Protein AF-A0A955VPL7-F1 (afdb_monomer)

pLDDT: mean 78.5, std 14.64, range [43.72, 97.62]

Nearest PDB structures (foldseek):
  2xbz-assembly1_A-2  TM=5.817E-01  e=7.272E-03  Pseudomonas aeruginosa
  8w7n-assembly1_A  TM=2.099E-01  e=4.858E-06  Bacillus thuringiensis
  2y8k-assembly1_A  TM=4.775E-01  e=3.619E-02  Acetivibrio thermocellus
  7z4f-assembly1_G  TM=4.128E-01  e=1.120E-01  Escherichia phage vB_EcoP_SU10
  5la2-assembly1_A  TM=3.837E-01  e=9.942E-02  Acetivibrio thermocellus

Secondary structure (DSSP, 8-state):
-TTSGGGTTSHHHHHHHHHTTSSEE--TTEEEEEE--S-----BTTB--SSS--EEEEEEBSS-EEEEEE-TT-SS-EEEEEEES-SS-GGGEEEEESS-SSSSSS--EEEEEEPBT-EEEEEEEE--SS-----EEEEEEEESSTTSPPB-SSGGGSSSEEETTTEEES-SSGGG-SSSEE-TTS-EES-SSGGGSPTT-EEETTEEE----THHHHHHHHHHHHH-TTS-GGGHHHHTTTS--HHHHHHHHH-SSHHHHHHTTS-TTEETTEEPPTT-EEETTTTEEE-TTSPPHHHHHHHHHHTTSS-GGGHHHHHHHHHHH--HHHHHHHHHHTT-HHHHHHTTSPPBTTBPPPTTEEEETTEEEEPBPP--SSSPEEE-SEEEEEE-TT------BTTB-TTS--EEEEEEE-SSEEEEE-TT-SS-EEEEEESSTT-GGGEEEEES--TTTTSSS-EEEEE-SEEEEEEEEESSS--EEEEEEEES----

Solvent-accessible surface area (backbone atoms only — not comparable to full-atom values): 26622 Å² total; per-residue (Å²): 106,70,90,38,75,94,35,68,83,39,72,74,36,55,59,48,38,48,55,55,87,58,27,41,79,56,51,84,70,38,74,47,73,50,68,38,61,62,63,26,86,61,63,47,97,61,42,34,44,58,74,33,26,43,47,45,29,32,34,65,38,94,54,67,40,49,26,14,39,35,24,59,81,29,71,49,43,24,16,35,30,33,19,53,76,36,72,84,45,74,85,30,53,76,49,60,25,36,66,27,97,84,38,69,73,36,10,17,50,48,67,46,79,46,54,47,78,42,45,34,29,37,38,44,27,36,47,85,80,85,75,69,72,70,38,49,40,33,42,36,32,31,64,33,62,65,90,52,45,48,73,28,93,44,38,91,76,32,97,42,32,42,39,98,86,36,23,21,23,46,16,92,40,40,87,59,28,95,59,47,32,40,44,99,76,17,40,60,21,52,15,91,42,40,86,61,35,60,96,57,28,36,45,53,91,32,35,62,40,74,74,67,70,86,50,60,67,55,23,44,49,53,50,29,65,61,77,44,75,82,66,64,77,78,58,49,73,67,55,64,77,75,78,70,57,78,64,41,38,52,42,37,67,66,38,92,42,63,71,49,37,57,54,39,77,44,65,87,56,40,30,92,81,42,72,47,59,93,78,37,42,64,37,90,91,77,51,41,60,39,44,86,83,42,54,48,47,66,55,29,34,48,45,38,28,75,56,63,79,34,56,78,92,44,36,68,59,45,28,56,50,36,74,74,76,59,56,52,68,36,32,40,38,39,52,71,35,58,74,42,66,70,44,42,59,52,34,74,56,79,70,27,69,86,38,74,51,56,86,66,36,43,68,49,92,51,35,66,38,70,40,45,78,65,22,41,82,92,58,46,39,83,43,68,80,45,78,47,43,30,38,15,64,83,34,60,64,83,62,56,47,98,63,39,18,84,85,12,15,34,23,28,28,34,29,77,31,63,76,50,43,30,16,43,32,26,52,78,33,80,33,40,26,19,35,30,34,19,66,39,70,94,37,74,92,37,55,76,46,59,24,28,64,15,85,78,30,72,59,39,10,10,51,49,59,47,77,41,60,48,61,32,28,39,35,48,25,11,62,92,45,46,34,47,38,28,44,36,32,43,82,37,68,67,74,124

Mean predicted aligned error: 21.51 Å

Structure (mmCIF, N/CA/C/O backbone):
data_AF-A0A955VPL7-F1
#
_entry.id   AF-A0A955VPL7-F1
#
loop_
_atom_site.group_PDB
_atom_site.id
_atom_site.type_symbol
_atom_site.label_atom_id
_atom_site.label_alt_id
_atom_site.label_comp_id
_atom_site.label_asym_id
_atom_site.label_entity_id
_atom_site.label_seq_id
_atom_site.pdbx_PDB_ins_code
_atom_site.Cartn_x
_atom_site.Cartn_y
_atom_site.Cartn_z
_atom_site.occupancy
_atom_site.B_iso_or_equiv
_atom_site.auth_seq_id
_atom_site.auth_comp_id
_atom_site.auth_asym_id
_atom_site.auth_atom_id
_atom_site.pdbx_PDB_model_num
ATOM 1 N N . ASP A 1 1 ? -15.273 4.244 -25.622 1.00 57.69 1 ASP A N 1
ATOM 2 C CA . ASP A 1 1 ? -15.599 2.943 -25.024 1.00 57.69 1 ASP A CA 1
ATOM 3 C C . ASP A 1 1 ? -14.450 2.646 -24.077 1.00 57.69 1 ASP A C 1
ATOM 5 O O . ASP A 1 1 ? -13.322 2.907 -24.471 1.00 57.69 1 ASP A O 1
ATOM 9 N N . CYS A 1 2 ? -14.718 2.262 -22.830 1.00 59.75 2 CYS A N 1
ATOM 10 C CA . CYS A 1 2 ? -13.661 2.016 -21.843 1.00 59.75 2 CYS A CA 1
ATOM 11 C C . CYS A 1 2 ? -12.867 0.732 -22.142 1.00 59.75 2 CYS A C 1
ATOM 13 O O . CYS A 1 2 ? -11.774 0.580 -21.607 1.00 59.75 2 CYS A O 1
ATOM 15 N N . ASP A 1 3 ? -13.376 -0.130 -23.032 1.00 56.12 3 ASP A N 1
ATOM 16 C CA . ASP A 1 3 ? -12.675 -1.314 -23.548 1.00 56.12 3 ASP A CA 1
ATOM 17 C C . ASP A 1 3 ? -11.651 -0.970 -24.651 1.00 56.12 3 ASP A C 1
ATOM 19 O O . ASP A 1 3 ? -10.902 -1.832 -25.115 1.00 56.12 3 ASP A O 1
ATOM 23 N N . ASP A 1 4 ? -11.609 0.292 -25.090 1.00 65.50 4 ASP A N 1
ATOM 24 C CA . ASP A 1 4 ? -10.647 0.792 -26.068 1.00 65.50 4 ASP A CA 1
ATOM 25 C C . ASP A 1 4 ? -9.346 1.223 -25.369 1.00 65.50 4 ASP A C 1
ATOM 27 O O . ASP A 1 4 ? -9.351 2.078 -24.479 1.00 65.50 4 ASP A O 1
ATOM 31 N N . ALA A 1 5 ? -8.218 0.650 -25.793 1.00 57.81 5 ALA A N 1
ATOM 32 C CA . ALA A 1 5 ? -6.896 0.925 -25.231 1.00 57.81 5 ALA A CA 1
ATOM 33 C C . ALA A 1 5 ? -6.490 2.405 -25.341 1.00 57.81 5 ALA A C 1
ATOM 35 O O . ALA A 1 5 ? -5.754 2.897 -24.487 1.00 57.81 5 ALA A O 1
ATOM 36 N N . ASP A 1 6 ? -7.016 3.137 -26.327 1.00 69.19 6 ASP A N 1
ATOM 37 C CA . ASP A 1 6 ? -6.760 4.572 -26.492 1.00 69.19 6 ASP A CA 1
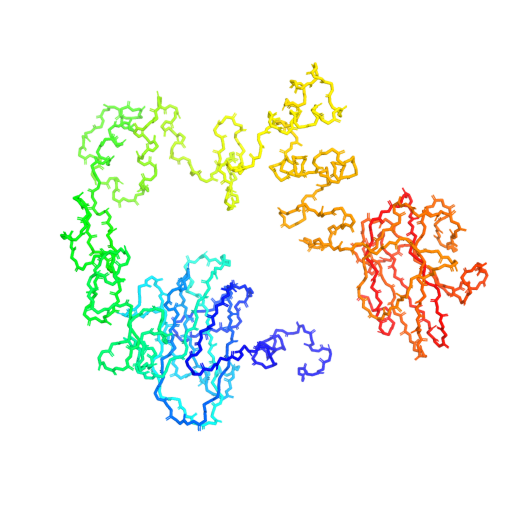ATOM 38 C C . ASP A 1 6 ? -7.467 5.424 -25.417 1.00 69.19 6 ASP A C 1
ATOM 40 O O . ASP A 1 6 ? -7.177 6.613 -25.258 1.00 69.19 6 ASP A O 1
ATOM 44 N N . CYS A 1 7 ? -8.407 4.828 -24.676 1.00 56.22 7 CYS A N 1
ATOM 45 C CA . CYS A 1 7 ? -9.148 5.471 -23.594 1.00 56.22 7 CYS A CA 1
ATOM 46 C C . CYS A 1 7 ? -8.613 5.110 -22.190 1.00 56.22 7 CYS A C 1
ATOM 48 O O . CYS A 1 7 ? -9.008 5.748 -21.208 1.00 56.22 7 CYS A O 1
ATOM 50 N N . ALA A 1 8 ? -7.693 4.141 -22.075 1.00 52.78 8 ALA A N 1
ATOM 51 C CA . ALA A 1 8 ? -7.069 3.743 -20.813 1.00 52.78 8 ALA A CA 1
ATOM 52 C C . ALA A 1 8 ? -6.172 4.879 -20.277 1.00 52.78 8 ALA A C 1
ATOM 54 O O . ALA A 1 8 ? -5.107 5.161 -20.818 1.00 52.78 8 ALA A O 1
ATOM 55 N N . GLY A 1 9 ? -6.638 5.571 -19.234 1.00 55.53 9 GLY A N 1
ATOM 56 C CA . GLY A 1 9 ? -5.978 6.750 -18.648 1.00 55.53 9 GLY A CA 1
ATOM 57 C C . GLY A 1 9 ? -6.786 8.048 -18.751 1.00 55.53 9 GLY A C 1
ATOM 58 O O . GLY A 1 9 ? -6.392 9.074 -18.197 1.00 55.53 9 GLY A O 1
ATOM 59 N N . PHE A 1 10 ? -7.950 8.037 -19.413 1.00 60.19 10 PHE A N 1
ATOM 60 C CA . PHE A 1 10 ? -8.922 9.117 -19.242 1.00 60.19 10 PHE A CA 1
ATOM 61 C C . PHE A 1 10 ? -9.682 8.934 -17.925 1.00 60.19 10 PHE A C 1
ATOM 63 O O . PHE A 1 10 ? -10.156 7.841 -17.619 1.00 60.19 10 PHE A O 1
ATOM 70 N N . ARG A 1 11 ? -9.893 10.037 -17.190 1.00 57.53 11 ARG A N 1
ATOM 71 C CA . ARG A 1 11 ? -10.603 10.059 -15.893 1.00 57.53 11 ARG A CA 1
ATOM 72 C C . ARG A 1 11 ? -11.959 9.335 -15.928 1.00 57.53 11 ARG A C 1
ATOM 74 O O . ARG A 1 11 ? -12.353 8.740 -14.939 1.00 57.53 11 ARG A O 1
ATOM 81 N N . ALA A 1 12 ? -12.654 9.342 -17.067 1.00 58.09 12 ALA A N 1
ATOM 82 C CA . ALA A 1 12 ? -13.927 8.638 -17.246 1.00 58.09 12 ALA A CA 1
ATOM 83 C C . ALA A 1 12 ? -13.798 7.098 -17.277 1.00 58.09 12 ALA A C 1
ATOM 85 O O . ALA A 1 12 ? -14.723 6.405 -16.866 1.00 58.09 12 ALA A O 1
ATOM 86 N N . CYS A 1 13 ? -12.666 6.560 -17.738 1.00 56.25 13 CYS A N 1
ATOM 87 C CA . CYS A 1 13 ? -12.403 5.120 -17.808 1.00 56.25 13 CYS A CA 1
ATOM 88 C C . CYS A 1 13 ? -11.839 4.571 -16.487 1.00 56.25 13 CYS A C 1
ATOM 90 O O . CYS A 1 13 ? -12.161 3.447 -16.117 1.00 56.25 13 CYS A O 1
ATOM 92 N N . GLU A 1 14 ? -11.083 5.380 -15.735 1.00 61.81 14 GLU A N 1
ATOM 93 C CA . GLU A 1 14 ? -10.656 5.050 -14.362 1.00 61.81 14 GLU A CA 1
ATOM 94 C C . GLU A 1 14 ? -11.852 4.948 -13.400 1.00 61.81 14 GLU A C 1
ATOM 96 O O . GLU A 1 14 ? -11.940 4.008 -12.616 1.00 61.81 14 GLU A O 1
ATOM 101 N N . VAL A 1 15 ? -12.807 5.879 -13.507 1.00 62.03 15 VAL A N 1
ATOM 102 C CA . VAL A 1 15 ? -14.056 5.898 -12.722 1.00 62.03 15 VAL A CA 1
ATOM 103 C C . VAL A 1 15 ? -14.913 4.656 -12.998 1.00 62.03 15 VAL A C 1
ATOM 105 O O . VAL A 1 15 ? -15.455 4.066 -12.070 1.00 62.03 15 VAL A O 1
ATOM 108 N N . ALA A 1 16 ? -15.003 4.216 -14.257 1.00 59.31 16 ALA A N 1
ATOM 109 C CA . ALA A 1 16 ? -15.739 3.003 -14.613 1.00 59.31 16 ALA A CA 1
ATOM 110 C C . ALA A 1 16 ? -15.081 1.726 -14.053 1.00 59.31 16 ALA A C 1
ATOM 112 O O . ALA A 1 16 ? -15.788 0.827 -13.602 1.00 59.31 16 ALA A O 1
ATOM 113 N N . ALA A 1 17 ? -13.744 1.668 -14.025 1.00 61.56 17 ALA A N 1
ATOM 114 C CA . ALA A 1 17 ? -13.006 0.498 -13.553 1.00 61.56 17 ALA A CA 1
ATOM 115 C C . ALA A 1 17 ? -13.204 0.225 -12.051 1.00 61.56 17 ALA A C 1
ATOM 117 O O . ALA A 1 17 ? -13.289 -0.937 -11.668 1.00 61.56 17 ALA A O 1
ATOM 118 N N . ILE A 1 18 ? -13.319 1.267 -11.210 1.00 74.25 18 ILE A N 1
ATOM 119 C CA . ILE A 1 18 ? -13.540 1.139 -9.749 1.00 74.25 18 ILE A CA 1
ATOM 120 C C . ILE A 1 18 ? -14.857 0.406 -9.435 1.00 74.25 18 ILE A C 1
ATOM 122 O O . ILE A 1 18 ? -14.954 -0.315 -8.446 1.00 74.25 18 ILE A O 1
ATOM 126 N N . CYS A 1 19 ? -15.858 0.563 -10.297 1.00 76.25 19 CYS A N 1
ATOM 127 C CA . CYS A 1 19 ? -17.192 0.004 -10.126 1.00 76.25 19 CYS A CA 1
ATOM 128 C C . CYS A 1 19 ? -17.308 -1.461 -10.567 1.00 76.25 19 CYS A C 1
ATOM 130 O O . CYS A 1 19 ? -17.870 -2.284 -9.851 1.00 76.25 19 CYS A O 1
ATOM 132 N N . ASP A 1 20 ? -16.795 -1.801 -11.748 1.00 69.81 20 ASP A N 1
ATOM 133 C CA . ASP A 1 20 ? -16.786 -3.167 -12.279 1.00 69.81 20 ASP A CA 1
ATOM 134 C C . ASP A 1 20 ? -15.540 -3.312 -13.170 1.00 69.81 20 ASP A C 1
ATOM 136 O O . ASP A 1 20 ? -15.325 -2.459 -14.037 1.00 69.81 20 ASP A O 1
ATOM 140 N N . PRO A 1 21 ? -14.675 -4.326 -12.976 1.00 62.50 21 PRO A N 1
ATOM 141 C CA . PRO A 1 21 ? -14.754 -5.449 -12.030 1.00 62.50 21 PRO A CA 1
ATOM 142 C C . PRO A 1 21 ? -14.071 -5.214 -10.677 1.00 62.50 21 PRO A C 1
ATOM 144 O O . PRO A 1 21 ? -13.829 -6.178 -9.951 1.00 62.50 21 PRO A O 1
ATOM 147 N N . LEU A 1 22 ? -13.703 -3.975 -10.332 1.00 73.31 22 LEU A N 1
ATOM 148 C CA . LEU A 1 22 ? -12.865 -3.721 -9.151 1.00 73.31 22 LEU A CA 1
ATOM 149 C C . LEU A 1 22 ? -13.640 -3.515 -7.842 1.00 73.31 22 LEU A C 1
ATOM 151 O O . LEU A 1 22 ? -13.007 -3.546 -6.782 1.00 73.31 22 LEU A O 1
ATOM 155 N N . ALA A 1 23 ? -14.970 -3.352 -7.874 1.00 85.44 23 ALA A N 1
ATOM 156 C CA . ALA A 1 23 ? -15.747 -3.251 -6.643 1.00 85.44 23 ALA A CA 1
ATOM 157 C C . ALA A 1 23 ? -15.639 -4.552 -5.838 1.00 85.44 23 ALA A C 1
ATOM 159 O O . ALA A 1 23 ? -15.855 -5.658 -6.344 1.00 85.44 23 ALA A O 1
ATOM 160 N N . ARG A 1 24 ? -15.298 -4.423 -4.556 1.00 91.06 24 ARG A N 1
ATOM 161 C CA . ARG A 1 24 ? -15.056 -5.570 -3.678 1.00 91.06 24 ARG A CA 1
ATOM 162 C C . ARG A 1 24 ? -16.385 -6.242 -3.316 1.00 91.06 24 ARG A C 1
ATOM 164 O O . ARG A 1 24 ? -17.276 -5.562 -2.812 1.00 91.06 24 ARG A O 1
ATOM 171 N N . PRO A 1 25 ? -16.550 -7.559 -3.505 1.00 92.06 25 PRO A N 1
ATOM 172 C CA . PRO A 1 25 ? -17.774 -8.224 -3.080 1.00 92.06 25 PRO A CA 1
ATOM 173 C C . PRO A 1 25 ? -17.919 -8.180 -1.548 1.00 92.06 25 PRO A C 1
ATOM 175 O O . PRO A 1 25 ? -16.927 -8.308 -0.827 1.00 92.06 25 PRO A O 1
ATOM 178 N N . ILE A 1 26 ? -19.149 -8.010 -1.059 1.00 93.56 26 ILE A N 1
ATOM 179 C CA . ILE A 1 26 ? -19.522 -8.188 0.354 1.00 93.56 26 ILE A CA 1
ATOM 180 C C . ILE A 1 26 ? -20.878 -8.900 0.456 1.00 93.56 26 ILE A C 1
ATOM 182 O O . ILE A 1 26 ? -21.799 -8.630 -0.313 1.00 93.56 26 ILE A O 1
ATOM 186 N N . GLY A 1 27 ? -20.997 -9.843 1.384 1.00 88.38 27 GLY A N 1
ATOM 187 C CA . GLY A 1 27 ? -22.203 -10.625 1.643 1.00 88.38 27 GLY A CA 1
ATOM 188 C C . GLY A 1 27 ? -22.929 -10.235 2.931 1.00 88.38 27 GLY A C 1
ATOM 189 O O . GLY A 1 27 ? -22.394 -9.574 3.818 1.00 88.38 27 GLY A O 1
ATOM 190 N N . LEU A 1 28 ? -24.179 -10.682 3.054 1.00 86.56 28 LEU A N 1
ATOM 191 C CA . LEU A 1 28 ? -24.955 -10.516 4.282 1.00 86.56 28 LEU A CA 1
ATOM 192 C C . LEU A 1 28 ? -24.337 -11.344 5.423 1.00 86.56 28 LEU A C 1
ATOM 194 O O . LEU A 1 28 ? -24.147 -12.550 5.285 1.00 86.56 28 LEU A O 1
ATOM 198 N N . GLY A 1 29 ? -24.072 -10.697 6.554 1.00 78.88 29 GLY A N 1
ATOM 199 C CA . GLY A 1 29 ? -23.358 -11.248 7.705 1.00 78.88 29 GLY A CA 1
ATOM 200 C C . GLY A 1 29 ? -21.832 -11.185 7.591 1.00 78.88 29 GLY A C 1
ATOM 201 O O . GLY A 1 29 ? -21.155 -11.691 8.485 1.00 78.88 29 GLY A O 1
ATOM 202 N N . GLU A 1 30 ? -21.288 -10.601 6.521 1.00 82.00 30 GLU A N 1
ATOM 203 C CA . GLU A 1 30 ? -19.845 -10.465 6.334 1.00 82.00 30 GLU A CA 1
ATOM 204 C C . GLU A 1 30 ? -19.305 -9.153 6.902 1.00 82.00 30 GLU A C 1
ATOM 206 O O . GLU A 1 30 ? -20.001 -8.139 7.007 1.00 82.00 30 GLU A O 1
ATOM 211 N N . VAL A 1 31 ? -18.018 -9.210 7.236 1.00 84.06 31 VAL A N 1
ATOM 212 C CA . VAL A 1 31 ? -17.214 -8.098 7.726 1.00 84.06 31 VAL A CA 1
ATOM 213 C C . VAL A 1 31 ? -16.043 -7.927 6.776 1.00 84.06 31 VAL A C 1
ATOM 215 O O . VAL A 1 31 ? -15.296 -8.878 6.549 1.00 84.06 31 VAL A O 1
ATOM 218 N N . GLN A 1 32 ? -15.856 -6.716 6.272 1.00 89.38 32 GLN A N 1
ATOM 219 C CA . GLN A 1 32 ? -14.699 -6.334 5.480 1.00 89.38 32 GLN A CA 1
ATOM 220 C C . GLN A 1 32 ? -13.795 -5.420 6.297 1.00 89.38 32 GLN A C 1
ATOM 222 O O . GLN A 1 32 ? -14.258 -4.495 6.957 1.00 89.38 32 GLN A O 1
ATOM 227 N N . THR A 1 33 ? -12.493 -5.672 6.237 1.00 88.00 33 THR A N 1
ATOM 228 C CA . THR A 1 33 ? -11.467 -4.849 6.884 1.00 88.00 33 THR A CA 1
ATOM 229 C C . THR A 1 33 ? -10.320 -4.591 5.920 1.00 88.00 33 THR A C 1
ATOM 231 O O . THR A 1 33 ? -10.072 -5.391 5.013 1.00 88.00 33 THR A O 1
ATOM 234 N N . GLY A 1 34 ? -9.579 -3.514 6.132 1.00 84.31 34 GLY A N 1
ATOM 235 C CA . GLY A 1 34 ? -8.371 -3.204 5.372 1.00 84.31 34 GLY A CA 1
ATOM 236 C C . GLY A 1 34 ? -7.919 -1.780 5.638 1.00 84.31 34 GLY A C 1
ATOM 237 O O . GLY A 1 34 ? -8.400 -1.162 6.576 1.00 84.31 34 GLY A O 1
ATOM 238 N N . VAL A 1 35 ? -7.043 -1.255 4.788 1.00 81.44 35 VAL A N 1
ATOM 239 C CA . VAL A 1 35 ? -6.563 0.129 4.875 1.00 81.44 35 VAL A CA 1
ATOM 240 C C . VAL A 1 35 ? -7.229 0.966 3.782 1.00 81.44 35 VAL A C 1
ATOM 242 O O . VAL A 1 35 ? -7.375 0.500 2.646 1.00 81.44 35 VAL A O 1
ATOM 245 N N . SER A 1 36 ? -7.668 2.179 4.122 1.00 80.69 36 SER A N 1
ATOM 246 C CA . SER A 1 36 ? -8.170 3.173 3.174 1.00 80.69 36 SER A CA 1
ATOM 247 C C . SER A 1 36 ? -6.999 3.749 2.368 1.00 80.69 36 SER A C 1
ATOM 249 O O . SER A 1 36 ? -6.329 4.677 2.811 1.00 80.69 36 SER A O 1
ATOM 251 N N . GLU A 1 37 ? -6.727 3.197 1.189 1.00 70.06 37 GLU A N 1
ATOM 252 C CA . GLU A 1 37 ? -5.685 3.681 0.273 1.00 70.06 37 GLU A CA 1
ATOM 253 C C . GLU A 1 37 ? -6.281 4.015 -1.100 1.00 70.06 37 GLU A C 1
ATOM 255 O O . GLU A 1 37 ? -7.199 3.339 -1.564 1.00 70.06 37 GLU A O 1
ATOM 260 N N . GLY A 1 38 ? -5.739 5.033 -1.774 1.00 64.12 38 GLY A N 1
ATOM 261 C CA . GLY A 1 38 ? -6.185 5.470 -3.100 1.00 64.12 38 GLY A CA 1
ATOM 262 C C . GLY A 1 38 ? -6.650 6.925 -3.124 1.00 64.12 38 GLY A C 1
ATOM 263 O O . GLY A 1 38 ? -6.527 7.634 -2.135 1.00 64.12 38 GLY A O 1
ATOM 264 N N . ALA A 1 39 ? -7.159 7.370 -4.274 1.00 65.75 39 ALA A N 1
ATOM 265 C CA . ALA A 1 39 ? -7.711 8.713 -4.453 1.00 65.75 39 ALA A CA 1
ATOM 266 C C . ALA A 1 39 ? -9.227 8.640 -4.659 1.00 65.75 39 ALA A C 1
ATOM 268 O O . ALA A 1 39 ? -9.688 7.807 -5.442 1.00 65.75 39 ALA A O 1
ATOM 269 N N . GLY A 1 40 ? -9.961 9.544 -4.018 1.00 72.88 40 GLY A N 1
ATOM 270 C CA . GLY A 1 40 ? -11.417 9.641 -4.052 1.00 72.88 40 GLY A CA 1
ATOM 271 C C . GLY A 1 40 ? -11.897 10.123 -5.406 1.00 72.88 40 GLY A C 1
ATOM 272 O O . GLY A 1 40 ? -11.341 11.058 -5.998 1.00 72.88 40 GLY A O 1
ATOM 273 N N . ARG A 1 41 ? -12.885 9.433 -5.975 1.00 77.00 41 ARG A N 1
ATOM 274 C CA . ARG A 1 41 ? -13.360 9.716 -7.340 1.00 77.00 41 ARG A CA 1
ATOM 275 C C . ARG A 1 41 ? -14.850 9.978 -7.400 1.00 77.00 41 ARG A C 1
ATOM 277 O O . ARG A 1 41 ? -15.293 10.600 -8.372 1.00 77.00 41 ARG A O 1
ATOM 284 N N . PHE A 1 42 ? -15.590 9.539 -6.397 1.00 84.81 42 PHE A N 1
ATOM 285 C CA . PHE A 1 42 ? -17.003 9.800 -6.244 1.00 84.81 42 PHE A CA 1
ATOM 286 C C . PHE A 1 42 ? -17.244 10.672 -5.004 1.00 84.81 42 PHE A C 1
ATOM 288 O O . PHE A 1 42 ? -16.334 10.985 -4.247 1.00 84.81 42 PHE A O 1
ATOM 295 N N . GLU A 1 43 ? -18.464 11.179 -4.891 1.00 87.81 43 GLU A N 1
ATOM 296 C CA . GLU A 1 43 ? -18.901 12.064 -3.816 1.00 87.81 43 GLU A CA 1
ATOM 297 C C . GLU A 1 43 ? -20.349 11.682 -3.501 1.00 87.81 43 GLU A C 1
ATOM 299 O O . GLU A 1 43 ? -21.148 11.440 -4.425 1.00 87.81 43 GLU A O 1
ATOM 304 N N . GLY A 1 44 ? -20.654 11.566 -2.211 1.00 89.00 44 GLY A N 1
ATOM 305 C CA . GLY A 1 44 ? -21.985 11.271 -1.696 1.00 89.00 44 GLY A CA 1
ATOM 306 C C . GLY A 1 44 ? -22.748 12.547 -1.339 1.00 89.00 44 GLY A C 1
ATOM 307 O O . GLY A 1 44 ? -22.178 13.624 -1.166 1.00 89.00 44 GLY A O 1
ATOM 308 N N . SER A 1 45 ? -24.070 12.452 -1.195 1.00 92.06 45 SER A N 1
ATOM 309 C CA . SER A 1 45 ? -24.897 13.628 -0.861 1.00 92.06 45 SER A CA 1
ATOM 310 C C . SER A 1 45 ? -24.681 14.199 0.551 1.00 92.06 45 SER A C 1
ATOM 312 O O . SER A 1 45 ? -25.085 15.334 0.817 1.00 92.06 45 SER A O 1
ATOM 314 N N . CYS A 1 46 ? -24.066 13.426 1.446 1.00 90.00 46 CYS A N 1
ATOM 315 C CA . CYS A 1 46 ? -23.771 13.780 2.835 1.00 90.00 46 CYS A CA 1
ATOM 316 C C . CYS A 1 46 ? -22.279 14.032 3.095 1.00 90.00 46 CYS A C 1
ATOM 318 O O . CYS A 1 46 ? -21.896 14.236 4.239 1.00 90.00 46 CYS A O 1
ATOM 320 N N . GLY A 1 47 ? -21.450 14.052 2.051 1.00 85.94 47 GLY A N 1
ATOM 321 C CA . GLY A 1 47 ? -20.008 14.224 2.162 1.00 85.94 47 GLY A CA 1
ATOM 322 C C . GLY A 1 47 ? -19.255 13.158 1.379 1.00 85.94 47 GLY A C 1
ATOM 323 O O . GLY A 1 47 ? -19.815 12.482 0.510 1.00 85.94 47 GLY A O 1
ATOM 324 N N . GLY A 1 48 ? -17.978 13.005 1.708 1.00 73.06 48 GLY A N 1
ATOM 325 C CA . GLY A 1 48 ? -17.040 12.300 0.846 1.00 73.06 48 GLY A CA 1
ATOM 326 C C . GLY A 1 48 ? -16.643 13.159 -0.356 1.00 73.06 48 GLY A C 1
ATOM 327 O O . GLY A 1 48 ? -17.166 14.257 -0.561 1.00 73.06 48 GLY A O 1
ATOM 328 N N . GLY A 1 49 ? -15.696 12.669 -1.144 1.00 66.81 49 GLY A N 1
ATOM 329 C CA . GLY A 1 49 ? -15.051 13.406 -2.224 1.00 66.81 49 GLY A CA 1
ATOM 330 C C . GLY A 1 49 ? -13.781 14.153 -1.796 1.00 66.81 49 GLY A C 1
ATOM 331 O O . GLY A 1 49 ? -13.537 14.423 -0.627 1.00 66.81 49 GLY A O 1
ATOM 332 N N . GLY A 1 50 ? -12.944 14.491 -2.782 1.00 61.06 50 GLY A N 1
ATOM 333 C CA . GLY A 1 50 ? -11.597 15.036 -2.564 1.00 61.06 50 GLY A CA 1
ATOM 334 C C . GLY A 1 50 ? -10.510 14.089 -3.078 1.00 61.06 50 GLY A C 1
ATOM 335 O O . GLY A 1 50 ? -10.776 13.240 -3.924 1.00 61.06 50 GLY A O 1
ATOM 336 N N . GLU A 1 51 ? -9.269 14.250 -2.612 1.00 59.09 51 GLU A N 1
ATOM 337 C CA . GLU A 1 51 ? -8.185 13.277 -2.860 1.00 59.09 51 GLU A CA 1
ATOM 338 C C . GLU A 1 51 ? -8.148 12.159 -1.791 1.00 59.09 51 GLU A C 1
ATOM 340 O O . GLU A 1 51 ? -7.207 11.370 -1.776 1.00 59.09 51 GLU A O 1
ATOM 345 N N . SER A 1 52 ? -9.161 12.072 -0.919 1.00 64.06 52 SER A N 1
ATOM 346 C CA . SER A 1 52 ? -9.281 11.089 0.169 1.00 64.06 52 SER A CA 1
ATOM 347 C C . SER A 1 52 ? -9.507 9.668 -0.348 1.00 64.06 52 SER A C 1
ATOM 349 O O . SER A 1 52 ? -10.149 9.469 -1.369 1.00 64.06 52 SER A O 1
ATOM 351 N N . ALA A 1 53 ? -8.977 8.652 0.332 1.00 69.56 53 ALA A N 1
ATOM 352 C CA . ALA A 1 53 ? -9.098 7.270 -0.126 1.00 69.56 53 ALA A CA 1
ATOM 353 C C . ALA A 1 53 ? -10.544 6.743 -0.071 1.00 69.56 53 ALA A C 1
ATOM 355 O O . ALA A 1 53 ? -11.160 6.720 0.990 1.00 69.56 53 ALA A O 1
ATOM 356 N N . GLU A 1 54 ? -11.031 6.230 -1.203 1.00 84.31 54 GLU A N 1
ATOM 357 C CA . GLU A 1 54 ? -12.378 5.680 -1.366 1.00 84.31 54 GLU A CA 1
ATOM 358 C C . GLU A 1 54 ? -12.324 4.197 -1.749 1.00 84.31 54 GLU A C 1
ATOM 360 O O . GLU A 1 54 ? -11.547 3.783 -2.616 1.00 84.31 54 GLU A O 1
ATOM 365 N N . ILE A 1 55 ? -13.187 3.388 -1.132 1.00 89.31 55 ILE A N 1
ATOM 366 C CA . ILE A 1 55 ? -13.327 1.964 -1.442 1.00 89.31 55 ILE A CA 1
ATOM 367 C C . ILE A 1 55 ? -14.775 1.667 -1.810 1.00 89.31 55 ILE A C 1
ATOM 369 O O . ILE A 1 55 ? -15.700 1.926 -1.042 1.00 89.31 55 ILE A O 1
ATOM 373 N N . VAL A 1 56 ? -14.957 1.048 -2.976 1.00 92.44 56 VAL A N 1
ATOM 374 C CA . VAL A 1 56 ? -16.271 0.630 -3.463 1.00 92.44 56 VAL A CA 1
ATOM 375 C C . VAL A 1 56 ? -16.458 -0.866 -3.243 1.00 92.44 56 VAL A C 1
ATOM 377 O O . VAL A 1 56 ? -15.648 -1.688 -3.682 1.00 92.44 56 VAL A O 1
ATOM 380 N N . PHE A 1 57 ? -17.549 -1.221 -2.575 1.00 94.94 57 PHE A N 1
ATOM 381 C CA . PHE A 1 57 ? -18.024 -2.587 -2.409 1.00 94.94 57 PHE A CA 1
ATOM 382 C C . PHE A 1 57 ? -19.274 -2.821 -3.247 1.00 94.94 57 PHE A C 1
ATOM 384 O O . PHE A 1 57 ? -20.019 -1.888 -3.539 1.00 94.94 57 PHE A O 1
ATOM 391 N N . ALA A 1 58 ? -19.539 -4.073 -3.604 1.00 95.81 58 ALA A N 1
ATOM 392 C CA . ALA A 1 58 ? -20.748 -4.467 -4.308 1.00 95.81 58 ALA A CA 1
ATOM 393 C C . ALA A 1 58 ? -21.404 -5.678 -3.643 1.00 95.81 58 ALA A C 1
ATOM 395 O O . ALA A 1 58 ? -20.731 -6.634 -3.254 1.00 95.81 58 ALA A O 1
ATOM 396 N N . PHE A 1 59 ? -22.734 -5.663 -3.554 1.00 95.81 59 PHE A N 1
ATOM 397 C CA . PHE A 1 59 ? -23.505 -6.817 -3.101 1.00 95.81 59 PHE A CA 1
ATOM 398 C C . PHE A 1 59 ? -24.802 -6.990 -3.886 1.00 95.81 59 PHE A C 1
ATOM 400 O O . PHE A 1 59 ? -25.359 -6.051 -4.452 1.00 95.81 59 PHE A O 1
ATOM 407 N N . THR A 1 60 ? -25.304 -8.221 -3.921 1.00 95.62 60 THR A N 1
ATOM 408 C CA . THR A 1 60 ? -26.620 -8.571 -4.470 1.00 95.62 60 THR A CA 1
ATOM 409 C C . THR A 1 60 ? -27.263 -9.576 -3.532 1.00 95.62 60 THR A C 1
ATOM 411 O O . THR A 1 60 ? -26.647 -10.584 -3.192 1.00 95.62 60 THR A O 1
ATOM 414 N N . LEU A 1 61 ? -28.490 -9.305 -3.087 1.00 91.69 61 LEU A N 1
ATOM 415 C CA . LEU A 1 61 ? -29.198 -10.199 -2.172 1.00 91.69 61 LEU A CA 1
ATOM 416 C C . LEU A 1 61 ? -30.126 -11.146 -2.935 1.00 91.69 61 LEU A C 1
ATOM 418 O O . LEU A 1 61 ? -30.803 -10.754 -3.883 1.00 91.69 61 LEU A O 1
ATOM 422 N N . GLU A 1 62 ? -30.216 -12.387 -2.465 1.00 91.00 62 GLU A N 1
ATOM 423 C CA . GLU A 1 62 ? -31.127 -13.408 -3.007 1.00 91.00 62 GLU A CA 1
ATOM 424 C C . GLU A 1 62 ? -32.587 -13.202 -2.555 1.00 91.00 62 GLU A C 1
ATOM 426 O O . GLU A 1 62 ? -33.528 -13.720 -3.159 1.00 91.00 62 GLU A O 1
ATOM 431 N N . ALA A 1 63 ? -32.797 -12.431 -1.485 1.00 91.12 63 ALA A N 1
ATOM 432 C CA . ALA A 1 63 ? -34.104 -12.093 -0.936 1.00 91.12 63 ALA A CA 1
ATOM 433 C C . ALA A 1 63 ? -34.140 -10.618 -0.522 1.00 91.12 63 ALA A C 1
ATOM 435 O O . ALA A 1 63 ? -33.123 -10.069 -0.103 1.00 91.12 63 ALA A O 1
ATOM 436 N N . SER A 1 64 ? -35.312 -9.977 -0.630 1.00 93.94 64 SER A N 1
ATOM 437 C CA . SER A 1 64 ? -35.443 -8.588 -0.196 1.00 93.94 64 SER A CA 1
ATOM 438 C C . SER A 1 64 ? -35.389 -8.510 1.328 1.00 93.94 64 SER A C 1
ATOM 440 O O . SER A 1 64 ? -36.303 -8.999 2.006 1.00 93.94 64 SER A O 1
ATOM 442 N N . THR A 1 65 ? -34.380 -7.824 1.849 1.00 90.44 65 THR A N 1
ATOM 443 C CA . THR A 1 65 ? -33.976 -7.889 3.255 1.00 90.44 65 THR A CA 1
ATOM 444 C C . THR A 1 65 ? -33.795 -6.482 3.812 1.00 90.44 65 THR A C 1
ATOM 446 O O . THR A 1 65 ? -33.297 -5.588 3.132 1.00 90.44 65 THR A O 1
ATOM 449 N N . LEU A 1 66 ? -34.245 -6.267 5.050 1.00 91.94 66 LEU A N 1
ATOM 450 C CA . LEU A 1 66 ? -33.818 -5.105 5.830 1.00 91.94 66 LEU A CA 1
ATOM 451 C C . LEU A 1 66 ? -32.391 -5.390 6.292 1.00 91.94 66 LEU A C 1
ATOM 453 O O . LEU A 1 66 ? -32.193 -6.416 6.937 1.00 91.94 66 LEU A O 1
ATOM 457 N N . ALA A 1 67 ? -31.432 -4.538 5.956 1.00 93.12 67 ALA A N 1
ATOM 458 C CA . ALA A 1 67 ? -30.041 -4.704 6.351 1.00 93.12 67 ALA A CA 1
ATOM 459 C C . ALA A 1 67 ? -29.445 -3.387 6.858 1.00 93.12 67 ALA A C 1
ATOM 461 O O . ALA A 1 67 ? -29.940 -2.299 6.547 1.00 93.12 67 ALA A O 1
ATOM 462 N N . CYS A 1 68 ? -28.371 -3.524 7.624 1.00 92.50 68 CYS A N 1
ATOM 463 C CA . CYS A 1 68 ? -27.547 -2.443 8.118 1.00 92.50 68 CYS A CA 1
ATOM 464 C C . CYS A 1 68 ? -26.161 -2.537 7.490 1.00 92.50 68 CYS A C 1
ATOM 466 O O . CYS A 1 68 ? -25.530 -3.590 7.563 1.00 92.50 68 CYS A O 1
ATOM 468 N N . LEU A 1 69 ? -25.684 -1.436 6.927 1.00 95.00 69 LEU A N 1
ATOM 469 C CA . LEU A 1 69 ? -24.265 -1.230 6.683 1.00 95.00 69 LEU A CA 1
ATOM 470 C C . LEU A 1 69 ? -23.703 -0.383 7.824 1.00 95.00 69 LEU A C 1
ATOM 472 O O . LEU A 1 69 ? -24.308 0.636 8.152 1.00 95.00 69 LEU A O 1
ATOM 476 N N . SER A 1 70 ? -22.590 -0.792 8.425 1.00 91.44 70 SER A N 1
ATOM 477 C CA . SER A 1 70 ? -21.967 -0.074 9.545 1.00 91.44 70 SER A CA 1
ATOM 478 C C . SER A 1 70 ? -20.459 -0.033 9.381 1.00 91.44 70 SER A C 1
ATOM 480 O O . SER A 1 70 ? -19.852 -1.045 9.037 1.00 91.44 70 SER A O 1
ATOM 482 N N . THR A 1 71 ? -19.854 1.122 9.641 1.00 92.38 71 THR A N 1
ATOM 483 C CA . THR A 1 71 ? -18.394 1.277 9.680 1.00 92.38 71 THR A CA 1
ATOM 484 C C . THR A 1 71 ? -17.840 1.371 11.100 1.00 92.38 71 THR A C 1
ATOM 486 O O . THR A 1 71 ? -16.667 1.705 11.298 1.00 92.38 71 THR A O 1
ATOM 489 N N . ALA A 1 72 ? -18.668 1.065 12.106 1.00 84.50 72 ALA A N 1
ATOM 490 C CA . ALA A 1 72 ? -18.280 1.091 13.509 1.00 84.50 72 ALA A CA 1
ATOM 491 C C . ALA A 1 72 ? -17.013 0.254 13.749 1.00 84.50 72 ALA A C 1
ATOM 493 O O . ALA A 1 72 ? -16.962 -0.929 13.422 1.00 84.50 72 ALA A O 1
ATOM 494 N N . GLY A 1 73 ? -15.989 0.872 14.343 1.00 79.19 73 GLY A N 1
ATOM 495 C CA . GLY A 1 73 ? -14.669 0.262 14.539 1.00 79.19 73 GLY A CA 1
ATOM 496 C C . GLY A 1 73 ? -13.615 0.659 13.500 1.00 79.19 73 GLY A C 1
ATOM 497 O O . GLY A 1 73 ? -12.463 0.249 13.644 1.00 79.19 73 GLY A O 1
ATOM 498 N N . SER A 1 74 ? -13.969 1.468 12.496 1.00 85.00 74 SER A N 1
ATOM 499 C CA . SER A 1 74 ? -12.992 2.160 11.643 1.00 85.00 74 SER A CA 1
ATOM 500 C C . SER A 1 74 ? -12.164 3.164 12.452 1.00 85.00 74 SER A C 1
ATOM 502 O O . SER A 1 74 ? -12.597 3.660 13.492 1.00 85.00 74 SER A O 1
ATOM 504 N N . ARG A 1 75 ? -10.938 3.438 11.999 1.00 83.00 75 ARG A N 1
ATOM 505 C CA . ARG A 1 75 ? -9.956 4.282 12.706 1.00 83.00 75 ARG A CA 1
ATOM 506 C C . ARG A 1 75 ? -9.934 5.735 12.226 1.00 83.00 75 ARG A C 1
ATOM 508 O O . ARG A 1 75 ? -9.006 6.465 12.560 1.00 83.00 75 ARG A O 1
ATOM 515 N N . PHE A 1 76 ? -10.934 6.132 11.452 1.00 82.31 76 PHE A N 1
ATOM 516 C CA . PHE A 1 76 ? -11.114 7.471 10.908 1.00 82.31 76 PHE A CA 1
ATOM 517 C C . PHE A 1 76 ? -12.605 7.783 10.773 1.00 82.31 76 PHE A C 1
ATOM 519 O O . PHE A 1 76 ? -13.426 6.865 10.809 1.00 82.31 76 PHE A O 1
ATOM 526 N N . ASP A 1 77 ? -12.917 9.066 10.605 1.00 86.50 77 ASP A N 1
ATOM 527 C CA . ASP A 1 77 ? -14.266 9.553 10.336 1.00 86.50 77 ASP A CA 1
ATOM 528 C C . ASP A 1 77 ? -14.699 9.131 8.923 1.00 86.50 77 ASP A C 1
ATOM 530 O O . ASP A 1 77 ? -14.086 9.504 7.915 1.00 86.50 77 ASP A O 1
ATOM 534 N N . THR A 1 78 ? -15.700 8.261 8.858 1.00 91.06 78 THR A N 1
ATOM 535 C CA . THR A 1 78 ? -16.138 7.597 7.630 1.00 91.06 78 THR A CA 1
ATOM 536 C C . THR A 1 78 ? -17.372 8.267 7.064 1.00 91.06 78 THR A C 1
ATOM 538 O O . THR A 1 78 ? -18.316 8.522 7.799 1.00 91.06 78 THR A O 1
ATOM 541 N N . VAL A 1 79 ? -17.440 8.386 5.742 1.00 92.75 79 VAL A N 1
ATOM 542 C CA . VAL A 1 79 ? -18.684 8.664 5.022 1.00 92.75 79 VAL A CA 1
ATOM 543 C C . VAL A 1 79 ? -19.096 7.414 4.262 1.00 92.75 79 VAL A C 1
ATOM 545 O O . VAL A 1 79 ? -18.300 6.810 3.546 1.00 92.75 79 VAL A O 1
ATOM 548 N N . LEU A 1 80 ? -20.352 7.012 4.410 1.00 95.06 80 LEU A N 1
ATOM 549 C CA . LEU A 1 80 ? -20.919 5.851 3.744 1.00 95.06 80 LEU A CA 1
ATOM 550 C C . LEU A 1 80 ? -22.091 6.266 2.861 1.00 95.06 80 LEU A C 1
ATOM 552 O O . LEU A 1 80 ? -23.020 6.928 3.319 1.00 95.06 80 LEU A O 1
ATOM 556 N N . TYR A 1 81 ? -22.115 5.815 1.611 1.00 96.06 81 TYR A N 1
ATOM 557 C CA . TYR A 1 81 ? -23.281 5.996 0.744 1.00 96.06 81 TYR A CA 1
ATOM 558 C C . TYR A 1 81 ? -23.504 4.815 -0.191 1.00 96.06 81 TYR A C 1
ATOM 560 O O . TYR A 1 81 ? -22.598 4.036 -0.480 1.00 96.06 81 TYR A O 1
ATOM 568 N N . VAL A 1 82 ? -24.753 4.633 -0.625 1.00 97.25 82 VAL A N 1
ATOM 569 C CA . VAL A 1 82 ? -25.171 3.466 -1.412 1.00 97.25 82 VAL A CA 1
ATOM 570 C C . VAL A 1 82 ? -25.861 3.894 -2.692 1.00 97.25 82 VAL A C 1
ATOM 572 O O . VAL A 1 82 ? -26.831 4.653 -2.650 1.00 97.25 82 VAL A O 1
ATOM 575 N N . ARG A 1 83 ? -25.426 3.330 -3.822 1.00 96.69 83 ARG A N 1
ATOM 576 C CA . ARG A 1 83 ? -26.078 3.468 -5.130 1.00 96.69 83 ARG A CA 1
ATOM 577 C C . ARG A 1 83 ? -26.704 2.155 -5.582 1.00 96.69 83 ARG A C 1
ATOM 579 O O . ARG A 1 83 ? -26.146 1.081 -5.362 1.00 96.69 83 ARG A O 1
ATOM 586 N N . ALA A 1 84 ? -27.877 2.231 -6.205 1.00 96.62 84 ALA A N 1
ATOM 587 C CA . ALA A 1 84 ? -28.633 1.064 -6.653 1.00 96.62 84 ALA A CA 1
ATOM 588 C C . ALA A 1 84 ? -28.555 0.886 -8.176 1.00 96.62 84 ALA A C 1
ATOM 590 O O . ALA A 1 84 ? -28.994 1.746 -8.936 1.00 96.62 84 ALA A O 1
ATOM 591 N N . GLY A 1 85 ? -28.058 -0.264 -8.629 1.00 93.50 85 GLY A N 1
ATOM 592 C CA . GLY A 1 85 ? -28.048 -0.683 -10.033 1.00 93.50 85 GLY A CA 1
ATOM 593 C C . GLY A 1 85 ? -26.977 -0.030 -10.912 1.00 93.50 85 GLY A C 1
ATOM 594 O O . GLY A 1 85 ? -26.462 -0.703 -11.799 1.00 93.50 85 GLY A O 1
ATOM 595 N N . ASP A 1 86 ? -26.615 1.228 -10.659 1.00 90.81 86 ASP A N 1
ATOM 596 C CA . ASP A 1 86 ? -25.549 1.937 -11.374 1.00 90.81 86 ASP A CA 1
ATOM 597 C C . ASP A 1 86 ? -24.585 2.584 -10.376 1.00 90.81 86 ASP A C 1
ATOM 599 O O . ASP A 1 86 ? -24.960 3.437 -9.575 1.00 90.81 86 ASP A O 1
ATOM 603 N N . CYS A 1 87 ? -23.331 2.148 -10.418 1.00 90.38 87 CYS A N 1
ATOM 604 C CA . CYS A 1 87 ? -22.274 2.661 -9.558 1.00 90.38 87 CYS A CA 1
ATOM 605 C C . CYS A 1 87 ? -21.851 4.088 -9.939 1.00 90.38 87 CYS A C 1
ATOM 607 O O . CYS A 1 87 ? -21.520 4.900 -9.079 1.00 90.38 87 CYS A O 1
ATOM 609 N N . THR A 1 88 ? -21.877 4.428 -11.227 1.00 89.12 88 THR A N 1
ATOM 610 C CA . THR A 1 88 ? -21.344 5.702 -11.731 1.00 89.12 88 THR A CA 1
ATOM 611 C C . THR A 1 88 ? -22.372 6.828 -11.744 1.00 89.12 88 THR A C 1
ATOM 613 O O . THR A 1 88 ? -21.991 8.000 -11.727 1.00 89.12 88 THR A O 1
ATOM 616 N N . ASP A 1 89 ? -23.665 6.499 -11.733 1.00 90.00 89 ASP A N 1
ATOM 617 C CA . ASP A 1 89 ? -24.742 7.485 -11.689 1.00 90.00 89 ASP A CA 1
ATOM 618 C C . ASP A 1 89 ? -24.954 8.025 -10.266 1.00 90.00 89 ASP A C 1
ATOM 620 O O . ASP A 1 89 ? -25.512 7.357 -9.399 1.00 90.00 89 ASP A O 1
ATOM 624 N N . ALA A 1 90 ? -24.568 9.279 -10.029 1.00 89.44 90 ALA A N 1
ATOM 625 C CA . ALA A 1 90 ? -24.826 9.954 -8.757 1.00 89.44 90 ALA A CA 1
ATOM 626 C C . ALA A 1 90 ? -26.328 10.047 -8.416 1.00 89.44 90 ALA A C 1
ATOM 628 O O . ALA A 1 90 ? -26.688 10.091 -7.242 1.00 89.44 90 ALA A O 1
ATOM 629 N N . ALA A 1 91 ? -27.224 10.032 -9.412 1.00 93.12 91 ALA A N 1
ATOM 630 C CA . ALA A 1 91 ? -28.668 10.019 -9.174 1.00 93.12 91 ALA A CA 1
ATOM 631 C C . ALA A 1 91 ? -29.199 8.647 -8.718 1.00 93.12 91 ALA A C 1
ATOM 633 O O . ALA A 1 91 ? -30.351 8.560 -8.290 1.00 93.12 91 ALA A O 1
ATOM 634 N N . ALA A 1 92 ? -28.381 7.592 -8.796 1.00 94.81 92 ALA A N 1
ATOM 635 C CA . ALA A 1 92 ? -28.711 6.262 -8.295 1.00 94.81 92 ALA A CA 1
ATOM 636 C C . ALA A 1 92 ? -28.464 6.111 -6.785 1.00 94.81 92 ALA A C 1
ATOM 638 O O . ALA A 1 92 ? -28.728 5.036 -6.240 1.00 94.81 92 ALA A O 1
ATOM 639 N N . GLU A 1 93 ? -27.969 7.151 -6.103 1.00 96.56 93 GLU A N 1
ATOM 640 C CA . GLU A 1 93 ? -27.815 7.154 -4.650 1.00 96.56 93 GLU A CA 1
ATOM 641 C C . GLU A 1 93 ? -29.175 7.016 -3.952 1.00 96.56 93 GLU A C 1
ATOM 643 O O . GLU A 1 93 ? -30.127 7.748 -4.229 1.00 96.56 93 GLU A O 1
ATOM 648 N N . ILE A 1 94 ? -29.268 6.050 -3.039 1.00 96.88 94 ILE A N 1
ATOM 649 C CA . ILE A 1 94 ? -30.488 5.742 -2.283 1.00 96.88 94 ILE A CA 1
ATOM 650 C C . ILE A 1 94 ? -30.359 6.026 -0.785 1.00 96.88 94 ILE A C 1
ATOM 652 O O . ILE A 1 94 ? -31.379 6.089 -0.097 1.00 96.88 94 ILE A O 1
ATOM 656 N N . ALA A 1 95 ? -29.135 6.171 -0.276 1.00 96.00 95 ALA A N 1
ATOM 657 C CA . ALA A 1 95 ? -28.847 6.474 1.119 1.00 96.00 95 ALA A CA 1
ATOM 658 C C . ALA A 1 95 ? -27.418 7.009 1.273 1.00 96.00 95 ALA A C 1
ATOM 660 O O . ALA A 1 95 ? -26.523 6.587 0.542 1.00 96.00 95 ALA A O 1
ATOM 661 N N . CYS A 1 96 ? -27.222 7.879 2.261 1.00 95.44 96 CYS A N 1
ATOM 662 C CA . CYS A 1 96 ? -25.935 8.441 2.652 1.00 95.44 96 CYS A CA 1
ATOM 663 C C . CYS A 1 96 ? -25.952 8.703 4.161 1.00 95.44 96 CYS A C 1
ATOM 665 O O . CYS A 1 96 ? -26.986 9.117 4.701 1.00 95.44 96 CYS A O 1
ATOM 667 N N . ASN A 1 97 ? -24.836 8.451 4.832 1.00 94.06 97 ASN A N 1
ATOM 668 C CA . ASN A 1 97 ? -24.582 8.854 6.205 1.00 94.06 97 ASN A CA 1
ATOM 669 C C . ASN A 1 97 ? -23.092 9.186 6.373 1.00 94.06 97 ASN A C 1
ATOM 671 O O . ASN A 1 97 ? -22.262 8.512 5.780 1.00 94.06 97 ASN A O 1
ATOM 675 N N . ASP A 1 98 ? -22.796 10.235 7.131 1.00 89.88 98 ASP A N 1
ATOM 676 C CA . ASP A 1 98 ? -21.460 10.677 7.548 1.00 89.88 98 ASP A CA 1
ATOM 677 C C . ASP A 1 98 ? -21.258 10.473 9.056 1.00 89.88 98 ASP A C 1
ATOM 679 O O . ASP A 1 98 ? -20.190 10.083 9.495 1.00 89.88 98 ASP A O 1
ATOM 683 N N . GLU A 1 99 ? -22.314 10.639 9.855 1.00 86.00 99 GLU A N 1
ATOM 684 C CA . GLU A 1 99 ? -22.251 10.390 11.294 1.00 86.00 99 GLU A CA 1
ATOM 685 C C . GLU A 1 99 ? -23.429 9.532 11.765 1.00 86.00 99 GLU A C 1
ATOM 687 O O . GLU A 1 99 ? -24.612 9.892 11.633 1.00 86.00 99 GLU A O 1
ATOM 692 N N . SER A 1 100 ? -23.119 8.389 12.370 1.00 80.12 100 SER A N 1
ATOM 693 C CA . SER A 1 100 ? -24.104 7.558 13.040 1.00 80.12 100 SER A CA 1
ATOM 694 C C . SER A 1 100 ? -24.412 8.143 14.409 1.00 80.12 100 SER A C 1
ATOM 696 O O . SER A 1 100 ? -23.576 8.222 15.298 1.00 80.12 100 SER A O 1
ATOM 698 N N . MET A 1 101 ? -25.694 8.391 14.673 1.00 69.69 101 MET A N 1
ATOM 699 C CA . MET A 1 101 ? -26.158 8.710 16.031 1.00 69.69 101 MET A CA 1
ATOM 700 C C . MET A 1 101 ? -25.996 7.544 17.029 1.00 69.69 101 MET A C 1
ATOM 702 O O . MET A 1 101 ? -26.411 7.662 18.185 1.00 69.69 101 MET A O 1
ATOM 706 N N . ARG A 1 102 ? -25.524 6.375 16.580 1.00 64.62 102 ARG A N 1
ATOM 707 C CA . ARG A 1 102 ? -25.464 5.136 17.363 1.00 64.62 102 ARG A CA 1
ATOM 708 C C . ARG A 1 102 ? -24.046 4.597 17.506 1.00 64.62 102 ARG A C 1
ATOM 710 O O . ARG A 1 102 ? -23.839 3.848 18.460 1.00 64.62 102 ARG A O 1
ATOM 717 N N . ALA A 1 103 ? -23.116 4.921 16.613 1.00 60.91 103 ALA A N 1
ATOM 718 C CA . ALA A 1 103 ? -21.742 4.432 16.651 1.00 60.91 103 ALA A CA 1
ATOM 719 C C . ALA A 1 103 ? -20.784 5.584 17.011 1.00 60.91 103 ALA A C 1
ATOM 721 O O . ALA A 1 103 ? -20.951 6.677 16.489 1.00 60.91 103 ALA A O 1
ATOM 722 N N . PRO A 1 104 ? -19.829 5.382 17.936 1.00 58.56 104 PRO A N 1
ATOM 723 C CA . PRO A 1 104 ? -18.914 6.442 18.350 1.00 58.56 104 PRO A CA 1
ATOM 724 C C . PRO A 1 104 ? -17.832 6.704 17.291 1.00 58.56 104 PRO A C 1
ATOM 726 O O . PRO A 1 104 ? -17.464 5.797 16.545 1.00 58.56 104 PRO A O 1
ATOM 729 N N . GLY A 1 105 ? -17.253 7.907 17.319 1.00 66.19 105 GLY A N 1
ATOM 730 C CA . GLY A 1 105 ? -15.987 8.216 16.646 1.00 66.19 105 GLY A CA 1
ATOM 731 C C . GLY A 1 105 ? -16.064 8.498 15.142 1.00 66.19 105 GLY A C 1
ATOM 732 O O . GLY A 1 105 ? -15.116 8.138 14.452 1.00 66.19 105 GLY A O 1
ATOM 733 N N . GLY A 1 106 ? -17.145 9.107 14.635 1.00 80.69 106 GLY A N 1
ATOM 734 C CA . GLY A 1 106 ? -17.275 9.430 13.204 1.00 80.69 106 GLY A CA 1
ATOM 735 C C . GLY A 1 106 ? -17.662 8.224 12.346 1.00 80.69 106 GLY A C 1
ATOM 736 O O . GLY A 1 106 ? -17.331 8.130 11.168 1.00 80.69 106 GLY A O 1
ATOM 737 N N . ALA A 1 107 ? -18.278 7.204 12.945 1.00 87.31 107 ALA A N 1
ATOM 738 C CA . ALA A 1 107 ? -18.671 6.007 12.213 1.00 87.31 107 ALA A CA 1
ATOM 739 C C . ALA A 1 107 ? -20.014 6.228 11.513 1.00 87.31 107 ALA A C 1
ATOM 741 O O . ALA A 1 107 ? -20.955 6.733 12.113 1.00 87.31 107 ALA A O 1
ATOM 742 N N . SER A 1 108 ? -20.142 5.744 10.285 1.00 92.69 108 SER A N 1
ATOM 743 C CA . SER A 1 108 ? -21.345 5.829 9.466 1.00 92.69 108 SER A CA 1
ATOM 744 C C . SER A 1 108 ? -22.189 4.553 9.508 1.00 92.69 108 SER A C 1
ATOM 746 O O . SER A 1 108 ? -21.678 3.430 9.504 1.00 92.69 108 SER A O 1
ATOM 748 N N . GLU A 1 109 ? -23.515 4.711 9.502 1.00 92.69 109 GLU A N 1
ATOM 749 C CA . GLU A 1 109 ? -24.486 3.617 9.436 1.00 92.69 109 GLU A CA 1
ATOM 750 C C . GLU A 1 109 ? -25.637 3.897 8.458 1.00 92.69 109 GLU A C 1
ATOM 752 O O . GLU A 1 109 ? -26.319 4.920 8.531 1.00 92.69 109 GLU A O 1
ATOM 757 N N . ILE A 1 110 ? -25.930 2.928 7.585 1.00 95.12 110 ILE A N 1
ATOM 758 C CA . ILE A 1 110 ? -27.083 2.954 6.676 1.00 95.12 110 ILE A CA 1
ATOM 759 C C . ILE A 1 110 ? -27.994 1.767 6.963 1.00 95.12 110 ILE A C 1
ATOM 761 O O . ILE A 1 110 ? -27.656 0.614 6.703 1.00 95.12 110 ILE A O 1
ATOM 765 N N . GLU A 1 111 ? -29.202 2.066 7.436 1.00 93.31 111 GLU A N 1
ATOM 766 C CA . GLU A 1 111 ? -30.292 1.103 7.570 1.00 93.31 111 GLU A CA 1
ATOM 767 C C . GLU A 1 111 ? -31.219 1.209 6.355 1.00 93.31 111 GLU A C 1
ATOM 769 O O . GLU A 1 111 ? -31.821 2.256 6.105 1.00 93.31 111 GLU A O 1
ATOM 774 N N . GLY A 1 112 ? -31.360 0.123 5.596 1.00 91.88 112 GLY A N 1
ATOM 775 C CA . GLY A 1 112 ? -32.113 0.135 4.347 1.00 91.88 112 GLY A CA 1
ATOM 776 C C . GLY A 1 112 ? -32.788 -1.192 4.041 1.00 91.88 112 GLY A C 1
ATOM 777 O O . GLY A 1 112 ? -32.342 -2.262 4.452 1.00 91.88 112 GLY A O 1
ATOM 778 N N . ARG A 1 113 ? -33.896 -1.133 3.296 1.00 95.31 113 ARG A N 1
ATOM 779 C CA . ARG A 1 113 ? -34.489 -2.329 2.692 1.00 95.31 113 ARG A CA 1
ATOM 780 C C . ARG A 1 113 ? -33.928 -2.496 1.286 1.00 95.31 113 ARG A C 1
ATOM 782 O O . ARG A 1 113 ? -34.255 -1.703 0.409 1.00 95.31 113 ARG A O 1
ATOM 789 N N . PHE A 1 114 ? -33.135 -3.539 1.087 1.00 96.25 114 PHE A N 1
ATOM 790 C CA . PHE A 1 114 ? -32.505 -3.865 -0.189 1.00 96.25 114 PHE A CA 1
ATOM 791 C C . PHE A 1 114 ? -33.315 -4.948 -0.901 1.00 96.25 114 PHE A C 1
ATOM 793 O O . PHE A 1 114 ? -33.761 -5.911 -0.274 1.00 96.25 114 PHE A O 1
ATOM 800 N N . ASP A 1 115 ? -33.558 -4.772 -2.196 1.00 97.19 115 ASP A N 1
ATOM 801 C CA . ASP A 1 115 ? -34.395 -5.662 -2.993 1.00 97.19 115 ASP A CA 1
ATOM 802 C C . ASP A 1 115 ? -33.604 -6.826 -3.599 1.00 97.19 115 ASP A C 1
ATOM 804 O O . ASP A 1 115 ? -32.431 -6.701 -3.947 1.00 97.19 115 ASP A O 1
ATOM 808 N N . ALA A 1 116 ? -34.268 -7.979 -3.732 1.00 95.62 116 ALA A N 1
ATOM 809 C CA . ALA A 1 116 ? -33.657 -9.180 -4.289 1.00 95.62 116 ALA A CA 1
ATOM 810 C C . ALA A 1 116 ? -33.238 -8.979 -5.754 1.00 95.62 116 ALA A C 1
ATOM 812 O O . ALA A 1 116 ? -34.023 -8.475 -6.561 1.00 95.62 116 ALA A O 1
ATOM 813 N N . GLY A 1 117 ? -32.038 -9.438 -6.111 1.00 93.94 117 GLY A N 1
ATOM 814 C CA . GLY A 1 117 ? -31.518 -9.402 -7.481 1.00 93.94 117 GLY A CA 1
ATOM 815 C C . GLY A 1 117 ? -31.102 -8.018 -7.989 1.00 93.94 117 GLY A C 1
ATOM 816 O O . GLY A 1 117 ? -30.780 -7.893 -9.168 1.00 93.94 117 GLY A O 1
ATOM 817 N N . VAL A 1 118 ? -31.108 -6.990 -7.134 1.00 96.94 118 VAL A N 1
ATOM 818 C CA . VAL A 1 118 ? -30.526 -5.675 -7.435 1.00 96.94 118 VAL A CA 1
ATOM 819 C C . VAL A 1 118 ? -29.092 -5.643 -6.914 1.00 96.94 118 VAL A C 1
ATOM 821 O O . VAL A 1 118 ? -28.847 -5.987 -5.757 1.00 96.94 118 VAL A O 1
ATOM 824 N N . THR A 1 119 ? -28.154 -5.217 -7.760 1.00 95.44 119 THR A N 1
ATOM 825 C CA . THR A 1 119 ? -26.781 -4.929 -7.339 1.00 95.44 119 THR A CA 1
ATOM 826 C C . THR A 1 119 ? -26.728 -3.557 -6.685 1.00 95.44 119 THR A C 1
ATOM 828 O O . THR A 1 119 ? -27.167 -2.568 -7.274 1.00 95.44 119 THR A O 1
ATOM 831 N N . TYR A 1 120 ? -26.183 -3.497 -5.479 1.00 96.94 120 TYR A N 1
ATOM 832 C CA . TYR A 1 120 ? -25.936 -2.263 -4.747 1.00 96.94 120 TYR A CA 1
ATOM 833 C C . TYR A 1 120 ? -24.437 -2.024 -4.643 1.00 96.94 120 TYR A C 1
ATOM 835 O O . TYR A 1 120 ? -23.682 -2.965 -4.396 1.00 96.94 120 TYR A O 1
ATOM 843 N N . TYR A 1 121 ? -24.036 -0.768 -4.809 1.00 96.44 121 TYR A N 1
ATOM 844 C CA . TYR A 1 121 ? -22.662 -0.307 -4.667 1.00 96.44 121 TYR A CA 1
ATOM 845 C C . TYR A 1 121 ? -22.557 0.536 -3.407 1.00 96.44 121 TYR A C 1
ATOM 847 O O . TYR A 1 121 ? -23.305 1.501 -3.256 1.00 96.44 121 TYR A O 1
ATOM 855 N N . VAL A 1 122 ? -21.667 0.147 -2.502 1.00 96.31 122 VAL A N 1
ATOM 856 C CA . VAL A 1 122 ? -21.429 0.815 -1.223 1.00 96.31 122 VAL A CA 1
ATOM 857 C C . VAL A 1 122 ? -20.094 1.524 -1.309 1.00 96.31 122 VAL A C 1
ATOM 859 O O . VAL A 1 122 ? -19.070 0.887 -1.542 1.00 96.31 122 VAL A O 1
ATOM 862 N N . PHE A 1 123 ? -20.114 2.828 -1.113 1.00 94.19 123 PHE A N 1
ATOM 863 C CA . PHE A 1 123 ? -18.938 3.673 -1.125 1.00 94.19 123 PHE A CA 1
ATOM 864 C C . PHE A 1 123 ? -18.581 3.974 0.317 1.00 94.19 123 PHE A C 1
ATOM 866 O O . PHE A 1 123 ? -19.386 4.564 1.038 1.00 94.19 123 PHE A O 1
ATOM 873 N N . LEU A 1 124 ? -17.410 3.499 0.730 1.00 93.44 124 LEU A N 1
ATOM 874 C CA . LEU A 1 124 ? -16.783 3.859 1.989 1.00 93.44 124 LEU A CA 1
ATOM 875 C C . LEU A 1 124 ? -15.712 4.895 1.666 1.00 93.44 124 LEU A C 1
ATOM 877 O O . LEU A 1 124 ? -14.702 4.577 1.036 1.00 93.44 124 LEU A O 1
ATOM 881 N N . ASP A 1 125 ? -15.970 6.118 2.090 1.00 90.31 125 ASP A N 1
ATOM 882 C CA . ASP A 1 125 ? -15.093 7.269 1.946 1.00 90.31 125 ASP A CA 1
ATOM 883 C C . ASP A 1 125 ? -14.775 7.830 3.339 1.00 90.31 125 ASP A C 1
ATOM 885 O O . ASP A 1 125 ? -15.189 7.296 4.375 1.00 90.31 125 ASP A O 1
ATOM 889 N N . ARG A 1 126 ? -14.018 8.913 3.361 1.00 87.38 126 ARG A N 1
ATOM 890 C CA . ARG A 1 126 ? -1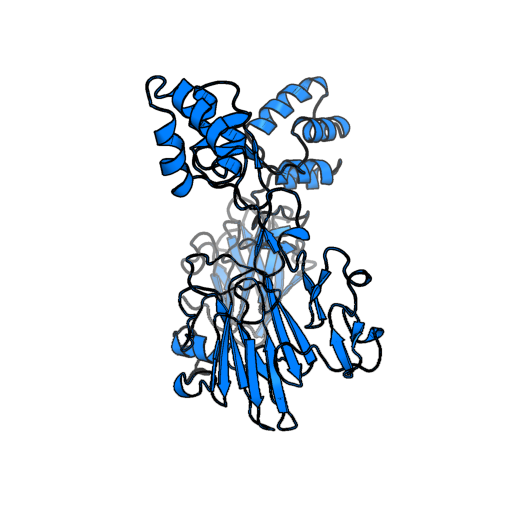3.631 9.658 4.546 1.00 87.38 126 ARG A CA 1
ATOM 891 C C . ARG A 1 126 ? -14.351 11.008 4.582 1.00 87.38 126 ARG A C 1
ATOM 893 O O . ARG A 1 126 ? -14.615 11.615 3.546 1.00 87.38 126 ARG A O 1
ATOM 900 N N . PHE A 1 127 ? -14.634 11.492 5.785 1.00 85.56 127 PHE A N 1
ATOM 901 C CA . PHE A 1 127 ? -15.073 12.867 5.993 1.00 85.56 127 PHE A CA 1
ATOM 902 C C . PHE A 1 127 ? -13.895 13.841 5.826 1.00 85.56 127 PHE A C 1
ATOM 904 O O . PHE A 1 127 ? -12.832 13.631 6.406 1.00 85.56 127 PHE A O 1
ATOM 911 N N . ASP A 1 128 ? -14.058 14.903 5.031 1.00 71.88 128 ASP A N 1
ATOM 912 C CA . ASP A 1 128 ? -12.987 15.879 4.777 1.00 71.88 128 ASP A CA 1
ATOM 913 C C . ASP A 1 128 ? -12.735 16.770 6.009 1.00 71.88 128 ASP A C 1
ATOM 915 O O . ASP A 1 128 ? -13.270 17.873 6.148 1.00 71.88 128 ASP A O 1
ATOM 919 N N . ASP A 1 129 ? -11.907 16.264 6.923 1.00 68.81 129 ASP A N 1
ATOM 920 C CA . ASP A 1 129 ? -11.364 16.962 8.091 1.00 68.81 129 ASP A CA 1
ATOM 921 C C . ASP A 1 129 ? -9.929 17.484 7.856 1.00 68.81 129 ASP A C 1
ATOM 923 O O . ASP A 1 129 ? -9.291 18.023 8.765 1.00 68.81 129 ASP A O 1
ATOM 927 N N . GLY A 1 130 ? -9.417 17.349 6.626 1.00 63.12 130 GLY A N 1
ATOM 928 C CA . GLY A 1 130 ? -8.044 17.677 6.249 1.00 63.12 130 GLY A CA 1
ATOM 929 C C . GLY A 1 130 ? -7.013 16.569 6.507 1.00 63.12 130 GLY A C 1
ATOM 930 O O . GLY A 1 130 ? -5.833 16.780 6.212 1.00 63.12 130 GLY A O 1
ATOM 931 N N . GLN A 1 131 ? -7.410 15.395 7.012 1.00 64.06 131 GLN A N 1
ATOM 932 C CA . GLN A 1 131 ? -6.534 14.230 7.145 1.00 64.06 131 GLN A CA 1
ATOM 933 C C . GLN A 1 131 ? -6.738 13.241 5.994 1.00 64.06 131 GLN A C 1
ATOM 935 O O . GLN A 1 131 ? -7.806 12.670 5.845 1.00 64.06 131 GLN A O 1
ATOM 940 N N . ASN A 1 132 ? -5.689 12.960 5.215 1.00 67.19 132 ASN A N 1
ATOM 941 C CA . ASN A 1 132 ? -5.744 12.011 4.087 1.00 67.19 132 ASN A CA 1
ATOM 942 C C . ASN A 1 132 ? -4.835 10.785 4.277 1.00 67.19 132 ASN A C 1
ATOM 944 O O . ASN A 1 132 ? -4.520 10.084 3.316 1.00 67.19 132 ASN A O 1
ATOM 948 N N . ALA A 1 133 ? -4.377 10.538 5.507 1.00 69.50 133 ALA A N 1
ATOM 949 C CA . ALA A 1 133 ? -3.516 9.401 5.800 1.00 69.50 133 ALA A CA 1
ATOM 950 C C . ALA A 1 133 ? -4.284 8.072 5.644 1.00 69.50 133 ALA A C 1
ATOM 952 O O . ALA A 1 133 ? -5.458 7.996 6.034 1.00 69.50 133 ALA A O 1
ATOM 953 N N . PRO A 1 134 ? -3.637 7.015 5.120 1.00 76.75 134 PRO A N 1
ATOM 954 C CA . PRO A 1 134 ? -4.206 5.678 5.138 1.00 76.75 134 PRO A CA 1
ATOM 955 C C . PRO A 1 134 ? -4.575 5.255 6.560 1.00 76.75 134 PRO A C 1
ATOM 957 O O . PRO A 1 134 ? -3.799 5.452 7.492 1.00 76.75 134 PRO A O 1
ATOM 960 N N . ALA A 1 135 ? -5.765 4.687 6.740 1.00 78.00 135 ALA A N 1
ATOM 961 C CA . ALA A 1 135 ? -6.243 4.249 8.044 1.00 78.00 135 ALA A CA 1
ATOM 962 C C . ALA A 1 135 ? -7.061 2.963 7.928 1.00 78.00 135 ALA A C 1
ATOM 964 O O . ALA A 1 135 ? -7.678 2.689 6.897 1.00 78.00 135 ALA A O 1
ATOM 965 N N . ASP A 1 136 ? -7.072 2.170 8.998 1.00 84.31 136 ASP A N 1
ATOM 966 C CA . ASP A 1 136 ? -7.831 0.925 9.018 1.00 84.31 136 ASP A CA 1
ATOM 967 C C . ASP A 1 136 ? -9.338 1.211 8.958 1.00 84.31 136 ASP A C 1
ATOM 969 O O . ASP A 1 136 ? -9.883 1.941 9.792 1.00 84.31 136 ASP A O 1
ATOM 973 N N . PHE A 1 137 ? -10.022 0.599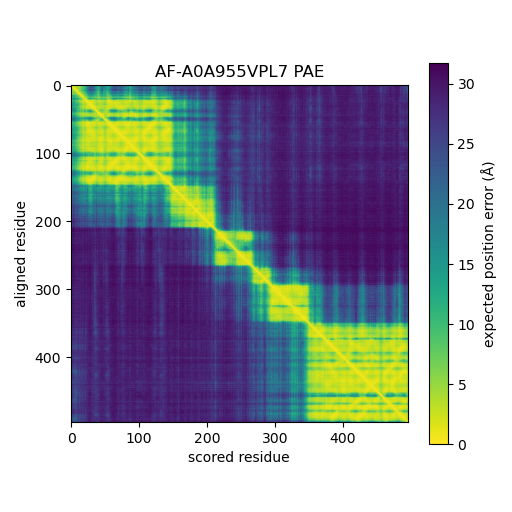 7.995 1.00 88.31 137 PHE A N 1
ATOM 974 C CA . PHE A 1 137 ? -11.474 0.591 7.905 1.00 88.31 137 PHE A CA 1
ATOM 975 C C . PHE A 1 137 ? -12.038 -0.761 8.340 1.00 88.31 137 PHE A C 1
ATOM 977 O O . PHE A 1 137 ? -11.422 -1.823 8.176 1.00 88.31 137 PHE A O 1
ATOM 984 N N . ARG A 1 138 ? -13.276 -0.707 8.820 1.00 90.25 138 ARG A N 1
ATOM 985 C CA . ARG A 1 138 ? -14.170 -1.845 8.989 1.00 90.25 138 ARG A CA 1
ATOM 986 C C . ARG A 1 138 ? -15.499 -1.518 8.313 1.00 90.25 138 ARG A C 1
ATOM 988 O O . ARG A 1 138 ? -15.987 -0.405 8.448 1.00 90.25 138 ARG A O 1
ATOM 995 N N . LEU A 1 139 ? -16.078 -2.479 7.602 1.00 93.81 139 LEU A N 1
ATOM 996 C CA . LEU A 1 139 ? -17.419 -2.399 7.030 1.00 93.81 139 LEU A CA 1
ATOM 997 C C . LEU A 1 139 ? -18.170 -3.702 7.298 1.00 93.81 139 LEU A C 1
ATOM 999 O O . LEU A 1 139 ? -17.763 -4.767 6.841 1.00 93.81 139 LEU A O 1
ATOM 1003 N N . ASP A 1 140 ? -19.288 -3.606 7.997 1.00 89.69 140 ASP A N 1
ATOM 1004 C CA . ASP A 1 140 ? -20.208 -4.703 8.266 1.00 89.69 140 ASP A CA 1
ATOM 1005 C C . ASP A 1 140 ? -21.448 -4.584 7.375 1.00 89.69 140 ASP A C 1
ATOM 1007 O O . ASP A 1 140 ? -22.023 -3.501 7.274 1.00 89.69 140 ASP A O 1
ATOM 1011 N N . LEU A 1 141 ? -21.912 -5.691 6.784 1.00 93.25 141 LEU A N 1
ATOM 1012 C CA . LEU A 1 141 ? -23.240 -5.788 6.163 1.00 93.25 141 LEU A CA 1
ATOM 1013 C C . LEU A 1 141 ? -24.085 -6.794 6.948 1.00 93.25 141 LEU A C 1
ATOM 1015 O O . LEU A 1 141 ? -23.929 -8.000 6.800 1.00 93.25 141 LEU A O 1
ATOM 1019 N N . LEU A 1 142 ? -25.003 -6.319 7.786 1.00 88.81 142 LEU A N 1
ATOM 1020 C CA . LEU A 1 142 ? -25.756 -7.140 8.737 1.00 88.81 142 LEU A CA 1
ATOM 1021 C C . LEU A 1 142 ? -27.236 -7.233 8.373 1.00 88.81 142 LEU A C 1
ATOM 1023 O O . LEU A 1 142 ? -27.851 -6.258 7.958 1.00 88.81 142 LEU A O 1
ATOM 1027 N N . GLU A 1 143 ? -27.853 -8.394 8.592 1.00 86.44 143 GLU A N 1
ATOM 1028 C CA . GLU A 1 143 ? -29.306 -8.535 8.466 1.00 86.44 143 GLU A CA 1
ATOM 1029 C C . GLU A 1 143 ? -30.036 -7.851 9.630 1.00 86.44 143 GLU A C 1
ATOM 1031 O O . GLU A 1 143 ? -29.834 -8.206 10.791 1.00 86.44 143 GLU A O 1
ATOM 1036 N N . GLY A 1 144 ? -30.986 -6.970 9.326 1.00 84.88 144 GLY A N 1
ATOM 1037 C CA . GLY A 1 144 ? -31.845 -6.282 10.288 1.00 84.88 144 GLY A CA 1
ATOM 1038 C C . GLY A 1 144 ? -31.568 -4.778 10.403 1.00 84.88 144 GLY A C 1
ATOM 1039 O O . GLY A 1 144 ? -30.851 -4.215 9.579 1.00 84.88 144 GLY A O 1
ATOM 1040 N N . PRO A 1 145 ? -32.191 -4.108 11.390 1.00 84.38 145 PRO A N 1
ATOM 1041 C CA . PRO A 1 145 ? -31.945 -2.696 11.666 1.00 84.38 145 PRO A CA 1
ATOM 1042 C C . PRO A 1 145 ? -30.540 -2.460 12.241 1.00 84.38 145 PRO A C 1
ATOM 1044 O O . PRO A 1 145 ? -29.986 -3.337 12.909 1.00 84.38 145 PRO A O 1
ATOM 1047 N N . CYS A 1 146 ? -29.992 -1.260 12.042 1.00 82.50 146 CYS A N 1
ATOM 1048 C CA . CYS A 1 146 ? -28.694 -0.876 12.600 1.00 82.50 146 CYS A CA 1
ATOM 1049 C C . CYS A 1 146 ? -28.720 -0.814 14.129 1.00 82.50 146 CYS A C 1
ATOM 1051 O O . CYS A 1 146 ? -29.748 -0.511 14.744 1.00 82.50 146 CYS A O 1
ATOM 1053 N N . GLY A 1 147 ? -27.577 -1.087 14.759 1.00 71.56 147 GLY A N 1
ATOM 1054 C CA . GLY A 1 147 ? -27.472 -1.206 16.216 1.00 71.56 147 GLY A CA 1
ATOM 1055 C C . GLY A 1 147 ? -28.031 -2.516 16.787 1.00 71.56 147 GLY A C 1
ATOM 1056 O O . GLY A 1 147 ? -28.114 -2.662 18.004 1.00 71.56 147 GLY A O 1
ATOM 1057 N N . GLN A 1 148 ? -28.407 -3.478 15.938 1.00 69.56 148 GLN A N 1
ATOM 1058 C CA . GLN A 1 148 ? -28.605 -4.869 16.340 1.00 69.56 148 GLN A CA 1
ATOM 1059 C C . GLN A 1 148 ? -27.496 -5.705 15.706 1.00 69.56 148 GLN A C 1
ATOM 1061 O O . GLN A 1 148 ? -27.363 -5.715 14.486 1.00 69.56 148 GLN A O 1
ATOM 1066 N N . GLY A 1 149 ? -26.680 -6.385 16.515 1.00 66.00 149 GLY A N 1
ATOM 1067 C CA . GLY A 1 149 ? -25.627 -7.240 15.970 1.00 66.00 149 GLY A CA 1
ATOM 1068 C C . GLY A 1 149 ? -26.185 -8.443 15.191 1.00 66.00 149 GLY A C 1
ATOM 1069 O O . GLY A 1 149 ? -27.404 -8.669 15.155 1.00 66.00 149 GLY A O 1
ATOM 1070 N N . PRO A 1 150 ? -25.312 -9.228 14.536 1.00 68.19 150 PRO A N 1
ATOM 1071 C CA . PRO A 1 150 ? -25.725 -10.330 13.667 1.00 68.19 150 PRO A CA 1
ATOM 1072 C C . PRO A 1 150 ? -26.629 -11.339 14.388 1.00 68.19 150 PRO A C 1
ATOM 1074 O O . PRO A 1 150 ? -26.541 -11.484 15.605 1.00 68.19 150 PRO A O 1
ATOM 1077 N N . PRO A 1 151 ? -27.531 -12.042 13.687 1.00 73.31 151 PRO A N 1
ATOM 1078 C CA . PRO A 1 151 ? -28.341 -13.075 14.317 1.00 73.31 151 PRO A CA 1
ATOM 1079 C C . PRO A 1 151 ? -27.464 -14.208 14.865 1.00 73.31 151 PRO A C 1
ATOM 1081 O O . PRO A 1 151 ? -26.450 -14.569 14.273 1.00 73.31 151 PRO A O 1
ATOM 1084 N N . CYS A 1 152 ? -27.875 -14.790 15.987 1.00 79.06 152 CYS A N 1
ATOM 1085 C CA . CYS A 1 152 ? -27.173 -15.896 16.627 1.00 79.06 152 CYS A CA 1
ATOM 1086 C C . CYS A 1 152 ? -28.140 -16.822 17.367 1.00 79.06 152 CYS A C 1
ATOM 1088 O O . CYS A 1 152 ? -29.220 -16.427 17.808 1.00 79.06 152 CYS A O 1
ATOM 1090 N N . GLU A 1 153 ? -27.708 -18.063 17.544 1.00 83.94 153 GLU A N 1
ATOM 1091 C CA . GLU A 1 153 ? -28.342 -19.076 18.385 1.00 83.94 153 GLU A CA 1
ATOM 1092 C C . GLU A 1 153 ? -27.475 -19.433 19.602 1.00 83.94 153 GLU A C 1
ATOM 1094 O O . GLU A 1 153 ? -27.998 -19.878 20.625 1.00 83.94 153 GLU A O 1
ATOM 1099 N N . VAL A 1 154 ? -26.152 -19.253 19.500 1.00 82.12 154 VAL A N 1
ATOM 1100 C CA . VAL A 1 154 ? -25.176 -19.555 20.557 1.00 82.12 154 VAL A CA 1
ATOM 1101 C C . VAL A 1 154 ? -24.060 -18.513 20.592 1.00 82.12 154 VAL A C 1
ATOM 1103 O O . VAL A 1 154 ? -23.702 -17.955 19.559 1.00 82.12 154 VAL A O 1
ATOM 1106 N N . ASP A 1 155 ? -23.454 -18.308 21.764 1.00 81.94 155 ASP A N 1
ATOM 1107 C CA . ASP A 1 155 ? -22.369 -17.330 21.969 1.00 81.94 155 ASP A CA 1
ATOM 1108 C C . ASP A 1 155 ? -21.183 -17.522 21.014 1.00 81.94 155 ASP A C 1
ATOM 1110 O O . ASP A 1 155 ? -20.568 -16.554 20.593 1.00 81.94 155 ASP A O 1
ATOM 1114 N N . ALA A 1 156 ? -20.887 -18.764 20.615 1.00 81.75 156 ALA A N 1
ATOM 1115 C CA . ALA A 1 156 ? -19.772 -19.079 19.716 1.00 81.75 156 ALA A CA 1
ATOM 1116 C C . ALA A 1 156 ? -19.908 -18.486 18.298 1.00 81.75 156 ALA A C 1
ATOM 1118 O O . ALA A 1 156 ? -18.965 -18.569 17.516 1.00 81.75 156 ALA A O 1
ATOM 1119 N N . GLN A 1 157 ? -21.078 -17.945 17.950 1.00 76.69 157 GLN A N 1
ATOM 1120 C CA . GLN A 1 157 ? -21.335 -17.262 16.679 1.00 76.69 157 GLN A CA 1
ATOM 1121 C C . GLN A 1 157 ? -21.069 -15.751 16.758 1.00 76.69 157 GLN A C 1
ATOM 1123 O O . GLN A 1 157 ? -21.252 -15.055 15.765 1.00 76.69 157 GLN A O 1
ATOM 1128 N N . CYS A 1 158 ? -20.656 -15.247 17.923 1.00 73.38 158 CYS A N 1
ATOM 1129 C CA . CYS A 1 158 ? -20.467 -13.831 18.189 1.00 73.38 158 CYS A CA 1
ATOM 1130 C C . CYS A 1 158 ? -19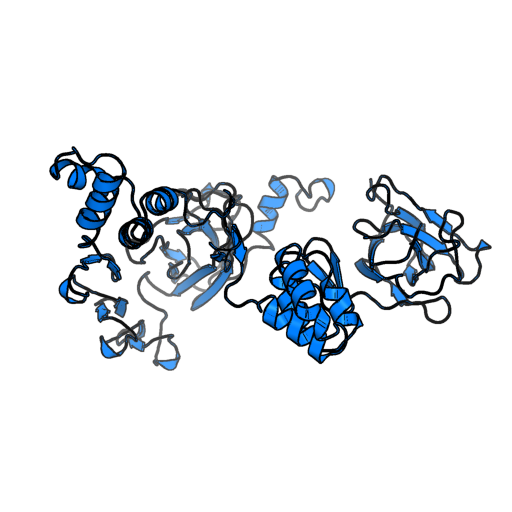.033 -13.549 18.648 1.00 73.38 158 CYS A C 1
ATOM 1132 O O . CYS A 1 158 ? -18.459 -14.321 19.415 1.00 73.38 158 CYS A O 1
ATOM 1134 N N . ASP A 1 159 ? -18.500 -12.387 18.270 1.00 71.94 159 ASP A N 1
ATOM 1135 C CA . ASP A 1 159 ? -17.367 -11.759 18.963 1.00 71.94 159 ASP A CA 1
ATOM 1136 C C . ASP A 1 159 ? -17.890 -11.057 20.235 1.00 71.94 159 ASP A C 1
ATOM 1138 O O . ASP A 1 159 ? -17.932 -9.835 20.347 1.00 71.94 159 ASP A O 1
ATOM 1142 N N . GLY A 1 160 ? -18.491 -11.853 21.128 1.00 76.25 160 GLY A N 1
ATOM 1143 C CA . GLY A 1 160 ? -19.313 -11.383 22.242 1.00 76.25 160 GLY A CA 1
ATOM 1144 C C . GLY A 1 160 ? -20.272 -12.458 22.763 1.00 76.25 160 GLY A C 1
ATOM 1145 O O . GLY A 1 160 ? -19.920 -13.632 22.885 1.00 76.25 160 GLY A O 1
ATOM 1146 N N . ARG A 1 161 ? -21.503 -12.058 23.096 1.00 82.50 161 ARG A N 1
ATOM 1147 C CA . ARG A 1 161 ? -22.565 -12.932 23.625 1.00 82.50 161 ARG A CA 1
ATOM 1148 C C . ARG A 1 161 ? -23.727 -13.012 22.644 1.00 82.50 161 ARG A C 1
ATOM 1150 O O . ARG A 1 161 ? -24.056 -12.031 21.980 1.00 82.50 161 ARG A O 1
ATOM 1157 N N . CYS A 1 162 ? -24.418 -14.146 22.626 1.00 85.44 162 CYS A N 1
ATOM 1158 C CA . CYS A 1 162 ? -25.699 -14.238 21.955 1.00 85.44 162 CYS A CA 1
ATOM 1159 C C . CYS A 1 162 ? -26.813 -13.762 22.887 1.00 85.44 162 CYS A C 1
ATOM 1161 O O . CYS A 1 162 ? -27.149 -14.402 23.886 1.00 85.44 162 CYS A O 1
ATOM 1163 N N . GLY A 1 163 ? -27.383 -12.601 22.578 1.00 79.81 163 GLY A N 1
ATOM 1164 C CA . GLY A 1 163 ? -28.425 -12.001 23.389 1.00 79.81 163 GLY A CA 1
ATOM 1165 C C . GLY A 1 163 ? -29.759 -12.746 23.305 1.00 79.81 163 GLY A C 1
ATOM 1166 O O . GLY A 1 163 ? -30.035 -13.454 22.337 1.00 79.81 163 GLY A O 1
ATOM 1167 N N . PRO A 1 164 ? -30.655 -12.550 24.288 1.00 75.44 164 PRO A N 1
ATOM 1168 C CA . PRO A 1 164 ? -31.940 -13.253 24.367 1.00 75.44 164 PRO A CA 1
ATOM 1169 C C . PRO A 1 164 ? -32.898 -12.953 23.200 1.00 75.44 164 PRO A C 1
ATOM 1171 O O . PRO A 1 164 ? -33.884 -13.663 23.021 1.00 75.44 164 PRO A O 1
ATOM 1174 N N . ALA A 1 165 ? -32.613 -11.920 22.402 1.00 75.62 165 ALA A N 1
ATOM 1175 C CA . ALA A 1 165 ? -33.310 -11.617 21.155 1.00 75.62 165 ALA A CA 1
ATOM 1176 C C . ALA A 1 165 ? -32.784 -12.418 19.940 1.00 75.62 165 ALA A C 1
ATOM 1178 O O . ALA A 1 165 ? -33.253 -12.189 18.828 1.00 75.62 165 ALA A O 1
ATOM 1179 N N . GLY A 1 166 ? -31.822 -13.331 20.137 1.00 80.94 166 GLY A N 1
ATOM 1180 C CA . GLY A 1 166 ? -31.161 -14.080 19.064 1.00 80.94 166 GLY A CA 1
ATOM 1181 C C . GLY A 1 166 ? -30.235 -13.203 18.223 1.00 80.94 166 GLY A C 1
ATOM 1182 O O . GLY A 1 166 ? -30.204 -13.332 17.003 1.00 80.94 166 GLY A O 1
ATOM 1183 N N . ARG A 1 167 ? -29.554 -12.247 18.864 1.00 79.94 167 ARG A N 1
ATOM 1184 C CA . ARG A 1 167 ? -28.686 -11.246 18.230 1.00 79.94 167 ARG A CA 1
ATOM 1185 C C . ARG A 1 167 ? -27.373 -11.153 18.992 1.00 79.94 167 ARG A C 1
ATOM 1187 O O . ARG A 1 167 ? -27.395 -11.108 20.221 1.00 79.94 167 ARG A O 1
ATOM 1194 N N . CYS A 1 168 ? -26.259 -11.127 18.279 1.00 78.44 168 CYS A N 1
ATOM 1195 C CA . CYS A 1 168 ? -24.947 -10.909 18.847 1.00 78.44 168 CYS A CA 1
ATOM 1196 C C . CYS A 1 168 ? -24.898 -9.517 19.461 1.00 78.44 168 CYS A C 1
ATOM 1198 O O . CYS A 1 168 ? -25.298 -8.529 18.849 1.00 78.44 168 CYS A O 1
ATOM 1200 N N . VAL A 1 169 ? -24.421 -9.461 20.691 1.00 79.94 169 VAL A N 1
ATOM 1201 C CA . VAL A 1 169 ? -24.193 -8.238 21.448 1.00 79.94 169 VAL A CA 1
ATOM 1202 C C . VAL A 1 169 ? -22.788 -8.316 22.033 1.00 79.94 169 VAL A C 1
ATOM 1204 O O . VAL A 1 169 ? -22.284 -9.410 22.299 1.00 79.94 169 VAL A O 1
ATOM 1207 N N . GLY A 1 170 ? -22.148 -7.171 22.245 1.00 77.19 170 GLY A N 1
ATOM 1208 C CA . GLY A 1 170 ? -20.849 -7.121 22.916 1.00 77.19 170 GLY A CA 1
ATOM 1209 C C . GLY A 1 170 ? -20.939 -7.598 24.369 1.00 77.19 170 GLY A C 1
ATOM 1210 O O . GLY A 1 170 ? -20.013 -8.226 24.873 1.00 77.19 170 GLY A O 1
ATOM 1211 N N . CYS A 1 171 ? -22.075 -7.365 25.033 1.00 82.81 171 CYS A N 1
ATOM 1212 C CA . CYS A 1 171 ? -22.292 -7.749 26.425 1.00 82.81 171 CYS A CA 1
ATOM 1213 C C . CYS A 1 171 ? -23.777 -7.928 26.775 1.00 82.81 171 CYS A C 1
ATOM 1215 O O . CYS A 1 171 ? -24.670 -7.391 26.120 1.00 82.81 171 CYS A O 1
ATOM 1217 N N . LEU A 1 172 ? -24.040 -8.679 27.847 1.00 84.44 172 LEU A N 1
ATOM 1218 C CA . LEU A 1 172 ? -25.341 -8.784 28.520 1.00 84.44 172 LEU A CA 1
ATOM 1219 C C . LEU A 1 172 ? -25.293 -8.260 29.960 1.00 84.44 172 LEU A C 1
ATOM 1221 O O . LEU A 1 172 ? -26.335 -7.960 30.546 1.00 84.44 172 LEU A O 1
ATOM 1225 N N . ALA A 1 173 ? -24.096 -8.165 30.533 1.00 86.38 173 ALA A N 1
ATOM 1226 C CA . ALA A 1 173 ? -23.817 -7.566 31.827 1.00 86.38 173 ALA A CA 1
ATOM 1227 C C . ALA A 1 173 ? -22.412 -6.950 31.840 1.00 86.38 173 ALA A C 1
ATOM 1229 O O . ALA A 1 173 ? -21.556 -7.326 31.044 1.00 86.38 173 ALA A O 1
ATOM 1230 N N . ASP A 1 174 ? -22.143 -6.065 32.802 1.00 85.50 174 ASP A N 1
ATOM 1231 C CA . ASP A 1 174 ? -20.840 -5.394 32.952 1.00 85.50 174 ASP A CA 1
ATOM 1232 C C . ASP A 1 174 ? -19.656 -6.370 33.033 1.00 85.50 174 ASP A C 1
ATOM 1234 O O . ASP A 1 174 ? -18.570 -6.074 32.555 1.00 85.50 174 ASP A O 1
ATOM 1238 N N . ALA A 1 175 ? -19.867 -7.559 33.607 1.00 85.31 175 ALA A N 1
ATOM 1239 C CA . ALA A 1 175 ? -18.837 -8.591 33.728 1.00 85.31 175 ALA A CA 1
ATOM 1240 C C . ALA A 1 175 ? -18.417 -9.216 32.385 1.00 85.31 175 ALA A C 1
ATOM 1242 O O . ALA A 1 175 ? -17.415 -9.928 32.333 1.00 85.31 175 ALA A O 1
ATOM 1243 N N . ASP A 1 176 ? -19.192 -8.990 31.324 1.00 81.25 176 ASP A N 1
ATOM 1244 C CA . ASP A 1 176 ? -18.854 -9.430 29.972 1.00 81.25 176 ASP A CA 1
ATOM 1245 C C . ASP A 1 176 ? -17.860 -8.470 29.302 1.00 81.25 176 ASP A C 1
ATOM 1247 O O . ASP A 1 176 ? -17.202 -8.848 28.336 1.00 81.25 176 ASP A O 1
ATOM 1251 N N . CYS A 1 177 ? -17.714 -7.253 29.831 1.00 80.38 177 CYS A N 1
ATOM 1252 C CA . CYS A 1 177 ? -16.793 -6.256 29.316 1.00 80.38 177 CYS A CA 1
ATOM 1253 C C . CYS A 1 177 ? -15.409 -6.422 29.946 1.00 80.38 177 CYS A C 1
ATOM 1255 O O . CYS A 1 177 ? -15.257 -6.405 31.168 1.00 80.38 177 CYS A O 1
ATOM 1257 N N . ALA A 1 178 ? -14.378 -6.552 29.105 1.00 77.94 178 ALA A N 1
ATOM 1258 C CA . ALA A 1 178 ? -12.987 -6.611 29.561 1.00 77.94 178 ALA A CA 1
ATOM 1259 C C . ALA A 1 178 ? -12.579 -5.330 30.315 1.00 77.94 178 ALA A C 1
ATOM 1261 O O . ALA A 1 178 ? -11.795 -5.385 31.263 1.00 77.94 178 ALA A O 1
ATOM 1262 N N . VAL A 1 179 ? -13.150 -4.193 29.906 1.00 70.94 179 VAL A N 1
ATOM 1263 C CA . VAL A 1 179 ? -13.055 -2.886 30.560 1.00 70.94 179 VAL A CA 1
ATOM 1264 C C . VAL A 1 179 ? -14.425 -2.204 30.455 1.00 70.94 179 VAL A C 1
ATOM 1266 O O . VAL A 1 179 ? -15.054 -2.266 29.401 1.00 70.94 179 VAL A O 1
ATOM 1269 N N . GLY A 1 180 ? -14.878 -1.550 31.530 1.00 80.88 180 GLY A N 1
ATOM 1270 C CA . GLY A 1 180 ? -16.067 -0.691 31.508 1.00 80.88 180 GLY A CA 1
ATOM 1271 C C . GLY A 1 180 ? -17.387 -1.344 31.943 1.00 80.88 180 GLY A C 1
ATOM 1272 O O . GLY A 1 180 ? -17.422 -2.158 32.869 1.00 80.88 180 GLY A O 1
ATOM 1273 N N . ARG A 1 181 ? -18.490 -0.905 31.331 1.00 83.50 181 ARG A N 1
ATOM 1274 C CA . ARG A 1 181 ? -19.889 -1.235 31.634 1.00 83.50 181 ARG A CA 1
ATOM 1275 C C . ARG A 1 181 ? -20.629 -1.648 30.368 1.00 83.50 181 ARG A C 1
ATOM 1277 O O . ARG A 1 181 ? -20.297 -1.205 29.271 1.00 83.50 181 ARG A O 1
ATOM 1284 N N . CYS A 1 182 ? -21.662 -2.459 30.544 1.00 82.19 182 CYS A N 1
ATOM 1285 C CA . CYS A 1 182 ? -22.543 -2.856 29.464 1.00 82.19 182 CYS A CA 1
ATOM 1286 C C . CYS A 1 182 ? -23.707 -1.873 29.327 1.00 82.19 182 CYS A C 1
ATOM 1288 O O . CYS A 1 182 ? -24.508 -1.718 30.253 1.00 82.19 182 CYS A O 1
ATOM 1290 N N . ASP A 1 183 ? -23.819 -1.216 28.175 1.00 80.00 183 ASP A N 1
ATOM 1291 C CA . ASP A 1 183 ? -24.937 -0.324 27.891 1.00 80.00 183 ASP A CA 1
ATOM 1292 C C . ASP A 1 183 ? -26.255 -1.112 27.674 1.00 80.00 183 ASP A C 1
ATOM 1294 O O . ASP A 1 183 ? -26.249 -2.319 27.402 1.00 80.00 183 ASP A O 1
ATOM 1298 N N . PRO A 1 184 ? -27.429 -0.459 27.768 1.00 74.12 184 PRO A N 1
ATOM 1299 C CA . PRO A 1 184 ? -28.714 -1.109 27.491 1.00 74.12 184 PRO A CA 1
ATOM 1300 C C . PRO A 1 184 ? -28.889 -1.621 26.048 1.00 74.12 184 PRO A C 1
ATOM 1302 O O . PRO A 1 184 ? -29.830 -2.371 25.786 1.00 74.12 184 PRO A O 1
ATOM 1305 N N . GLY A 1 185 ? -28.029 -1.197 25.118 1.00 68.56 185 GLY A N 1
ATOM 1306 C CA . GLY A 1 185 ? -27.950 -1.682 23.739 1.00 68.56 185 GLY A CA 1
ATOM 1307 C C . GLY A 1 185 ? -27.065 -2.925 23.576 1.00 68.56 185 GLY A C 1
ATOM 1308 O O . GLY A 1 185 ? -26.987 -3.464 22.475 1.00 68.56 185 GLY A O 1
ATOM 1309 N N . GLY A 1 186 ? -26.440 -3.412 24.654 1.00 75.12 186 GLY A N 1
ATOM 1310 C CA . GLY A 1 186 ? -25.570 -4.582 24.644 1.00 75.12 186 GLY A CA 1
ATOM 1311 C C . GLY A 1 186 ? -24.151 -4.293 24.154 1.00 75.12 186 GLY A C 1
ATOM 1312 O O . GLY A 1 186 ? -23.519 -5.182 23.584 1.00 75.12 186 GLY A O 1
ATOM 1313 N N . ARG A 1 187 ? -23.637 -3.072 24.338 1.00 79.06 187 ARG A N 1
ATOM 1314 C CA . ARG A 1 187 ? -22.265 -2.684 23.962 1.00 79.06 187 ARG A CA 1
ATOM 1315 C C . ARG A 1 187 ? -21.423 -2.354 25.185 1.00 79.06 187 ARG A C 1
ATOM 1317 O O . ARG A 1 187 ? -21.913 -1.760 26.142 1.00 79.06 187 ARG A O 1
ATOM 1324 N N . CYS A 1 188 ? -20.148 -2.722 25.133 1.00 78.06 188 CYS A N 1
ATOM 1325 C CA . CYS A 1 188 ? -19.192 -2.353 26.167 1.00 78.06 188 CYS A CA 1
ATOM 1326 C C . CYS A 1 188 ? -18.706 -0.923 25.951 1.00 78.06 188 CYS A C 1
ATOM 1328 O O . CYS A 1 188 ? -18.163 -0.606 24.897 1.00 78.06 188 CYS A O 1
ATOM 1330 N N . ALA A 1 189 ? -18.881 -0.091 26.968 1.00 77.81 189 ALA A N 1
ATOM 1331 C CA . ALA A 1 189 ? -18.408 1.284 27.027 1.00 77.81 189 ALA A CA 1
ATOM 1332 C C . ALA A 1 189 ? -17.539 1.449 28.276 1.00 77.81 189 ALA A C 1
ATOM 1334 O O . ALA A 1 189 ? -17.822 0.835 29.302 1.00 77.81 189 ALA A O 1
ATOM 1335 N N . ALA A 1 190 ? -16.498 2.278 28.235 1.00 78.81 190 ALA A N 1
ATOM 1336 C CA . ALA A 1 190 ? -15.673 2.551 29.411 1.00 78.81 190 ALA A CA 1
ATOM 1337 C C . ALA A 1 190 ? -16.495 3.162 30.565 1.00 78.81 190 ALA A C 1
ATOM 1339 O O . ALA A 1 190 ? -16.218 2.870 31.729 1.00 78.81 190 ALA A O 1
ATOM 1340 N N . CYS A 1 191 ? -17.536 3.938 30.247 1.00 81.25 191 CYS A N 1
ATOM 1341 C CA . CYS A 1 191 ? -18.454 4.544 31.210 1.00 81.25 191 CYS A CA 1
ATOM 1342 C C . CYS A 1 191 ? -19.883 4.655 30.666 1.00 81.25 191 CYS A C 1
ATOM 1344 O O . CYS A 1 191 ? -20.097 4.653 29.457 1.00 81.25 191 CYS A O 1
ATOM 1346 N N . LEU A 1 192 ? -20.867 4.790 31.561 1.00 80.88 192 LEU A N 1
ATOM 1347 C CA . LEU A 1 192 ? -22.241 5.191 31.216 1.00 80.88 192 LEU A CA 1
ATOM 1348 C C . LEU A 1 192 ? -22.653 6.496 31.913 1.00 80.88 192 LEU A C 1
ATOM 1350 O O . LEU A 1 192 ? -23.646 7.118 31.538 1.00 80.88 192 LEU A O 1
ATOM 1354 N N . ALA A 1 193 ? -21.904 6.897 32.939 1.00 81.25 193 ALA A N 1
ATOM 1355 C CA . ALA A 1 193 ? -22.016 8.173 33.628 1.00 81.25 193 ALA A CA 1
ATOM 1356 C C . ALA A 1 193 ? -20.647 8.601 34.177 1.00 81.25 193 ALA A C 1
ATOM 1358 O O . ALA A 1 193 ? -19.773 7.763 34.383 1.00 81.25 193 ALA A O 1
ATOM 1359 N N . ASP A 1 194 ? -20.486 9.886 34.502 1.00 75.06 194 ASP A N 1
ATOM 1360 C CA . ASP A 1 194 ? -19.240 10.448 35.060 1.00 75.06 194 ASP A CA 1
ATOM 1361 C C . ASP A 1 194 ? -18.738 9.687 36.298 1.00 75.06 194 ASP A C 1
ATOM 1363 O O . ASP A 1 194 ? -17.544 9.554 36.530 1.00 75.06 194 ASP A O 1
ATOM 1367 N N . ALA A 1 195 ? -19.660 9.132 37.089 1.00 79.56 195 ALA A N 1
ATOM 1368 C CA . ALA A 1 195 ? -19.334 8.351 38.281 1.00 79.56 195 ALA A CA 1
ATOM 1369 C C . ALA A 1 195 ? -18.642 7.006 37.983 1.00 79.56 195 ALA A C 1
ATOM 1371 O O . ALA A 1 195 ? -18.106 6.388 38.904 1.00 79.56 195 ALA A O 1
ATOM 1372 N N . ASP A 1 196 ? -18.687 6.532 36.735 1.00 76.50 196 ASP A N 1
ATOM 1373 C CA . ASP A 1 196 ? -17.950 5.346 36.294 1.00 76.50 196 ASP A CA 1
ATOM 1374 C C . ASP A 1 196 ? -16.479 5.663 35.973 1.00 76.50 196 ASP A C 1
ATOM 1376 O O . ASP A 1 196 ? -15.681 4.735 35.830 1.00 76.50 196 ASP A O 1
ATOM 1380 N N . CYS A 1 197 ? -16.117 6.946 35.896 1.00 74.62 197 CYS A N 1
ATOM 1381 C CA . CYS A 1 197 ? -14.781 7.413 35.556 1.00 74.62 197 CYS A CA 1
ATOM 1382 C C . CYS A 1 197 ? -13.932 7.746 36.790 1.00 74.62 197 CYS A C 1
ATOM 1384 O O . CYS A 1 197 ? -14.421 7.810 37.923 1.00 74.62 197 CYS A O 1
ATOM 1386 N N . ALA A 1 198 ? -12.623 7.917 36.583 1.00 77.31 198 ALA A N 1
ATOM 1387 C CA . ALA A 1 198 ? -11.730 8.332 37.655 1.00 77.31 198 ALA A CA 1
ATOM 1388 C C . ALA A 1 198 ? -12.061 9.762 38.114 1.00 77.31 198 ALA A C 1
ATOM 1390 O O . ALA A 1 198 ? -12.655 10.556 37.388 1.00 77.31 198 ALA A O 1
ATOM 1391 N N . GLU A 1 199 ? -11.675 10.107 39.344 1.00 65.56 199 GLU A N 1
ATOM 1392 C CA . GLU A 1 199 ? -11.922 11.444 39.884 1.00 65.56 199 GLU A CA 1
ATOM 1393 C C . GLU A 1 199 ? -11.297 12.525 38.973 1.00 65.56 199 GLU A C 1
ATOM 1395 O O . GLU A 1 199 ? -10.083 12.535 38.723 1.00 65.56 199 GLU A O 1
ATOM 1400 N N . GLY A 1 200 ? -12.150 13.422 38.465 1.00 56.22 200 GLY A N 1
ATOM 1401 C CA . GLY A 1 200 ? -11.782 14.477 37.513 1.00 56.22 200 GLY A CA 1
ATOM 1402 C C . GLY A 1 200 ? -12.085 14.174 36.040 1.00 56.22 200 GLY A C 1
ATOM 1403 O O . GLY A 1 200 ? -11.833 15.040 35.209 1.00 56.22 200 GLY A O 1
ATOM 1404 N N . ASP A 1 201 ? -12.635 13.002 35.721 1.00 69.19 201 ASP A N 1
ATOM 1405 C CA . ASP A 1 201 ? -13.073 12.640 34.372 1.00 69.19 201 ASP A CA 1
ATOM 1406 C C . ASP A 1 201 ? -14.610 12.722 34.242 1.00 69.19 201 ASP A C 1
ATOM 1408 O O . ASP A 1 201 ? -15.349 12.477 35.198 1.00 69.19 201 ASP A O 1
ATOM 1412 N N . THR A 1 202 ? -15.089 13.061 33.048 1.00 71.56 202 THR A N 1
ATOM 1413 C CA . THR A 1 202 ? -16.492 13.058 32.614 1.00 71.56 202 THR A CA 1
ATOM 1414 C C . THR A 1 202 ? -16.720 11.913 31.633 1.00 71.56 202 THR A C 1
ATOM 1416 O O . THR A 1 202 ? -15.810 11.481 30.930 1.00 71.56 202 THR A O 1
ATOM 1419 N N . CYS A 1 203 ? -17.932 11.374 31.598 1.00 68.94 203 CYS A N 1
ATOM 1420 C CA . CYS A 1 203 ? -18.301 10.351 30.636 1.00 68.94 203 CYS A CA 1
ATOM 1421 C C . CYS A 1 203 ? -18.898 11.005 29.389 1.00 68.94 203 CYS A C 1
ATOM 1423 O O . CYS A 1 203 ? -20.015 11.526 29.435 1.00 68.94 203 CYS A O 1
ATOM 1425 N N . ALA A 1 204 ? -18.172 10.942 28.276 1.00 70.25 204 ALA A N 1
ATOM 1426 C CA . ALA A 1 204 ? -18.614 11.424 26.974 1.00 70.25 204 ALA A CA 1
ATOM 1427 C C . ALA A 1 204 ? -18.638 10.256 25.981 1.00 70.25 204 ALA A C 1
ATOM 1429 O O . ALA A 1 204 ? -17.636 9.570 25.789 1.00 70.25 204 ALA A O 1
ATOM 1430 N N . ASP A 1 205 ? -19.811 9.994 25.399 1.00 66.19 205 ASP A N 1
ATOM 1431 C CA . ASP A 1 205 ? -20.032 8.973 24.363 1.00 66.19 205 ASP A CA 1
ATOM 1432 C C . ASP A 1 205 ? -19.461 7.581 24.691 1.00 66.19 205 ASP A C 1
ATOM 1434 O O . ASP A 1 205 ? -18.940 6.862 23.841 1.00 66.19 205 ASP A O 1
ATOM 1438 N N . GLY A 1 206 ? -19.585 7.180 25.960 1.00 63.22 206 GLY A N 1
ATOM 1439 C CA . GLY A 1 206 ? -19.143 5.872 26.439 1.00 63.22 206 GLY A CA 1
ATOM 1440 C C . GLY A 1 206 ? -17.657 5.793 26.799 1.00 63.22 206 GLY A C 1
ATOM 1441 O O . GLY A 1 206 ? -17.189 4.726 27.197 1.00 63.22 206 GLY A O 1
ATOM 1442 N N . SER A 1 207 ? -16.931 6.907 26.716 1.00 68.19 207 SER A N 1
ATOM 1443 C CA . SER A 1 207 ? -15.514 7.036 27.055 1.00 68.19 207 SER A CA 1
ATOM 1444 C C . SER A 1 207 ? -15.316 8.000 28.225 1.00 68.19 207 SER A C 1
ATOM 1446 O O . SER A 1 207 ? -15.955 9.047 28.301 1.00 68.19 207 SER A O 1
ATOM 1448 N N . CYS A 1 208 ? -14.415 7.659 29.148 1.00 69.00 208 CYS A N 1
ATOM 1449 C CA . CYS A 1 208 ? -14.005 8.588 30.197 1.00 69.00 208 CYS A CA 1
ATOM 1450 C C . CYS A 1 208 ? -13.035 9.612 29.615 1.00 69.00 208 CYS A C 1
ATOM 1452 O O . CYS A 1 208 ? -11.916 9.267 29.238 1.00 69.00 208 CYS A O 1
ATOM 1454 N N . THR A 1 209 ? -13.469 10.862 29.548 1.00 59.34 209 THR A N 1
ATOM 1455 C CA . THR A 1 209 ? -12.706 12.000 29.044 1.00 59.34 209 THR A CA 1
ATOM 1456 C C . THR A 1 209 ? -12.400 12.948 30.193 1.00 59.34 209 THR A C 1
ATOM 1458 O O . THR A 1 209 ? -13.270 13.266 30.993 1.00 59.34 209 THR A O 1
ATOM 1461 N N . ARG A 1 210 ? -11.164 13.427 30.318 1.00 60.03 210 ARG A N 1
ATOM 1462 C CA . ARG A 1 210 ? -10.786 14.318 31.422 1.00 60.03 210 ARG A CA 1
ATOM 1463 C C . ARG A 1 210 ? -11.155 15.774 31.135 1.00 60.03 210 ARG A C 1
ATOM 1465 O O . ARG A 1 210 ? -10.315 16.535 30.657 1.00 60.03 210 ARG A O 1
ATOM 1472 N N . ASP A 1 211 ? -12.373 16.191 31.480 1.00 48.78 211 ASP A N 1
ATOM 1473 C CA . ASP A 1 211 ? -12.761 17.609 31.472 1.00 48.78 211 ASP A CA 1
ATOM 1474 C C . ASP A 1 211 ? -12.368 18.313 32.783 1.00 48.78 211 ASP A C 1
ATOM 1476 O O . ASP A 1 211 ? -13.163 18.457 33.712 1.00 48.78 211 ASP A O 1
ATOM 1480 N N . GLY A 1 212 ? -11.132 18.820 32.842 1.00 45.19 212 GLY A N 1
ATOM 1481 C CA . GLY A 1 212 ? -10.704 19.788 33.866 1.00 45.19 212 GLY A CA 1
ATOM 1482 C C . GLY A 1 212 ? -9.550 19.310 34.746 1.00 45.19 212 GLY A C 1
ATOM 1483 O O . GLY A 1 212 ? -9.731 18.901 35.889 1.00 45.19 212 GLY A O 1
ATOM 1484 N N . VAL A 1 213 ? -8.334 19.406 34.210 1.00 44.81 213 VAL A N 1
ATOM 1485 C CA . VAL A 1 213 ? -7.084 18.984 34.861 1.00 44.81 213 VAL A CA 1
ATOM 1486 C C . VAL A 1 213 ? -6.603 20.022 35.898 1.00 44.81 213 VAL A C 1
ATOM 1488 O O . VAL A 1 213 ? -6.644 21.221 35.608 1.00 44.81 213 VAL A O 1
ATOM 1491 N N . PRO A 1 214 ? -6.049 19.601 37.054 1.00 44.75 214 PRO A N 1
ATOM 1492 C CA . PRO A 1 214 ? -5.296 20.462 37.978 1.00 44.75 214 PRO A CA 1
ATOM 1493 C C . PRO A 1 214 ? -4.050 21.168 37.391 1.00 44.75 214 PRO A C 1
ATOM 1495 O O .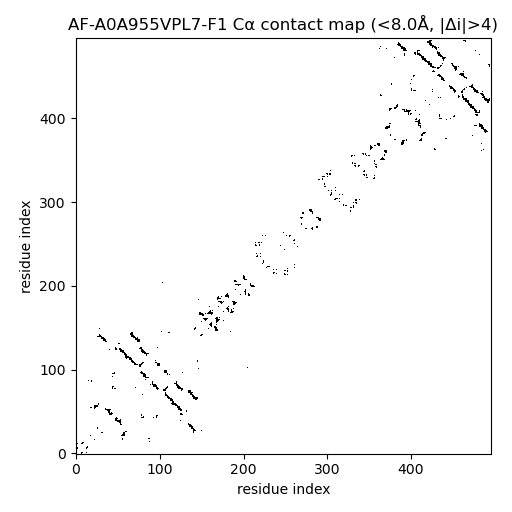 PRO A 1 214 ? -3.503 22.047 38.047 1.00 44.75 214 PRO A O 1
ATOM 1498 N N . ASP A 1 215 ? -3.631 20.867 36.158 1.00 51.00 215 ASP A N 1
ATOM 1499 C CA . ASP A 1 215 ? -2.301 21.234 35.636 1.00 51.00 215 ASP A CA 1
ATOM 1500 C C . ASP A 1 215 ? -2.271 22.535 34.812 1.00 51.00 215 ASP A C 1
ATOM 1502 O O . ASP A 1 215 ? -1.205 23.020 34.442 1.00 51.00 215 ASP A O 1
ATOM 1506 N N . CYS A 1 216 ? -3.423 23.146 34.514 1.00 52.44 216 CYS A N 1
ATOM 1507 C CA . CYS A 1 216 ? -3.457 24.388 33.726 1.00 52.44 216 CYS A CA 1
ATOM 1508 C C . CYS A 1 216 ? -2.957 25.606 34.528 1.00 52.44 216 CYS A C 1
ATOM 1510 O O . CYS A 1 216 ? -2.223 26.440 34.000 1.00 52.44 216 CYS A O 1
ATOM 1512 N N . VAL A 1 217 ? -3.327 25.713 35.811 1.00 55.78 217 VAL A N 1
ATOM 1513 C CA . VAL A 1 217 ? -2.911 26.846 36.659 1.00 55.78 217 VAL A CA 1
ATOM 1514 C C . VAL A 1 217 ? -1.421 26.752 36.987 1.00 55.78 217 VAL A C 1
ATOM 1516 O O . VAL A 1 217 ? -0.730 27.767 36.988 1.00 55.78 217 VAL A O 1
ATOM 1519 N N . GLU A 1 218 ? -0.914 25.537 37.207 1.00 61.66 218 GLU A N 1
ATOM 1520 C CA . GLU A 1 218 ? 0.499 25.296 37.500 1.00 61.66 218 GLU A CA 1
ATOM 1521 C C . GLU A 1 218 ? 1.383 25.523 36.264 1.00 61.66 218 GLU A C 1
ATOM 1523 O O . GLU A 1 218 ? 2.337 26.296 36.343 1.00 61.66 218 GLU A O 1
ATOM 1528 N N . ALA A 1 219 ? 1.019 24.973 35.097 1.00 61.22 219 ALA A N 1
ATOM 1529 C CA . ALA A 1 219 ? 1.738 25.227 33.846 1.00 61.22 219 ALA A CA 1
ATOM 1530 C C . ALA A 1 219 ? 1.724 26.718 33.462 1.00 61.22 219 ALA A C 1
ATOM 1532 O O . ALA A 1 219 ? 2.758 27.278 33.100 1.00 61.22 219 ALA A O 1
ATOM 1533 N N . CYS A 1 220 ? 0.578 27.397 33.597 1.00 67.56 220 CYS A N 1
ATOM 1534 C CA . CYS A 1 220 ? 0.485 28.830 33.313 1.00 67.56 220 CYS A CA 1
ATOM 1535 C C . CYS A 1 220 ? 1.369 29.666 34.249 1.00 67.56 220 CYS A C 1
ATOM 1537 O O . CYS A 1 220 ? 2.037 30.594 33.793 1.00 67.56 220 CYS A O 1
ATOM 1539 N N . GLN A 1 221 ? 1.427 29.325 35.540 1.00 69.62 221 GLN A N 1
ATOM 1540 C CA . GLN A 1 221 ? 2.276 30.039 36.493 1.00 69.62 221 GLN A CA 1
ATOM 1541 C C . GLN A 1 221 ? 3.765 29.889 36.147 1.00 69.62 221 GLN A C 1
ATOM 1543 O O . GLN A 1 221 ? 4.491 30.876 36.211 1.00 69.62 221 GLN A O 1
ATOM 1548 N N . VAL A 1 222 ? 4.207 28.707 35.701 1.00 69.00 222 VAL A N 1
ATOM 1549 C CA . VAL A 1 222 ? 5.593 28.477 35.246 1.00 69.00 222 VAL A CA 1
ATOM 1550 C C . VAL A 1 222 ? 5.936 29.332 34.016 1.00 69.00 222 VAL A C 1
ATOM 1552 O O . VAL A 1 222 ? 7.017 29.919 33.952 1.00 69.00 222 VAL A O 1
ATOM 1555 N N . VAL A 1 223 ? 5.009 29.471 33.063 1.00 67.75 223 VAL A N 1
ATOM 1556 C CA . VAL A 1 223 ? 5.187 30.338 31.881 1.00 67.75 223 VAL A CA 1
ATOM 1557 C C . VAL A 1 223 ? 5.261 31.810 32.281 1.00 67.75 223 VAL A C 1
ATOM 1559 O O . VAL A 1 223 ? 6.155 32.526 31.825 1.00 67.75 223 VAL A O 1
ATOM 1562 N N . LEU A 1 224 ? 4.357 32.270 33.152 1.00 72.50 224 LEU A N 1
ATOM 1563 C CA . LEU A 1 224 ? 4.375 33.645 33.654 1.00 72.50 224 LEU A CA 1
ATOM 1564 C C . LEU A 1 224 ? 5.669 33.937 34.419 1.00 72.50 224 LEU A C 1
ATOM 1566 O O . LEU A 1 224 ? 6.317 34.943 34.149 1.00 72.50 224 LEU A O 1
ATOM 1570 N N . ASP A 1 225 ? 6.110 33.036 35.293 1.00 75.00 225 ASP A N 1
ATOM 1571 C CA . ASP A 1 225 ? 7.352 33.197 36.054 1.00 75.00 225 ASP A CA 1
ATOM 1572 C C . ASP A 1 225 ? 8.592 33.293 35.139 1.00 75.00 225 ASP A C 1
ATOM 1574 O O . ASP A 1 225 ? 9.558 33.985 35.479 1.00 75.00 225 ASP A O 1
ATOM 1578 N N . CYS A 1 226 ? 8.558 32.655 33.963 1.00 69.81 226 CYS A N 1
ATOM 1579 C CA . CYS A 1 226 ? 9.638 32.681 32.977 1.00 69.81 226 CYS A CA 1
ATOM 1580 C C . CYS A 1 226 ? 9.606 33.879 32.012 1.00 69.81 226 CYS A C 1
ATOM 1582 O O . CYS A 1 226 ? 10.673 34.400 31.674 1.00 69.81 226 CYS A O 1
ATOM 1584 N N . PHE A 1 227 ? 8.426 34.328 31.565 1.00 70.94 227 PHE A N 1
ATOM 1585 C CA . PHE A 1 227 ? 8.306 35.309 30.472 1.00 70.94 227 PHE A CA 1
ATOM 1586 C C . PHE A 1 227 ? 7.561 36.602 30.830 1.00 70.94 227 PHE A C 1
ATOM 1588 O O . PHE A 1 227 ? 7.818 37.625 30.193 1.00 70.94 227 PHE A O 1
ATOM 1595 N N . ASP A 1 228 ? 6.688 36.602 31.844 1.00 70.94 228 ASP A N 1
ATOM 1596 C CA . ASP A 1 228 ? 5.981 37.804 32.318 1.00 70.94 228 ASP A CA 1
ATOM 1597 C C . ASP A 1 228 ? 5.614 37.736 33.823 1.00 70.94 228 ASP A C 1
ATOM 1599 O O . ASP A 1 228 ? 4.441 37.610 34.196 1.00 70.94 228 ASP A O 1
ATOM 1603 N N . PRO A 1 229 ? 6.605 37.848 34.730 1.00 70.50 229 PRO A N 1
ATOM 1604 C CA . PRO A 1 229 ? 6.418 37.627 36.170 1.00 70.50 229 PRO A CA 1
ATOM 1605 C C . PRO A 1 229 ? 5.582 38.716 36.874 1.00 70.50 229 PRO A C 1
ATOM 1607 O O . PRO A 1 229 ? 5.426 38.697 38.096 1.00 70.50 229 PRO A O 1
ATOM 1610 N N . GLY A 1 230 ? 5.086 39.714 36.133 1.00 67.12 230 GLY A N 1
ATOM 1611 C CA . GLY A 1 230 ? 4.251 40.802 36.645 1.00 67.12 230 GLY A CA 1
ATOM 1612 C C . GLY A 1 230 ? 2.754 40.647 36.363 1.00 67.12 230 GLY A C 1
ATOM 1613 O O . GLY A 1 230 ? 1.977 41.502 36.802 1.00 67.12 230 GLY A O 1
ATOM 1614 N N . ALA A 1 231 ? 2.341 39.612 35.629 1.00 66.62 231 ALA A N 1
ATOM 1615 C CA . ALA A 1 231 ? 0.957 39.435 35.203 1.00 66.62 231 ALA A CA 1
ATOM 1616 C C . ALA A 1 231 ? 0.027 38.979 36.353 1.00 66.62 231 ALA A C 1
ATOM 1618 O O . ALA A 1 231 ? 0.435 38.209 37.225 1.00 66.62 231 ALA A O 1
ATOM 1619 N N . PRO A 1 232 ? -1.241 39.444 36.387 1.00 59.31 232 PRO A N 1
ATOM 1620 C CA . PRO A 1 232 ? -2.212 38.999 37.381 1.00 59.31 232 PRO A CA 1
ATOM 1621 C C . PRO A 1 232 ? -2.673 37.548 37.113 1.00 59.31 232 PRO A C 1
ATOM 1623 O O . PRO A 1 232 ? -2.930 37.208 35.957 1.00 59.31 232 PRO A O 1
ATOM 1626 N N . PRO A 1 233 ? -2.883 36.716 38.157 1.00 55.03 233 PRO A N 1
ATOM 1627 C CA . PRO A 1 233 ? -3.246 35.294 38.016 1.00 55.03 233 PRO A CA 1
ATOM 1628 C C . PRO A 1 233 ? -4.528 35.028 37.210 1.00 55.03 233 PRO A C 1
ATOM 1630 O O . PRO A 1 233 ? -4.685 33.978 36.599 1.00 55.03 233 PRO A O 1
ATOM 1633 N N . GLU A 1 234 ? -5.443 35.997 37.174 1.00 55.22 234 GLU A N 1
ATOM 1634 C CA . GLU A 1 234 ? -6.724 35.927 36.455 1.00 55.22 234 GLU A CA 1
ATOM 1635 C C . GLU A 1 234 ? -6.552 35.851 34.921 1.00 55.22 234 GLU A C 1
ATOM 1637 O O . GLU A 1 234 ? -7.475 35.449 34.215 1.00 55.22 234 GLU A O 1
ATOM 1642 N N . ALA A 1 235 ? -5.367 36.185 34.388 1.00 56.56 235 ALA A N 1
ATOM 1643 C CA . ALA A 1 235 ? -5.042 36.014 32.970 1.00 56.56 235 ALA A CA 1
ATOM 1644 C C . ALA A 1 235 ? -4.893 34.531 32.558 1.00 56.56 235 ALA A C 1
ATOM 1646 O O . ALA A 1 235 ? -5.102 34.202 31.389 1.00 56.56 235 ALA A O 1
ATOM 1647 N N . CYS A 1 236 ? -4.597 33.632 33.507 1.00 54.81 236 CYS A N 1
ATOM 1648 C CA . CYS A 1 236 ? -4.366 32.210 33.236 1.00 54.81 236 CYS A CA 1
ATOM 1649 C C . CYS A 1 236 ? -5.629 31.442 32.816 1.00 54.81 236 CYS A C 1
ATOM 1651 O O . CYS A 1 236 ? -5.566 30.567 31.953 1.00 54.81 236 CYS A O 1
ATOM 1653 N N . GLU A 1 237 ? -6.798 31.779 33.370 1.00 50.09 237 GLU A N 1
ATOM 1654 C CA . GLU A 1 237 ? -8.043 31.040 33.101 1.00 50.09 237 GLU A CA 1
ATOM 1655 C C . GLU A 1 237 ? -8.607 31.287 31.690 1.00 50.09 237 GLU A C 1
ATOM 1657 O O . GLU A 1 237 ? -9.321 30.440 31.145 1.00 50.09 237 GLU A O 1
ATOM 1662 N N . ALA A 1 238 ? -8.290 32.437 31.086 1.00 44.41 238 ALA A N 1
ATOM 1663 C CA . ALA A 1 238 ? -8.780 32.822 29.764 1.00 44.41 238 ALA A CA 1
ATOM 1664 C C . ALA A 1 238 ? -7.919 32.260 28.617 1.00 44.41 238 ALA A C 1
ATOM 1666 O O . ALA A 1 238 ? -8.471 31.888 27.584 1.00 44.41 238 ALA A O 1
ATOM 1667 N N . GLY A 1 239 ? -6.594 32.159 28.802 1.00 45.06 239 GLY A N 1
ATOM 1668 C CA . GLY A 1 239 ? -5.661 31.637 27.791 1.00 45.06 239 GLY A CA 1
ATOM 1669 C C . GLY A 1 239 ? -5.702 30.111 27.629 1.00 45.06 239 GLY A C 1
ATOM 1670 O O . GLY A 1 239 ? -5.659 29.608 26.510 1.00 45.06 239 GLY A O 1
ATOM 1671 N N . CYS A 1 240 ? -5.890 29.361 28.723 1.00 49.97 240 CYS A N 1
ATOM 1672 C CA . CYS A 1 240 ? -5.934 27.888 28.693 1.00 49.97 240 CYS A CA 1
ATOM 1673 C C . CYS A 1 240 ? -7.091 27.297 27.870 1.00 49.97 240 CYS A C 1
ATOM 1675 O O . CYS A 1 240 ? -7.009 26.146 27.449 1.00 49.97 240 CYS A O 1
ATOM 1677 N N . ARG A 1 241 ? -8.179 28.048 27.656 1.00 46.72 241 ARG A N 1
ATOM 1678 C CA . ARG A 1 241 ? -9.353 27.572 26.903 1.00 46.72 241 ARG A CA 1
ATOM 1679 C C . ARG A 1 241 ? -9.159 27.599 25.387 1.00 46.72 241 ARG A C 1
ATOM 1681 O O . ARG A 1 241 ? -10.033 27.101 24.687 1.00 46.72 241 ARG A O 1
ATOM 1688 N N . ALA A 1 242 ? -8.081 28.212 24.897 1.00 43.72 242 ALA A N 1
ATOM 1689 C CA . ALA A 1 242 ? -7.923 28.485 23.477 1.00 43.72 242 ALA A CA 1
ATOM 1690 C C . ALA A 1 242 ? -6.930 27.542 22.775 1.00 43.72 242 ALA A C 1
ATOM 1692 O O . ALA A 1 242 ? -7.255 27.091 21.685 1.00 43.72 242 ALA A O 1
ATOM 1693 N N . GLU A 1 243 ? -5.747 27.246 23.338 1.00 47.84 243 GLU A N 1
ATOM 1694 C CA . GLU A 1 243 ? -4.630 26.744 22.500 1.00 47.84 243 GLU A CA 1
ATOM 1695 C C . GLU A 1 243 ? -3.550 25.911 23.249 1.00 47.84 243 GLU A C 1
ATOM 1697 O O . GLU A 1 243 ? -2.365 26.136 23.045 1.00 47.84 243 GLU A O 1
ATOM 1702 N N . SER A 1 244 ? -3.883 24.963 24.143 1.00 52.09 244 SER A N 1
ATOM 1703 C CA . SER A 1 244 ? -2.847 24.046 24.697 1.00 52.09 244 SER A CA 1
ATOM 1704 C C . SER A 1 244 ? -3.324 22.606 24.853 1.00 52.09 244 SER A C 1
ATOM 1706 O O . SER A 1 244 ? -4.386 22.370 25.443 1.00 52.09 244 SER A O 1
ATOM 1708 N N . THR A 1 245 ? -2.525 21.652 24.368 1.00 55.84 245 THR A N 1
ATOM 1709 C CA . THR A 1 245 ? -2.770 20.212 24.532 1.00 55.84 245 THR A CA 1
ATOM 1710 C C . THR A 1 245 ? -2.354 19.742 25.941 1.00 55.84 245 THR A C 1
ATOM 1712 O O . THR A 1 245 ? -1.637 20.453 26.653 1.00 55.84 245 THR A O 1
ATOM 1715 N N . PRO A 1 246 ? -2.809 18.565 26.413 1.00 54.00 246 PRO A N 1
ATOM 1716 C CA . PRO A 1 246 ? -2.347 17.986 27.680 1.00 54.00 246 PRO A CA 1
ATOM 1717 C C . PRO A 1 246 ? -0.828 17.740 27.738 1.00 54.00 246 PRO A C 1
ATOM 1719 O O . PRO A 1 246 ? -0.237 17.829 28.814 1.00 54.00 246 PRO A O 1
ATOM 1722 N N . GLU A 1 247 ? -0.201 17.469 26.594 1.00 54.97 247 GLU A N 1
ATOM 1723 C CA . GLU A 1 247 ? 1.227 17.152 26.466 1.00 54.97 247 GLU A CA 1
ATOM 1724 C C . GLU A 1 247 ? 2.100 18.400 26.648 1.00 54.97 247 GLU A C 1
ATOM 1726 O O . GLU A 1 247 ? 3.064 18.370 27.420 1.00 54.97 247 GLU A O 1
ATOM 1731 N N . ASP A 1 248 ? 1.681 19.535 26.080 1.00 55.91 248 ASP A N 1
ATOM 1732 C CA . ASP A 1 248 ? 2.347 20.833 26.270 1.00 55.91 248 ASP A CA 1
ATOM 1733 C C . ASP A 1 248 ? 2.393 21.223 27.759 1.00 55.91 248 ASP A C 1
ATOM 1735 O O . ASP A 1 248 ? 3.397 21.723 28.272 1.00 55.91 248 ASP A O 1
ATOM 1739 N N . ARG A 1 249 ? 1.309 20.948 28.500 1.00 62.53 249 ARG A N 1
ATOM 1740 C CA . ARG A 1 249 ? 1.192 21.278 29.935 1.00 62.53 249 ARG A CA 1
ATOM 1741 C C . ARG A 1 249 ? 2.122 20.427 30.801 1.00 62.53 249 ARG A C 1
ATOM 1743 O O . ARG A 1 249 ? 2.704 20.937 31.764 1.00 62.53 249 ARG A O 1
ATOM 1750 N N . LEU A 1 250 ? 2.291 19.151 30.453 1.00 60.53 250 LEU A N 1
ATOM 1751 C CA . LEU A 1 250 ? 3.221 18.256 31.141 1.00 60.53 250 LEU A CA 1
ATOM 1752 C C . LEU A 1 250 ? 4.682 18.631 30.842 1.00 60.53 250 LEU A C 1
ATOM 1754 O O . LEU A 1 250 ? 5.518 18.615 31.748 1.00 60.53 250 LEU A O 1
ATOM 1758 N N . CYS A 1 251 ? 4.990 19.033 29.606 1.00 56.69 251 CYS A N 1
ATOM 1759 C CA . CYS A 1 251 ? 6.315 19.535 29.237 1.00 56.69 251 CYS A CA 1
ATOM 1760 C C . CYS A 1 251 ? 6.682 20.787 30.048 1.00 56.69 251 CYS A C 1
ATOM 1762 O O . CYS A 1 251 ? 7.731 20.833 30.690 1.00 56.69 251 CYS A O 1
ATOM 1764 N N . VAL A 1 252 ? 5.782 21.773 30.111 1.00 61.97 252 VAL A N 1
ATOM 1765 C CA . VAL A 1 252 ? 6.014 23.040 30.824 1.00 61.97 252 VAL A CA 1
ATOM 1766 C C . VAL A 1 252 ? 6.252 22.828 32.323 1.00 61.97 252 VAL A C 1
ATOM 1768 O O . VAL A 1 252 ? 7.166 23.424 32.888 1.00 61.97 252 VAL A O 1
ATOM 1771 N N . THR A 1 253 ? 5.467 21.969 32.978 1.00 62.81 253 THR A N 1
ATOM 1772 C CA . THR A 1 253 ? 5.593 21.707 34.428 1.00 62.81 253 THR A CA 1
ATOM 1773 C C . THR A 1 253 ? 6.805 20.845 34.793 1.00 62.81 253 THR A C 1
ATOM 1775 O O . THR A 1 253 ? 7.276 20.897 35.930 1.00 62.81 253 THR A O 1
ATOM 1778 N N . SER A 1 254 ? 7.347 20.083 33.839 1.00 58.88 254 SER A N 1
ATOM 1779 C CA . SER A 1 254 ? 8.545 19.252 34.024 1.00 58.88 254 SER A CA 1
ATOM 1780 C C . SER A 1 254 ? 9.843 19.901 33.520 1.00 58.88 254 SER A C 1
ATOM 1782 O O . SER A 1 254 ? 10.931 19.368 33.761 1.00 58.88 254 SER A O 1
ATOM 1784 N N . ALA A 1 255 ? 9.757 21.068 32.873 1.00 60.31 255 ALA A N 1
ATOM 1785 C CA . ALA A 1 255 ? 10.897 21.765 32.295 1.00 60.31 255 ALA A CA 1
ATOM 1786 C C . ALA A 1 255 ? 11.887 22.260 33.375 1.00 60.31 255 ALA A C 1
ATOM 1788 O O . ALA A 1 255 ? 11.512 22.990 34.297 1.00 60.31 255 ALA A O 1
ATOM 1789 N N . PRO A 1 256 ? 13.190 21.934 33.266 1.00 58.81 256 PRO A N 1
ATOM 1790 C CA . PRO A 1 256 ? 14.178 22.284 34.289 1.00 58.81 256 PRO A CA 1
ATOM 1791 C C . PRO A 1 256 ? 14.670 23.742 34.214 1.00 58.81 256 PRO A C 1
ATOM 1793 O O . PRO A 1 256 ? 15.455 24.166 35.065 1.00 58.81 256 PRO A O 1
ATOM 1796 N N . SER A 1 257 ? 14.276 24.506 33.189 1.00 68.44 257 SER A N 1
ATOM 1797 C CA . SER A 1 257 ? 14.691 25.898 32.974 1.00 68.44 257 SER A CA 1
ATOM 1798 C C . SER A 1 257 ? 13.719 26.648 32.056 1.00 68.44 257 SER A C 1
ATOM 1800 O O . SER A 1 257 ? 13.004 26.033 31.273 1.00 68.44 257 SER A O 1
ATOM 1802 N N . CYS A 1 258 ? 13.748 27.985 32.076 1.00 63.72 258 CYS A N 1
ATOM 1803 C CA . CYS A 1 258 ? 12.914 28.799 31.183 1.00 63.72 258 CYS A CA 1
ATOM 1804 C C . CYS A 1 258 ? 13.259 28.650 29.691 1.00 63.72 258 CYS A C 1
ATOM 1806 O O . CYS A 1 258 ? 12.405 28.883 28.845 1.00 63.72 258 CYS A O 1
ATOM 1808 N N . GLU A 1 259 ? 14.485 28.238 29.356 1.00 65.25 259 GLU A N 1
ATOM 1809 C CA . GLU A 1 259 ? 14.864 27.905 27.975 1.00 65.25 259 GLU A CA 1
ATOM 1810 C C . GLU A 1 259 ? 14.195 26.598 27.519 1.00 65.25 259 GLU A C 1
ATOM 1812 O O . GLU A 1 259 ? 13.700 26.523 26.400 1.00 65.25 259 GLU A O 1
ATOM 1817 N N . ALA A 1 260 ? 14.081 25.610 28.416 1.00 54.97 260 ALA A N 1
ATOM 1818 C CA . ALA A 1 260 ? 13.335 24.379 28.162 1.00 54.97 260 ALA A CA 1
ATOM 1819 C C . ALA A 1 260 ? 11.814 24.611 28.107 1.00 54.97 260 ALA A C 1
ATOM 1821 O O . ALA A 1 260 ? 11.133 23.962 27.324 1.00 54.97 260 ALA A O 1
ATOM 1822 N N . VAL A 1 261 ? 11.285 25.578 28.869 1.00 59.22 261 VAL A N 1
ATOM 1823 C CA . VAL A 1 261 ? 9.873 25.988 28.762 1.00 59.22 261 VAL A CA 1
ATOM 1824 C C . VAL A 1 261 ? 9.571 26.564 27.370 1.00 59.22 261 VAL A C 1
ATOM 1826 O O . VAL A 1 261 ? 8.516 26.260 26.827 1.00 59.22 261 VAL A O 1
ATOM 1829 N N . SER A 1 262 ? 10.481 27.335 26.752 1.00 60.62 262 SER A N 1
ATOM 1830 C CA . SER A 1 262 ? 10.306 27.811 25.363 1.00 60.62 262 SER A CA 1
ATOM 1831 C C . SER A 1 262 ? 10.189 26.664 24.357 1.00 60.62 262 SER A C 1
ATOM 1833 O O . SER A 1 262 ? 9.395 26.754 23.426 1.00 60.62 262 SER A O 1
ATOM 1835 N N . ALA A 1 263 ? 10.966 25.594 24.551 1.00 58.94 263 ALA A N 1
ATOM 1836 C CA . ALA A 1 263 ? 10.981 24.430 23.667 1.00 58.94 263 ALA A CA 1
ATOM 1837 C C . ALA A 1 263 ? 9.684 23.604 23.740 1.00 58.94 263 ALA A C 1
ATOM 1839 O O . ALA A 1 263 ? 9.348 22.927 22.780 1.00 58.94 263 ALA A O 1
ATOM 1840 N N . CYS A 1 264 ? 8.927 23.705 24.839 1.00 56.09 264 CYS A N 1
ATOM 1841 C CA . CYS A 1 264 ? 7.626 23.044 24.986 1.00 56.09 264 CYS A CA 1
ATOM 1842 C C . CYS A 1 264 ? 6.515 23.637 24.109 1.00 56.09 264 CYS A C 1
ATOM 1844 O O . CYS A 1 264 ? 5.463 23.027 23.980 1.00 56.09 264 CYS A O 1
ATOM 1846 N N . PHE A 1 265 ? 6.710 24.837 23.557 1.00 57.22 265 PHE A N 1
ATOM 1847 C CA . PHE A 1 265 ? 5.753 25.481 22.649 1.00 57.22 265 PHE A CA 1
ATOM 1848 C C . PHE A 1 265 ? 6.160 25.345 21.181 1.00 57.22 265 PHE A C 1
ATOM 1850 O O . PHE A 1 265 ? 5.481 25.873 20.297 1.00 57.22 265 PHE A O 1
ATOM 1857 N N . GLU A 1 266 ? 7.267 24.652 20.916 1.00 53.91 266 GLU A N 1
ATOM 1858 C CA . GLU A 1 266 ? 7.608 24.198 19.577 1.00 53.91 266 GLU A CA 1
ATOM 1859 C C . GLU A 1 266 ? 7.041 22.779 19.399 1.00 53.91 266 GLU A C 1
ATOM 1861 O O . GLU A 1 266 ? 7.117 21.987 20.337 1.00 53.91 266 GLU A O 1
ATOM 1866 N N . PRO A 1 267 ? 6.402 22.450 18.258 1.00 46.28 267 PRO A N 1
ATOM 1867 C CA . PRO A 1 267 ? 5.593 21.236 18.141 1.00 46.28 267 PRO A CA 1
ATOM 1868 C C . PRO A 1 267 ? 6.386 19.974 18.507 1.00 46.28 267 PRO A C 1
ATOM 1870 O O . PRO A 1 267 ? 7.438 19.733 17.917 1.00 46.28 267 PRO A O 1
ATOM 1873 N N . ALA A 1 268 ? 5.859 19.172 19.440 1.00 48.50 268 ALA A N 1
ATOM 1874 C CA . ALA A 1 268 ? 6.506 17.984 20.011 1.00 48.50 268 ALA A CA 1
ATOM 1875 C C . ALA A 1 268 ? 6.861 16.889 18.988 1.00 48.50 268 ALA A C 1
ATOM 1877 O O . ALA A 1 268 ? 7.741 16.071 19.249 1.00 48.50 268 ALA A O 1
ATOM 1878 N N . ASP A 1 269 ? 6.262 16.919 17.798 1.00 49.94 269 ASP A N 1
ATOM 1879 C CA . ASP A 1 269 ? 6.612 15.995 16.719 1.00 49.94 269 ASP A CA 1
ATOM 1880 C C . ASP A 1 269 ? 7.806 16.467 15.885 1.00 49.94 269 ASP A C 1
ATOM 1882 O O . ASP A 1 269 ? 8.206 15.769 14.958 1.00 49.94 269 ASP A O 1
ATOM 1886 N N . ARG A 1 270 ? 8.375 17.652 16.159 1.00 49.28 270 ARG A N 1
ATOM 1887 C CA . ARG A 1 270 ? 9.408 18.262 15.317 1.00 49.28 270 ARG A CA 1
ATOM 1888 C C . ARG A 1 270 ? 10.808 18.181 15.913 1.00 49.28 270 ARG A C 1
ATOM 1890 O O . ARG A 1 270 ? 11.149 18.908 16.839 1.00 49.28 270 ARG A O 1
ATOM 1897 N N . CYS A 1 271 ? 11.662 17.404 15.262 1.00 56.81 271 CYS A N 1
ATOM 1898 C CA . CYS A 1 271 ? 13.111 17.437 15.445 1.00 56.81 271 CYS A CA 1
ATOM 1899 C C . CYS A 1 271 ? 13.709 18.383 14.381 1.00 56.81 271 CYS A C 1
ATOM 1901 O O . CYS A 1 271 ? 13.525 18.160 13.184 1.00 56.81 271 CYS A O 1
ATOM 1903 N N . ASP A 1 272 ? 14.323 19.501 14.795 1.00 63.44 272 ASP A N 1
ATOM 1904 C CA . ASP A 1 272 ? 14.813 20.574 13.899 1.00 63.44 272 ASP A CA 1
ATOM 1905 C C . ASP A 1 272 ? 13.778 21.048 12.846 1.00 63.44 272 ASP A C 1
ATOM 1907 O O . ASP A 1 272 ? 14.096 21.416 11.713 1.00 63.44 272 ASP A O 1
ATOM 1911 N N . GLY A 1 273 ? 12.495 21.063 13.227 1.00 50.53 273 GLY A N 1
ATOM 1912 C CA . GLY A 1 273 ? 11.400 21.516 12.365 1.00 50.53 273 GLY A CA 1
ATOM 1913 C C . GLY A 1 273 ? 10.796 20.448 11.442 1.00 50.53 273 GLY A C 1
ATOM 1914 O O . GLY A 1 273 ? 9.887 20.783 10.680 1.00 50.53 273 GLY A O 1
ATOM 1915 N N . VAL A 1 274 ? 11.244 19.189 11.524 1.00 45.91 274 VAL A N 1
ATOM 1916 C CA . VAL A 1 274 ? 10.746 18.051 10.729 1.00 45.91 274 VAL A CA 1
ATOM 1917 C C . VAL A 1 274 ? 9.896 17.124 11.593 1.00 45.91 274 VAL A C 1
ATOM 1919 O O . VAL A 1 274 ? 10.359 16.697 12.644 1.00 45.91 274 VAL A O 1
ATOM 1922 N N . VAL A 1 275 ? 8.672 16.823 11.141 1.00 50.75 275 VAL A N 1
ATOM 1923 C CA . VAL A 1 275 ? 7.749 15.886 11.808 1.00 50.75 275 VAL A CA 1
ATOM 1924 C C . VAL A 1 275 ? 8.306 14.461 11.717 1.00 50.75 275 VAL A C 1
ATOM 1926 O O . VAL A 1 275 ? 8.650 14.033 10.617 1.00 50.75 275 VAL A O 1
ATOM 1929 N N . CYS A 1 276 ? 8.422 13.756 12.842 1.00 51.00 276 CYS A N 1
ATOM 1930 C CA . CYS A 1 276 ? 8.905 12.374 12.875 1.00 51.00 276 CYS A CA 1
ATOM 1931 C C . CYS A 1 276 ? 7.885 11.386 12.289 1.00 51.00 276 CYS A C 1
ATOM 1933 O O . CYS A 1 276 ? 6.691 11.510 12.547 1.00 51.00 276 CYS A O 1
ATOM 1935 N N . ASP A 1 277 ? 8.365 10.402 11.523 1.00 53.28 277 ASP A N 1
ATOM 1936 C CA . ASP A 1 277 ? 7.529 9.321 10.985 1.00 53.28 277 ASP A CA 1
ATOM 1937 C C . ASP A 1 277 ? 6.979 8.412 12.106 1.00 53.28 277 ASP A C 1
ATOM 1939 O O . ASP A 1 277 ? 7.576 8.299 13.183 1.00 53.28 277 ASP A O 1
ATOM 1943 N N . ASP A 1 278 ? 5.860 7.727 11.845 1.00 46.62 278 ASP A N 1
ATOM 1944 C CA . ASP A 1 278 ? 5.177 6.860 12.813 1.00 46.62 278 ASP A CA 1
ATOM 1945 C C . ASP A 1 278 ? 6.113 5.813 13.445 1.00 46.62 278 ASP A C 1
ATOM 1947 O O . ASP A 1 278 ? 6.766 5.020 12.763 1.00 46.62 278 ASP A O 1
ATOM 1951 N N . GLY A 1 279 ? 6.145 5.785 14.781 1.00 48.62 279 GLY A N 1
ATOM 1952 C CA . GLY A 1 279 ? 6.995 4.884 15.566 1.00 48.62 279 GLY A CA 1
ATOM 1953 C C . GLY A 1 279 ? 8.392 5.430 15.877 1.00 48.62 279 GLY A C 1
ATOM 1954 O O . GLY A 1 279 ? 9.108 4.814 16.666 1.00 48.62 279 GLY A O 1
ATOM 1955 N N . LEU A 1 280 ? 8.771 6.589 15.332 1.00 55.56 280 LEU A N 1
ATOM 1956 C CA . LEU A 1 280 ? 9.986 7.310 15.706 1.00 55.56 280 LEU A CA 1
ATOM 1957 C C . LEU A 1 280 ? 9.681 8.350 16.790 1.00 55.56 280 LEU A C 1
ATOM 1959 O O . LEU A 1 280 ? 8.630 8.982 16.802 1.00 55.56 280 LEU A O 1
ATOM 1963 N N . VAL A 1 281 ? 10.625 8.553 17.703 1.00 58.25 281 VAL A N 1
ATOM 1964 C CA . VAL A 1 281 ? 10.549 9.540 18.781 1.00 58.25 281 VAL A CA 1
ATOM 1965 C C . VAL A 1 281 ? 11.701 10.527 18.617 1.00 58.25 281 VAL A C 1
ATOM 1967 O O . VAL A 1 281 ? 12.836 10.133 18.354 1.00 58.25 281 VAL A O 1
ATOM 1970 N N . CYS A 1 282 ? 11.425 11.822 18.762 1.00 60.16 282 CYS A N 1
ATOM 1971 C CA . CYS A 1 282 ? 12.459 12.852 18.717 1.00 60.16 282 CYS A CA 1
ATOM 1972 C C . CYS A 1 282 ? 13.377 12.724 19.946 1.00 60.16 282 CYS A C 1
ATOM 1974 O O . CYS A 1 282 ? 12.940 12.920 21.083 1.00 60.16 282 CYS A O 1
ATOM 1976 N N . THR A 1 283 ? 14.652 12.380 19.735 1.00 57.34 283 THR A N 1
ATOM 1977 C CA . THR A 1 283 ? 15.628 12.203 20.820 1.00 57.34 283 THR A CA 1
ATOM 1978 C C . THR A 1 283 ? 16.274 13.550 21.176 1.00 57.34 283 THR A C 1
ATOM 1980 O O . THR A 1 283 ? 17.075 14.068 20.392 1.00 57.34 283 THR A O 1
ATOM 1983 N N . PRO A 1 284 ? 16.054 14.112 22.387 1.00 47.00 284 PRO A N 1
ATOM 1984 C CA . PRO A 1 284 ? 16.545 15.454 22.739 1.00 47.00 284 PRO A CA 1
ATOM 1985 C C . PRO A 1 284 ? 18.075 15.589 22.776 1.00 47.00 284 PRO A C 1
ATOM 1987 O O . PRO A 1 284 ? 18.607 16.696 22.782 1.00 47.00 284 PRO A O 1
ATOM 1990 N N . ALA A 1 285 ? 18.798 14.468 22.845 1.00 48.50 285 ALA A N 1
ATOM 1991 C CA . ALA A 1 285 ? 20.257 14.448 22.866 1.00 48.50 285 ALA A CA 1
ATOM 1992 C C . ALA A 1 285 ? 20.892 14.558 21.468 1.00 48.50 285 ALA A C 1
ATOM 1994 O O . ALA A 1 285 ? 22.018 15.045 21.365 1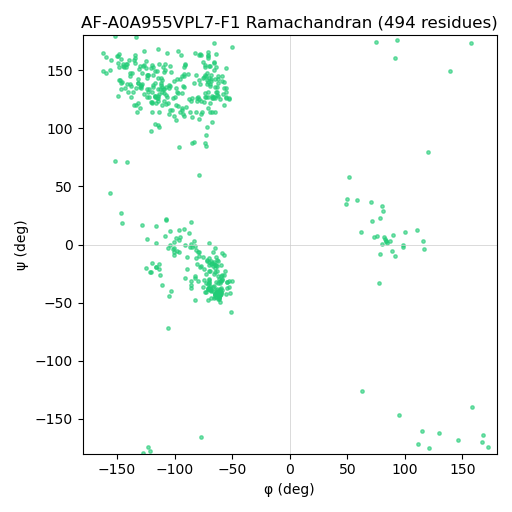.00 48.50 285 ALA A O 1
ATOM 1995 N N . THR A 1 286 ? 20.204 14.088 20.422 1.00 51.84 286 THR A N 1
ATOM 1996 C CA . THR A 1 286 ? 20.713 14.032 19.039 1.00 51.84 286 THR A CA 1
ATOM 1997 C C . THR A 1 286 ? 19.961 14.964 18.092 1.00 51.84 286 THR A C 1
ATOM 1999 O O . THR A 1 286 ? 20.526 15.340 17.070 1.00 51.84 286 THR A O 1
ATOM 2002 N N . GLY A 1 287 ? 18.735 15.380 18.434 1.00 54.50 287 GLY A N 1
ATOM 2003 C CA . GLY A 1 287 ? 17.897 16.223 17.575 1.00 54.50 287 GLY A CA 1
ATOM 2004 C C . GLY A 1 287 ? 17.340 15.484 16.354 1.00 54.50 287 GLY A C 1
ATOM 2005 O O . GLY A 1 287 ? 16.973 16.125 15.374 1.00 54.50 287 GLY A O 1
ATOM 2006 N N . LEU A 1 288 ? 17.290 14.146 16.397 1.00 57.31 288 LEU A N 1
ATOM 2007 C CA . LEU A 1 288 ? 16.826 13.286 15.305 1.00 57.31 288 LEU A CA 1
ATOM 2008 C C . LEU A 1 288 ? 15.605 12.451 15.716 1.00 57.31 288 LEU A C 1
ATOM 2010 O O . LEU A 1 288 ? 15.436 12.109 16.887 1.00 57.31 288 LEU A O 1
ATOM 2014 N N . CYS A 1 289 ? 14.782 12.097 14.729 1.00 56.22 289 CYS A N 1
ATOM 2015 C CA . CYS A 1 289 ? 13.685 11.143 14.873 1.00 56.22 289 CYS A CA 1
ATOM 2016 C C . CYS A 1 289 ? 14.241 9.713 14.906 1.00 56.22 289 CYS A C 1
ATOM 2018 O O . CYS A 1 289 ? 14.800 9.237 13.915 1.00 56.22 289 CYS A O 1
ATOM 2020 N N . GLU A 1 290 ? 14.116 9.026 16.039 1.00 64.25 290 GLU A N 1
ATOM 2021 C CA . GLU A 1 290 ? 14.738 7.723 16.283 1.00 64.25 290 GLU A CA 1
ATOM 2022 C C . GLU A 1 290 ? 13.716 6.702 16.806 1.00 64.25 290 GLU A C 1
ATOM 2024 O O . GLU A 1 290 ? 12.915 7.001 17.684 1.00 64.25 290 GLU A O 1
ATOM 2029 N N . ASP A 1 291 ? 13.747 5.472 16.291 1.00 62.41 291 ASP A N 1
ATOM 2030 C CA . ASP A 1 291 ? 12.900 4.373 16.777 1.00 62.41 291 ASP A CA 1
ATOM 2031 C C . ASP A 1 291 ? 13.354 3.956 18.195 1.00 62.41 291 ASP A C 1
ATOM 2033 O O . ASP A 1 291 ? 14.512 3.549 18.361 1.00 62.41 291 ASP A O 1
ATOM 2037 N N . PRO A 1 292 ? 12.483 4.011 19.222 1.00 57.06 292 PRO A N 1
ATOM 2038 C CA . PRO A 1 292 ? 12.833 3.672 20.600 1.00 57.06 292 PRO A CA 1
ATOM 2039 C C . PRO A 1 292 ? 13.091 2.170 20.824 1.00 57.06 292 PRO A C 1
ATOM 2041 O O . PRO A 1 292 ? 13.588 1.791 21.886 1.00 57.06 292 PRO A O 1
ATOM 2044 N N . LEU A 1 293 ? 12.751 1.311 19.857 1.00 56.00 293 LEU A N 1
ATOM 2045 C CA . LEU A 1 293 ? 13.015 -0.131 19.862 1.00 56.00 293 LEU A CA 1
ATOM 2046 C C . LEU A 1 293 ? 14.232 -0.518 19.007 1.00 56.00 293 LEU A C 1
ATOM 2048 O O . LEU A 1 293 ? 14.635 -1.686 19.022 1.00 56.00 293 LEU A O 1
ATOM 2052 N N . ALA A 1 294 ? 14.830 0.424 18.273 1.00 64.06 294 ALA A N 1
ATOM 2053 C CA . ALA A 1 294 ? 15.997 0.140 17.451 1.00 64.06 294 ALA A CA 1
ATOM 2054 C C . ALA A 1 294 ? 17.271 -0.012 18.300 1.00 64.06 294 ALA A C 1
ATOM 2056 O O . ALA A 1 294 ? 17.473 0.742 19.257 1.00 64.06 294 ALA A O 1
ATOM 2057 N N . PRO A 1 295 ? 18.183 -0.934 17.930 1.00 70.81 295 PRO A N 1
ATOM 2058 C CA . PRO A 1 295 ? 19.438 -1.104 18.646 1.00 70.81 295 PRO A CA 1
ATOM 2059 C C . PRO A 1 295 ? 20.252 0.186 18.689 1.00 70.81 295 PRO A C 1
ATOM 2061 O O . PRO A 1 295 ? 20.355 0.917 17.688 1.00 70.81 295 PRO A O 1
ATOM 2064 N N . THR A 1 296 ? 20.876 0.453 19.836 1.00 82.75 296 THR A N 1
ATOM 2065 C CA . THR A 1 296 ? 21.724 1.642 19.974 1.00 82.75 296 THR A CA 1
ATOM 2066 C C . THR A 1 296 ? 23.017 1.484 19.174 1.00 82.75 296 THR A C 1
ATOM 2068 O O . THR A 1 296 ? 23.438 0.379 18.816 1.00 82.75 296 THR A O 1
ATOM 2071 N N . CYS A 1 297 ? 23.710 2.596 18.916 1.00 80.69 297 CYS A N 1
ATOM 2072 C CA . CYS A 1 297 ? 25.053 2.534 18.339 1.00 80.69 297 CYS A CA 1
ATOM 2073 C C . CYS A 1 297 ? 26.030 1.732 19.212 1.00 80.69 297 CYS A C 1
ATOM 2075 O O . CYS A 1 297 ? 26.935 1.096 18.672 1.00 80.69 297 CYS A O 1
ATOM 2077 N N . GLU A 1 298 ? 25.852 1.721 20.542 1.00 84.81 298 GLU A N 1
ATOM 2078 C CA . GLU A 1 298 ? 26.658 0.861 21.412 1.00 84.81 298 GLU A CA 1
ATOM 2079 C C . GLU A 1 298 ? 26.389 -0.624 21.145 1.00 84.81 298 GLU A C 1
ATOM 2081 O O . GLU A 1 298 ? 27.337 -1.405 21.062 1.00 84.81 298 GLU A O 1
ATOM 2086 N N . GLU A 1 299 ? 25.127 -1.011 20.962 1.00 85.25 299 GLU A N 1
ATOM 2087 C CA . GLU A 1 299 ? 24.733 -2.399 20.699 1.00 85.25 299 GLU A CA 1
ATOM 2088 C C . GLU A 1 299 ? 25.198 -2.880 19.318 1.00 85.25 299 GLU A C 1
ATOM 2090 O O . GLU A 1 299 ? 25.809 -3.947 19.210 1.00 85.25 299 GLU A O 1
ATOM 2095 N N . ALA A 1 300 ? 25.000 -2.074 18.272 1.00 84.62 300 ALA A N 1
ATOM 2096 C CA . ALA A 1 300 ? 25.416 -2.415 16.911 1.00 84.62 300 ALA A CA 1
ATOM 2097 C C . ALA A 1 300 ? 26.949 -2.521 16.775 1.00 84.62 300 ALA A C 1
ATOM 2099 O O . ALA A 1 300 ? 27.467 -3.500 16.233 1.00 84.62 300 ALA A O 1
ATOM 2100 N N . CYS A 1 301 ? 27.704 -1.563 17.325 1.00 89.69 301 CYS A N 1
ATOM 2101 C CA . CYS A 1 301 ? 29.169 -1.603 17.276 1.00 89.69 301 CYS A CA 1
ATOM 2102 C C . CYS A 1 301 ? 29.765 -2.707 18.165 1.00 89.69 301 CYS A C 1
ATOM 2104 O O . CYS A 1 301 ? 30.812 -3.268 17.826 1.00 89.69 301 CYS A O 1
ATOM 2106 N N . ALA A 1 302 ? 29.105 -3.063 19.272 1.00 88.38 302 ALA A N 1
ATOM 2107 C CA . ALA A 1 302 ? 29.488 -4.224 20.070 1.00 88.38 302 ALA A CA 1
ATOM 2108 C C . ALA A 1 302 ? 29.261 -5.540 19.307 1.00 88.38 302 ALA A C 1
ATOM 2110 O O . ALA A 1 302 ? 30.128 -6.415 19.354 1.00 88.38 302 ALA A O 1
ATOM 2111 N N . ALA A 1 303 ? 28.156 -5.668 18.560 1.00 86.31 303 ALA A N 1
ATOM 2112 C CA . ALA A 1 303 ? 27.884 -6.833 17.714 1.00 86.31 303 ALA A CA 1
ATOM 2113 C C . ALA A 1 303 ? 28.947 -7.002 16.612 1.00 86.31 303 ALA A C 1
ATOM 2115 O O . ALA A 1 303 ? 29.538 -8.076 16.478 1.00 86.31 303 ALA A O 1
ATOM 2116 N N . LEU A 1 304 ? 29.290 -5.919 15.904 1.00 87.25 304 LEU A N 1
ATOM 2117 C CA . LEU A 1 304 ? 30.358 -5.925 14.895 1.00 87.25 304 LEU A CA 1
ATOM 2118 C C . LEU A 1 304 ? 31.727 -6.290 15.482 1.00 87.25 304 LEU A C 1
ATOM 2120 O O . LEU A 1 304 ? 32.506 -7.016 14.857 1.00 87.25 304 LEU A O 1
ATOM 2124 N N . SER A 1 305 ? 32.029 -5.808 16.691 1.00 91.38 305 SER A N 1
ATOM 2125 C CA . SER A 1 305 ? 33.272 -6.162 17.376 1.00 91.38 305 SER A CA 1
ATOM 2126 C C . SER A 1 305 ? 33.306 -7.628 17.803 1.00 91.38 305 SER A C 1
ATOM 2128 O O . SER A 1 305 ? 34.328 -8.290 17.614 1.00 91.38 305 SER A O 1
ATOM 2130 N N . ALA A 1 306 ? 32.187 -8.165 18.295 1.00 88.69 306 ALA A N 1
ATOM 2131 C CA . ALA A 1 306 ? 32.060 -9.579 18.638 1.00 88.69 306 ALA A CA 1
ATOM 2132 C C . ALA A 1 306 ? 32.245 -10.496 17.416 1.00 88.69 306 ALA A C 1
ATOM 2134 O O . ALA A 1 306 ? 32.812 -11.582 17.544 1.00 88.69 306 ALA A O 1
ATOM 2135 N N . CYS A 1 307 ? 31.831 -10.035 16.233 1.00 88.38 307 CYS A N 1
ATOM 2136 C CA . CYS A 1 307 ? 32.039 -10.724 14.961 1.00 88.38 307 CYS A CA 1
ATOM 2137 C C . CYS A 1 307 ? 33.434 -10.507 14.342 1.00 88.38 307 CYS A C 1
ATOM 2139 O O . CYS A 1 307 ? 33.763 -11.138 13.341 1.00 88.38 307 CYS A O 1
ATOM 2141 N N . GLY A 1 308 ? 34.281 -9.661 14.939 1.00 89.12 308 GLY A N 1
ATOM 2142 C CA . GLY A 1 308 ? 35.658 -9.427 14.495 1.00 89.12 308 GLY A CA 1
ATOM 2143 C C . GLY A 1 308 ? 35.819 -8.423 13.349 1.00 89.12 308 GLY A C 1
ATOM 2144 O O . GLY A 1 308 ? 36.945 -8.217 12.897 1.00 89.12 308 GLY A O 1
ATOM 2145 N N . PHE A 1 309 ? 34.742 -7.765 12.913 1.00 85.44 309 PHE A N 1
ATOM 2146 C CA . PHE A 1 309 ? 34.791 -6.719 11.883 1.00 85.44 309 PHE A CA 1
ATOM 2147 C C . PHE A 1 309 ? 35.373 -5.406 12.417 1.00 85.44 309 PHE A C 1
ATOM 2149 O O . PHE A 1 309 ? 36.033 -4.667 11.689 1.00 85.44 309 PHE A O 1
ATOM 2156 N N . VAL A 1 310 ? 35.175 -5.133 13.711 1.00 87.88 310 VAL A N 1
ATOM 2157 C CA . VAL A 1 310 ? 35.714 -3.950 14.394 1.00 87.88 310 VAL A CA 1
ATOM 2158 C C . VAL A 1 310 ? 36.636 -4.392 15.536 1.00 87.88 310 VAL A C 1
ATOM 2160 O O . VAL A 1 310 ? 36.200 -5.103 16.445 1.00 87.88 310 VAL A O 1
ATOM 2163 N N . PRO A 1 311 ? 37.914 -3.973 15.554 1.00 90.31 311 PRO A N 1
ATOM 2164 C CA . PRO A 1 311 ? 38.776 -4.209 16.706 1.00 90.31 311 PRO A CA 1
ATOM 2165 C C . PRO A 1 311 ? 38.176 -3.581 17.969 1.00 90.31 311 PRO A C 1
ATOM 2167 O O . PRO A 1 311 ? 37.695 -2.453 17.918 1.00 90.31 311 PRO A O 1
ATOM 2170 N N . GLU A 1 312 ? 38.271 -4.251 19.121 1.00 88.31 312 GLU A N 1
ATOM 2171 C CA . GLU A 1 312 ? 37.702 -3.762 20.394 1.00 88.31 312 GLU A CA 1
ATOM 2172 C C . GLU A 1 312 ? 38.156 -2.324 20.733 1.00 88.31 312 GLU A C 1
ATOM 2174 O O . GLU A 1 312 ? 37.375 -1.491 21.184 1.00 88.31 312 GLU A O 1
ATOM 2179 N N . ALA A 1 313 ? 39.410 -1.985 20.413 1.00 90.19 313 ALA A N 1
ATOM 2180 C CA . ALA A 1 313 ? 39.968 -0.644 20.607 1.00 90.19 313 ALA A CA 1
ATOM 2181 C C . ALA A 1 313 ? 39.331 0.449 19.719 1.00 90.19 313 ALA A C 1
ATOM 2183 O O . ALA A 1 313 ? 39.479 1.636 20.008 1.00 90.19 313 ALA A O 1
ATOM 2184 N N . SER A 1 314 ? 38.649 0.063 18.641 1.00 90.62 314 SER A N 1
ATOM 2185 C CA . SER A 1 314 ? 38.009 0.946 17.661 1.00 90.62 314 SER A CA 1
ATOM 2186 C C . SER A 1 314 ? 36.499 1.086 17.874 1.00 90.62 314 SER A C 1
ATOM 2188 O O . SER A 1 314 ? 35.875 1.889 17.185 1.00 90.62 314 SER A O 1
ATOM 2190 N N . VAL A 1 315 ? 35.912 0.373 18.842 1.00 88.88 315 VAL A N 1
ATOM 2191 C CA . VAL A 1 315 ? 34.478 0.459 19.170 1.00 88.88 315 VAL A CA 1
ATOM 2192 C C . VAL A 1 315 ? 34.022 1.893 19.482 1.00 88.88 315 VAL A C 1
ATOM 2194 O O . VAL A 1 315 ? 32.997 2.293 18.937 1.00 88.88 315 VAL A O 1
ATOM 2197 N N . PRO A 1 316 ? 34.765 2.725 20.244 1.00 85.31 316 PRO A N 1
ATOM 2198 C CA . PRO A 1 316 ? 34.362 4.117 20.464 1.00 85.31 316 PRO A CA 1
ATOM 2199 C C . PRO A 1 316 ? 34.256 4.929 19.166 1.00 85.31 316 PRO A C 1
ATOM 2201 O O . PRO A 1 316 ? 33.294 5.661 18.975 1.00 85.31 316 PRO A O 1
ATOM 2204 N N . ALA A 1 317 ? 35.199 4.739 18.237 1.00 83.12 317 ALA A N 1
ATOM 2205 C CA . ALA A 1 317 ? 35.173 5.416 16.942 1.00 83.12 317 ALA A CA 1
ATOM 2206 C C . ALA A 1 317 ? 34.039 4.900 16.037 1.00 83.12 317 ALA A C 1
ATOM 2208 O O . ALA A 1 317 ? 33.465 5.676 15.280 1.00 83.12 317 ALA A O 1
ATOM 2209 N N . CYS A 1 318 ? 33.695 3.609 16.135 1.00 84.56 318 CYS A N 1
ATOM 2210 C CA . CYS A 1 318 ? 32.511 3.046 15.485 1.00 84.56 318 CYS A CA 1
ATOM 2211 C C . CYS A 1 318 ? 31.230 3.709 16.004 1.00 84.56 318 CYS A C 1
ATOM 2213 O O . CYS A 1 318 ? 30.399 4.118 15.202 1.00 84.56 318 CYS A O 1
ATOM 2215 N N . ILE A 1 319 ? 31.092 3.863 17.327 1.00 83.50 319 ILE A N 1
ATOM 2216 C CA . ILE A 1 319 ? 29.919 4.499 17.945 1.00 83.50 319 ILE A CA 1
ATOM 2217 C C . ILE A 1 319 ? 29.797 5.953 17.483 1.00 83.50 319 ILE A C 1
ATOM 2219 O O . ILE A 1 319 ? 28.712 6.375 17.091 1.00 83.50 319 ILE A O 1
ATOM 2223 N N . ASP A 1 320 ? 30.903 6.700 17.479 1.00 73.81 320 ASP A N 1
ATOM 2224 C CA . ASP A 1 320 ? 30.916 8.088 17.009 1.00 73.81 320 ASP A CA 1
ATOM 2225 C C . ASP A 1 320 ? 30.551 8.187 15.517 1.00 73.81 320 ASP A C 1
ATOM 2227 O O . ASP A 1 320 ? 29.775 9.057 15.135 1.00 73.81 320 ASP A O 1
ATOM 2231 N N . GLY A 1 321 ? 31.049 7.278 14.672 1.00 71.69 321 GLY A N 1
ATOM 2232 C CA . GLY A 1 321 ? 30.657 7.203 13.259 1.00 71.69 321 GLY A CA 1
ATOM 2233 C C . GLY A 1 321 ? 29.178 6.850 13.071 1.00 71.69 321 GLY A C 1
ATOM 2234 O O . GLY A 1 321 ? 28.474 7.512 12.317 1.00 71.69 321 GLY A O 1
ATOM 2235 N N . CYS A 1 322 ? 28.684 5.862 13.817 1.00 76.38 322 CYS A N 1
ATOM 2236 C CA . CYS A 1 322 ? 27.290 5.423 13.808 1.00 76.38 322 CYS A CA 1
ATOM 2237 C C . CYS A 1 322 ? 26.321 6.547 14.198 1.00 76.38 322 CYS A C 1
ATOM 2239 O O . CYS A 1 322 ? 25.284 6.713 13.558 1.00 76.38 322 CYS A O 1
ATOM 2241 N N . ARG A 1 323 ? 26.667 7.354 15.208 1.00 75.06 323 ARG A N 1
ATOM 2242 C CA . ARG A 1 323 ? 25.862 8.515 15.618 1.00 75.06 323 ARG A CA 1
ATOM 2243 C C . ARG A 1 323 ? 25.812 9.615 14.557 1.00 75.06 323 ARG A C 1
ATOM 2245 O O . ARG A 1 323 ? 24.863 10.386 14.554 1.00 75.06 323 ARG A O 1
ATOM 2252 N N . ASN A 1 324 ? 26.819 9.691 13.686 1.00 63.19 324 ASN A N 1
ATOM 2253 C CA . ASN A 1 324 ? 26.907 10.723 12.656 1.00 63.19 324 ASN A CA 1
ATOM 2254 C C . ASN A 1 324 ? 26.259 10.319 11.321 1.00 63.19 324 ASN A C 1
ATOM 2256 O O . ASN A 1 324 ? 25.828 11.209 10.601 1.00 63.19 324 ASN A O 1
ATOM 2260 N N . ASP A 1 325 ? 26.216 9.024 10.981 1.00 56.94 325 ASP A N 1
ATOM 2261 C CA . ASP A 1 325 ? 25.932 8.569 9.605 1.00 56.94 325 ASP A CA 1
ATOM 2262 C C . ASP A 1 325 ? 25.141 7.236 9.521 1.00 56.94 325 ASP A C 1
ATOM 2264 O O . ASP A 1 325 ? 25.262 6.500 8.543 1.00 56.94 325 ASP A O 1
ATOM 2268 N N . SER A 1 326 ? 24.325 6.881 10.526 1.00 65.50 326 SER A N 1
ATOM 2269 C CA . SER A 1 326 ? 23.471 5.673 10.462 1.00 65.50 326 SER A CA 1
ATOM 2270 C C . SER A 1 326 ? 22.003 5.933 10.801 1.00 65.50 326 SER A C 1
ATOM 2272 O O . SER A 1 326 ? 21.684 6.598 11.790 1.00 65.50 326 SER A O 1
ATOM 2274 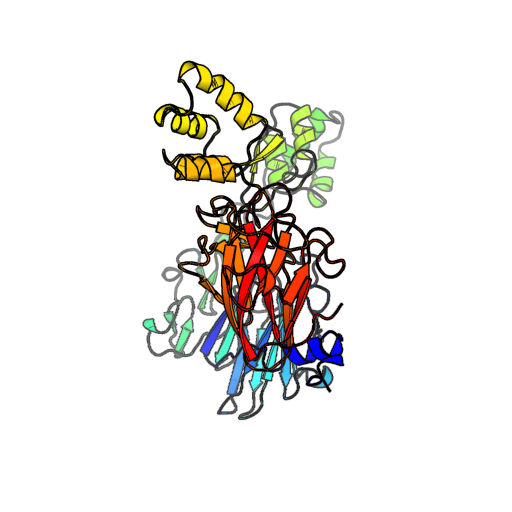N N . ILE A 1 327 ? 21.095 5.334 10.028 1.00 66.75 327 ILE A N 1
ATOM 2275 C CA . ILE A 1 327 ? 19.657 5.308 10.346 1.00 66.75 327 ILE A CA 1
ATOM 2276 C C . ILE A 1 327 ? 19.304 4.069 11.182 1.00 66.75 327 ILE A C 1
ATOM 2278 O O . ILE A 1 327 ? 19.987 3.043 11.123 1.00 66.75 327 ILE A O 1
ATOM 2282 N N . ALA A 1 328 ? 18.219 4.144 11.958 1.00 69.06 328 ALA A N 1
ATOM 2283 C CA . ALA A 1 328 ? 17.779 3.078 12.868 1.00 69.06 328 ALA A CA 1
ATOM 2284 C C . ALA A 1 328 ? 17.669 1.698 12.188 1.00 69.06 328 ALA A C 1
ATOM 2286 O O . ALA A 1 328 ? 18.155 0.699 12.724 1.00 69.06 328 ALA A O 1
ATOM 2287 N N . ALA A 1 329 ? 17.139 1.663 10.961 1.00 59.69 329 ALA A N 1
ATOM 2288 C CA . ALA A 1 329 ? 17.019 0.448 10.159 1.00 59.69 329 ALA A CA 1
ATOM 2289 C C . ALA A 1 329 ? 18.375 -0.224 9.867 1.00 59.69 329 ALA A C 1
ATOM 2291 O O . ALA A 1 329 ? 18.481 -1.448 9.917 1.00 59.69 329 ALA A O 1
ATOM 2292 N N . GLN A 1 330 ? 19.434 0.554 9.624 1.00 72.06 330 GLN A N 1
ATOM 2293 C CA . GLN A 1 330 ? 20.772 0.016 9.356 1.00 72.06 330 GLN A CA 1
ATOM 2294 C C . GLN A 1 330 ? 21.383 -0.616 10.609 1.00 72.06 330 GLN A C 1
ATOM 2296 O O . GLN A 1 330 ? 21.978 -1.688 10.525 1.00 72.06 330 GLN A O 1
ATOM 2301 N N . ARG A 1 331 ? 21.174 -0.018 11.791 1.00 81.12 331 ARG A N 1
ATOM 2302 C CA . ARG A 1 331 ? 21.618 -0.600 13.072 1.00 81.12 331 ARG A CA 1
ATOM 2303 C C . ARG A 1 331 ? 20.889 -1.904 13.381 1.00 81.12 331 ARG A C 1
ATOM 2305 O O . ARG A 1 331 ? 21.527 -2.886 13.757 1.00 81.12 331 ARG A O 1
ATOM 2312 N N . ALA A 1 332 ? 19.574 -1.932 13.165 1.00 75.06 332 ALA A N 1
ATOM 2313 C CA . ALA A 1 332 ? 18.767 -3.140 13.303 1.00 75.06 332 ALA A CA 1
ATOM 2314 C C . A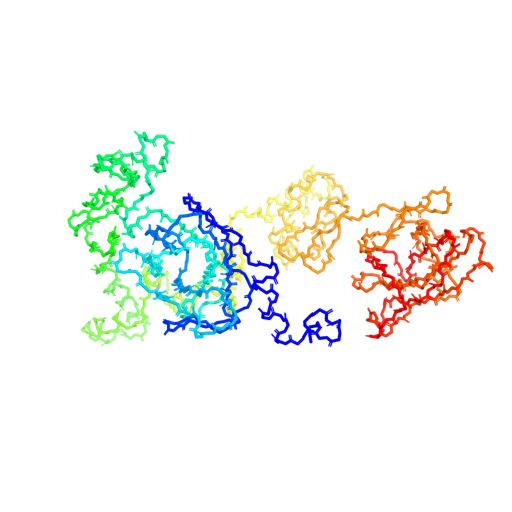LA A 1 332 ? 19.225 -4.247 12.339 1.00 75.06 332 ALA A C 1
ATOM 2316 O O . ALA A 1 332 ? 19.399 -5.390 12.759 1.00 75.06 332 ALA A O 1
ATOM 2317 N N . CYS A 1 333 ? 19.501 -3.896 11.080 1.00 72.25 333 CYS A N 1
ATOM 2318 C CA . CYS A 1 333 ? 20.033 -4.817 10.078 1.00 72.25 333 CYS A CA 1
ATOM 2319 C C . CYS A 1 333 ? 21.397 -5.382 10.483 1.00 72.25 333 CYS A C 1
ATOM 2321 O O . CYS A 1 333 ? 21.573 -6.595 10.462 1.00 72.25 333 CYS A O 1
ATOM 2323 N N . VAL A 1 334 ? 22.332 -4.539 10.936 1.00 81.12 334 VAL A N 1
ATOM 2324 C CA . VAL A 1 334 ? 23.667 -4.975 11.383 1.00 81.12 334 VAL A CA 1
ATOM 2325 C C . VAL A 1 334 ? 23.575 -5.958 12.552 1.00 81.12 334 VAL A C 1
ATOM 2327 O O . VAL A 1 334 ? 24.269 -6.973 12.562 1.00 81.12 334 VAL A O 1
ATOM 2330 N N . VAL A 1 335 ? 22.698 -5.699 13.527 1.00 81.06 335 VAL A N 1
ATOM 2331 C CA . VAL A 1 335 ? 22.492 -6.611 14.663 1.00 81.06 335 VAL A CA 1
ATOM 2332 C C . VAL A 1 335 ? 21.821 -7.918 14.218 1.00 81.06 335 VAL A C 1
ATOM 2334 O O . VAL A 1 335 ? 22.204 -8.990 14.689 1.00 81.06 335 VAL A O 1
ATOM 2337 N N . ALA A 1 336 ? 20.862 -7.858 13.289 1.00 78.12 336 ALA A N 1
ATOM 2338 C CA . ALA A 1 336 ? 20.155 -9.028 12.764 1.00 78.12 336 ALA A CA 1
ATOM 2339 C C . ALA A 1 336 ? 21.015 -9.901 11.829 1.00 78.12 336 ALA A C 1
ATOM 2341 O O . ALA A 1 336 ? 20.869 -11.123 11.832 1.00 78.12 336 ALA A O 1
ATOM 2342 N N . ALA A 1 337 ? 21.928 -9.293 11.065 1.00 79.50 337 ALA A N 1
ATOM 2343 C CA . ALA A 1 337 ? 22.847 -9.966 10.146 1.00 79.50 337 ALA A CA 1
ATOM 2344 C C . ALA A 1 337 ? 23.857 -10.877 10.868 1.00 79.50 337 ALA A C 1
ATOM 2346 O O . ALA A 1 337 ? 24.425 -11.796 10.272 1.00 79.50 337 ALA A O 1
ATOM 2347 N N . GLY A 1 338 ? 24.077 -10.662 12.169 1.00 82.50 338 GLY A N 1
ATOM 2348 C CA . GLY A 1 338 ? 25.020 -11.453 12.949 1.00 82.50 338 GLY A CA 1
ATOM 2349 C C . GLY A 1 338 ? 26.446 -11.287 12.422 1.00 82.50 338 GLY A C 1
ATOM 2350 O O . GLY A 1 338 ? 26.934 -10.169 12.335 1.00 82.50 338 GLY A O 1
ATOM 2351 N N . CYS A 1 339 ? 27.126 -12.393 12.101 1.00 85.44 339 CYS A N 1
ATOM 2352 C CA . CYS A 1 339 ? 28.498 -12.369 11.572 1.00 85.44 339 CYS A CA 1
ATOM 2353 C C . CYS A 1 339 ? 28.586 -12.723 10.075 1.00 85.44 339 CYS A C 1
ATOM 2355 O O . CYS A 1 339 ? 29.641 -13.164 9.618 1.00 85.44 339 CYS A O 1
ATOM 2357 N N . ASP A 1 340 ? 27.485 -12.594 9.330 1.00 83.62 340 ASP A N 1
ATOM 2358 C CA . ASP A 1 340 ? 27.476 -12.791 7.880 1.00 83.62 340 ASP A CA 1
ATOM 2359 C C . ASP A 1 340 ? 27.975 -11.521 7.170 1.00 83.62 340 ASP A C 1
ATOM 2361 O O . ASP A 1 340 ? 27.352 -10.463 7.243 1.00 83.62 340 ASP A O 1
ATOM 2365 N N . GLU A 1 341 ? 29.134 -11.623 6.516 1.00 76.75 341 GLU A N 1
ATOM 2366 C CA . GLU A 1 341 ? 29.826 -10.491 5.885 1.00 76.75 341 GLU A CA 1
ATOM 2367 C C . GLU A 1 341 ? 29.005 -9.859 4.752 1.00 76.75 341 GLU A C 1
ATOM 2369 O O . GLU A 1 341 ? 28.894 -8.635 4.689 1.00 76.75 341 GLU A O 1
ATOM 2374 N N . ALA A 1 342 ? 28.358 -10.678 3.918 1.00 69.31 342 ALA A N 1
ATOM 2375 C CA . ALA A 1 342 ? 27.549 -10.196 2.801 1.00 69.31 342 ALA A CA 1
ATOM 2376 C C . ALA A 1 342 ? 26.260 -9.513 3.289 1.00 69.31 342 ALA A C 1
ATOM 2378 O O . ALA A 1 342 ? 25.835 -8.503 2.729 1.00 69.31 342 ALA A O 1
ATOM 2379 N N . ALA A 1 343 ? 25.647 -10.031 4.358 1.00 67.19 343 ALA A N 1
ATOM 2380 C CA . ALA A 1 343 ? 24.464 -9.422 4.957 1.00 67.19 343 ALA A CA 1
ATOM 2381 C C . ALA A 1 343 ? 24.780 -8.084 5.647 1.00 67.19 343 ALA A C 1
ATOM 2383 O O . ALA A 1 343 ? 24.000 -7.143 5.526 1.00 67.19 343 ALA A O 1
ATOM 2384 N N . ILE A 1 344 ? 25.928 -7.971 6.325 1.00 73.62 344 ILE A N 1
ATOM 2385 C CA . ILE A 1 344 ? 26.380 -6.702 6.920 1.00 73.62 344 ILE A CA 1
ATOM 2386 C C . ILE A 1 344 ? 26.662 -5.663 5.830 1.00 73.62 344 ILE A C 1
ATOM 2388 O O . ILE A 1 344 ? 26.276 -4.504 5.982 1.00 73.62 344 ILE A O 1
ATOM 2392 N N . GLU A 1 345 ? 27.303 -6.059 4.727 1.00 73.44 345 GLU A N 1
ATOM 2393 C CA . GLU A 1 345 ? 27.568 -5.164 3.596 1.00 73.44 345 GLU A CA 1
ATOM 2394 C C . GLU A 1 345 ? 26.259 -4.642 2.978 1.00 73.44 345 GLU A C 1
ATOM 2396 O O . GLU A 1 345 ? 26.116 -3.437 2.748 1.00 73.44 345 GLU A O 1
ATOM 2401 N N . ALA A 1 346 ? 25.250 -5.509 2.836 1.00 66.38 346 ALA A N 1
ATOM 2402 C CA . ALA A 1 346 ? 23.920 -5.140 2.352 1.00 66.38 346 ALA A CA 1
ATOM 2403 C C . ALA A 1 346 ? 23.192 -4.122 3.254 1.00 66.38 346 ALA A C 1
ATOM 2405 O O . ALA A 1 346 ? 22.398 -3.322 2.756 1.00 66.38 346 ALA A O 1
ATOM 2406 N N . CYS A 1 347 ? 23.496 -4.076 4.557 1.00 68.38 347 CYS A N 1
ATOM 2407 C CA . CYS A 1 347 ? 22.907 -3.095 5.474 1.00 68.38 347 CYS A CA 1
ATOM 2408 C C . CYS A 1 347 ? 23.314 -1.645 5.171 1.00 68.38 347 CYS A C 1
ATOM 2410 O O . CYS A 1 347 ? 22.689 -0.726 5.689 1.00 68.38 347 CYS A O 1
ATOM 2412 N N . SER A 1 348 ? 24.344 -1.411 4.354 1.00 64.12 348 SER A N 1
ATOM 2413 C CA . SER A 1 348 ? 24.772 -0.061 3.960 1.00 64.12 348 SER A CA 1
ATOM 2414 C C . SER A 1 348 ? 24.014 0.509 2.748 1.00 64.12 348 SER A C 1
ATOM 2416 O O . SER A 1 348 ? 24.271 1.644 2.341 1.00 64.12 348 SER A O 1
ATOM 2418 N N . ALA A 1 349 ? 23.054 -0.240 2.189 1.00 60.75 349 ALA A N 1
ATOM 2419 C CA . ALA A 1 349 ? 22.216 0.209 1.078 1.00 60.75 349 ALA A CA 1
ATOM 2420 C C . ALA A 1 349 ? 21.160 1.258 1.515 1.00 60.75 349 ALA A C 1
ATOM 2422 O O . ALA A 1 349 ? 20.740 1.263 2.677 1.00 60.75 349 ALA A O 1
ATOM 2423 N N . PRO A 1 350 ? 20.703 2.152 0.608 1.00 57.12 350 PRO A N 1
ATOM 2424 C CA . PRO A 1 350 ? 19.606 3.079 0.893 1.00 57.12 350 PRO A CA 1
ATOM 2425 C C . PRO A 1 350 ? 18.319 2.328 1.284 1.00 57.12 350 PRO A C 1
ATOM 2427 O O . PRO A 1 350 ? 18.054 1.262 0.718 1.00 57.12 350 PRO A O 1
ATOM 2430 N N . PRO A 1 351 ? 17.498 2.865 2.209 1.00 57.84 351 PRO A N 1
ATOM 2431 C CA . PRO A 1 351 ? 16.204 2.275 2.534 1.00 57.84 351 PRO A CA 1
ATOM 2432 C C . PRO A 1 351 ? 15.279 2.277 1.308 1.00 57.84 351 PRO A C 1
ATOM 2434 O O . PRO A 1 351 ? 15.271 3.213 0.515 1.00 57.84 351 PRO A O 1
ATOM 2437 N N . CYS A 1 352 ? 14.502 1.209 1.176 1.00 69.81 352 CYS A N 1
ATOM 2438 C CA . CYS A 1 352 ? 13.547 0.949 0.112 1.00 69.81 352 CYS A CA 1
ATOM 2439 C C . CYS A 1 352 ? 12.136 0.968 0.697 1.00 69.81 352 CYS A C 1
ATOM 2441 O O . CYS A 1 352 ? 11.753 0.011 1.362 1.00 69.81 352 CYS A O 1
ATOM 2443 N N . GLY A 1 353 ? 11.377 2.050 0.538 1.00 67.00 353 GLY A N 1
ATOM 2444 C CA . GLY A 1 353 ? 10.049 2.174 1.144 1.00 67.00 353 GLY A CA 1
ATOM 2445 C C . GLY A 1 353 ? 10.076 2.034 2.668 1.00 67.00 353 GLY A C 1
ATOM 2446 O O . GLY A 1 353 ? 9.227 1.356 3.239 1.00 67.00 353 GLY A O 1
ATOM 2447 N N . GLY A 1 354 ? 11.108 2.582 3.321 1.00 63.47 354 GLY A N 1
ATOM 2448 C CA . GLY A 1 354 ? 11.286 2.510 4.778 1.00 63.47 354 GLY A CA 1
ATOM 2449 C C . GLY A 1 354 ? 11.876 1.197 5.321 1.00 63.47 354 GLY A C 1
ATOM 2450 O O . GLY A 1 354 ? 12.085 1.087 6.525 1.00 63.47 354 GLY A O 1
ATOM 2451 N N . GLN A 1 355 ? 12.201 0.216 4.471 1.00 64.81 355 GLN A N 1
ATOM 2452 C CA . GLN A 1 355 ? 12.814 -1.063 4.875 1.00 64.81 355 GLN A CA 1
ATOM 2453 C C . GLN A 1 355 ? 14.121 -1.349 4.122 1.00 64.81 355 GLN A C 1
ATOM 2455 O O . GLN A 1 355 ? 14.358 -0.827 3.037 1.00 64.81 355 GLN A O 1
ATOM 2460 N N . LEU A 1 356 ? 14.989 -2.191 4.686 1.00 67.44 356 LEU A N 1
ATOM 2461 C CA . LEU A 1 356 ? 16.179 -2.691 3.989 1.00 67.44 356 LEU A CA 1
ATOM 2462 C C . LEU A 1 356 ? 15.855 -4.014 3.297 1.00 67.44 356 LEU A C 1
ATOM 2464 O O . LEU A 1 356 ? 15.208 -4.885 3.879 1.00 67.44 356 LEU A O 1
ATOM 2468 N N . CYS A 1 357 ? 16.320 -4.166 2.061 1.00 75.81 357 CYS A N 1
ATOM 2469 C CA . CYS A 1 357 ? 16.122 -5.400 1.314 1.00 75.81 357 CYS A CA 1
ATOM 2470 C C . CYS A 1 357 ? 17.013 -6.522 1.852 1.00 75.81 357 CYS A C 1
ATOM 2472 O O . CYS A 1 357 ? 18.137 -6.286 2.294 1.00 75.81 357 CYS A O 1
ATOM 2474 N N . GLN A 1 358 ? 16.496 -7.750 1.832 1.00 81.12 358 GLN A N 1
ATOM 2475 C CA . GLN A 1 358 ? 17.235 -8.922 2.294 1.00 81.12 358 GLN A CA 1
ATOM 2476 C C . GLN A 1 358 ? 18.361 -9.282 1.313 1.00 81.12 358 GLN A C 1
ATOM 2478 O O . GLN A 1 358 ? 18.391 -8.827 0.169 1.00 81.12 358 GLN A O 1
ATOM 2483 N N . ALA A 1 359 ? 19.290 -10.139 1.744 1.00 76.75 359 ALA A N 1
ATOM 2484 C CA . ALA A 1 359 ? 20.331 -10.659 0.862 1.00 76.75 359 ALA A CA 1
ATOM 2485 C C . ALA A 1 359 ? 19.715 -11.323 -0.386 1.00 76.75 359 ALA A C 1
ATOM 2487 O O . ALA A 1 359 ? 18.798 -12.137 -0.280 1.00 76.75 359 ALA A O 1
ATOM 2488 N N . GLY A 1 360 ? 20.227 -10.971 -1.569 1.00 80.62 360 GLY A N 1
ATOM 2489 C CA . GLY A 1 360 ? 19.673 -11.424 -2.849 1.00 80.62 360 GLY A CA 1
ATOM 2490 C C . GLY A 1 360 ? 18.463 -10.621 -3.340 1.00 80.62 360 GLY A C 1
ATOM 2491 O O . GLY A 1 360 ? 17.874 -10.992 -4.350 1.00 80.62 360 GLY A O 1
ATOM 2492 N N . GLN A 1 361 ? 18.103 -9.524 -2.671 1.00 87.56 361 GLN A N 1
ATOM 2493 C CA . GLN A 1 361 ? 17.071 -8.590 -3.116 1.00 87.56 361 GLN A CA 1
ATOM 2494 C C . GLN A 1 361 ? 17.670 -7.226 -3.474 1.00 87.56 361 GLN A C 1
ATOM 2496 O O . GLN A 1 361 ? 18.709 -6.834 -2.947 1.00 87.56 361 GLN A O 1
ATOM 2501 N N . ALA A 1 362 ? 16.986 -6.467 -4.331 1.00 85.50 362 ALA A N 1
ATOM 2502 C CA . ALA A 1 362 ? 17.255 -5.038 -4.495 1.00 85.50 362 ALA A CA 1
ATOM 2503 C C . ALA A 1 362 ? 15.967 -4.221 -4.523 1.00 85.50 362 ALA A C 1
ATOM 2505 O O . ALA A 1 362 ? 14.873 -4.734 -4.776 1.00 85.50 362 ALA A O 1
ATOM 2506 N N . CYS A 1 363 ? 16.123 -2.927 -4.262 1.00 84.06 363 CYS A N 1
ATOM 2507 C CA . CYS A 1 363 ? 15.016 -1.992 -4.257 1.00 84.06 363 CYS A CA 1
ATOM 2508 C C . CYS A 1 363 ? 14.580 -1.612 -5.671 1.00 84.06 363 CYS A C 1
ATOM 2510 O O . CYS A 1 363 ? 15.362 -1.059 -6.443 1.00 84.06 363 CYS A O 1
ATOM 2512 N N . PHE A 1 364 ? 13.308 -1.820 -5.993 1.00 83.75 364 PHE A N 1
ATOM 2513 C CA . PHE A 1 364 ? 12.715 -1.290 -7.215 1.00 83.75 364 PHE A CA 1
ATOM 2514 C C . PHE A 1 364 ? 11.383 -0.628 -6.893 1.00 83.75 364 PHE A C 1
ATOM 2516 O O . PHE A 1 364 ? 10.426 -1.313 -6.534 1.00 83.75 364 PHE A O 1
ATOM 2523 N N . ALA A 1 365 ? 11.328 0.695 -7.079 1.00 82.75 365 ALA A N 1
ATOM 2524 C CA . ALA A 1 365 ? 10.154 1.522 -6.793 1.00 82.75 365 ALA A CA 1
ATOM 2525 C C . ALA A 1 365 ? 9.612 1.290 -5.369 1.00 82.75 365 ALA A C 1
ATOM 2527 O O . ALA A 1 365 ? 8.470 0.872 -5.206 1.00 82.75 365 ALA A O 1
ATOM 2528 N N . GLU A 1 366 ? 10.464 1.512 -4.362 1.00 80.94 366 GLU A N 1
ATOM 2529 C CA . GLU A 1 366 ? 10.144 1.365 -2.930 1.00 80.94 366 GLU A CA 1
ATOM 2530 C C . GLU A 1 366 ? 9.741 -0.056 -2.479 1.00 80.94 366 GLU A C 1
ATOM 2532 O O . GLU A 1 366 ? 9.297 -0.251 -1.352 1.00 80.94 366 GLU A O 1
ATOM 2537 N N . VAL A 1 367 ? 9.918 -1.075 -3.330 1.00 83.12 367 VAL A N 1
ATOM 2538 C CA . VAL A 1 367 ? 9.631 -2.477 -2.997 1.00 83.12 367 VAL A CA 1
ATOM 2539 C C . VAL A 1 367 ? 10.875 -3.338 -3.186 1.00 83.12 367 VAL A C 1
ATOM 2541 O O . VAL A 1 367 ? 11.501 -3.323 -4.249 1.00 83.12 367 VAL A O 1
ATOM 2544 N N . CYS A 1 368 ? 11.201 -4.151 -2.183 1.00 84.56 368 CYS A N 1
ATOM 2545 C CA . CYS A 1 368 ? 12.263 -5.146 -2.287 1.00 84.56 368 CYS A CA 1
ATOM 2546 C C . CYS A 1 368 ? 11.849 -6.296 -3.209 1.00 84.56 368 CYS A C 1
ATOM 2548 O O . CYS A 1 368 ? 10.780 -6.892 -3.055 1.00 84.56 368 CYS A O 1
ATOM 2550 N N . ARG A 1 369 ? 12.691 -6.596 -4.200 1.00 91.50 369 ARG A N 1
ATOM 2551 C CA . ARG A 1 369 ? 12.455 -7.651 -5.192 1.00 91.50 369 ARG A CA 1
ATOM 2552 C C . ARG A 1 369 ? 13.582 -8.661 -5.166 1.00 91.50 369 ARG A C 1
ATOM 2554 O O . ARG A 1 369 ? 14.745 -8.268 -5.208 1.00 91.50 369 ARG A O 1
ATOM 2561 N N . ASP A 1 370 ? 13.218 -9.938 -5.170 1.00 91.69 370 ASP A N 1
ATOM 2562 C CA . ASP A 1 370 ? 14.164 -11.038 -5.335 1.00 91.69 370 ASP A CA 1
ATOM 2563 C C . ASP A 1 370 ? 14.871 -10.924 -6.686 1.00 91.69 370 ASP A C 1
ATOM 2565 O O . ASP A 1 370 ? 14.229 -10.843 -7.739 1.00 91.69 370 ASP A O 1
ATOM 2569 N N . LEU A 1 371 ? 16.201 -10.919 -6.648 1.00 90.25 371 LEU A N 1
ATOM 2570 C CA . LEU A 1 371 ? 17.037 -10.898 -7.836 1.00 90.25 371 LEU A CA 1
ATOM 2571 C C . LEU A 1 371 ? 17.224 -12.325 -8.327 1.00 90.25 371 LEU A C 1
ATOM 2573 O O . LEU A 1 371 ? 17.668 -13.211 -7.595 1.00 90.25 371 LEU A O 1
ATOM 2577 N N . GLN A 1 372 ? 16.901 -12.548 -9.595 1.00 87.00 372 GLN A N 1
ATOM 2578 C CA . GLN A 1 372 ? 17.264 -13.785 -10.263 1.00 87.00 372 GLN A CA 1
ATOM 2579 C C . GLN A 1 372 ? 18.799 -13.905 -10.316 1.00 87.00 372 GLN A C 1
ATOM 2581 O O . GLN A 1 372 ? 19.479 -12.901 -10.567 1.00 87.00 372 GLN A O 1
ATOM 2586 N N . PRO A 1 373 ? 19.347 -15.109 -10.071 1.00 76.31 373 PRO A N 1
ATOM 2587 C CA . PRO A 1 373 ? 20.781 -15.349 -10.135 1.00 76.31 373 PRO A CA 1
ATOM 2588 C C . PRO A 1 373 ? 21.318 -15.136 -11.554 1.00 76.31 373 PRO A C 1
ATOM 2590 O O . PRO A 1 373 ? 20.573 -15.092 -12.531 1.00 76.31 373 PRO A O 1
ATOM 2593 N N . VAL A 1 374 ? 22.637 -15.007 -11.659 1.00 77.00 374 VAL A N 1
ATOM 2594 C CA . VAL A 1 374 ? 23.321 -14.845 -12.942 1.00 77.00 374 VAL A CA 1
ATOM 2595 C C . VAL A 1 374 ? 23.243 -16.134 -13.761 1.00 77.00 374 VAL A C 1
ATOM 2597 O O . VAL A 1 374 ? 23.516 -17.219 -13.249 1.00 77.00 374 VAL A O 1
ATOM 2600 N N . HIS A 1 375 ? 22.963 -15.982 -15.054 1.00 84.12 375 HIS A N 1
ATOM 2601 C CA . HIS A 1 375 ? 22.966 -17.044 -16.056 1.00 84.12 375 HIS A CA 1
ATOM 2602 C C . HIS A 1 375 ? 23.886 -16.684 -17.227 1.00 84.12 375 HIS A C 1
ATOM 2604 O O . HIS A 1 375 ? 24.063 -15.505 -17.535 1.00 84.12 375 HIS A O 1
ATOM 2610 N N . ASP A 1 376 ? 24.450 -17.695 -17.889 1.00 90.88 376 ASP A N 1
ATOM 2611 C CA . ASP A 1 376 ? 25.355 -17.549 -19.034 1.00 90.88 376 ASP A CA 1
ATOM 2612 C C . ASP A 1 376 ? 24.832 -18.313 -20.268 1.00 90.88 376 ASP A C 1
ATOM 2614 O O . ASP A 1 376 ? 23.724 -18.845 -20.276 1.00 90.88 376 ASP A O 1
ATOM 2618 N N . CYS A 1 377 ? 25.613 -18.374 -21.348 1.00 92.94 377 CYS A N 1
ATOM 2619 C CA . CYS A 1 377 ? 25.207 -19.112 -22.546 1.00 92.94 377 CYS A CA 1
ATOM 2620 C C . CYS A 1 377 ? 25.187 -20.642 -22.387 1.00 92.94 377 CYS A C 1
ATOM 2622 O O . CYS A 1 377 ? 24.565 -21.323 -23.208 1.00 92.94 377 CYS A O 1
ATOM 2624 N N . ALA A 1 378 ? 25.851 -21.196 -21.368 1.00 91.81 378 ALA A N 1
ATOM 2625 C CA . ALA A 1 378 ? 25.814 -22.625 -21.079 1.00 91.81 378 ALA A CA 1
ATOM 2626 C C . ALA A 1 378 ? 24.527 -23.020 -20.336 1.00 91.81 378 ALA A C 1
ATOM 2628 O O . ALA A 1 378 ? 24.035 -24.130 -20.552 1.00 91.81 378 ALA A O 1
ATOM 2629 N N . ASP A 1 379 ? 23.981 -22.120 -19.514 1.00 92.12 379 ASP A N 1
ATOM 2630 C CA . ASP A 1 379 ? 22.718 -22.300 -18.789 1.00 92.12 379 ASP A CA 1
ATOM 2631 C C . ASP A 1 379 ? 21.887 -20.998 -18.735 1.00 92.12 379 ASP A C 1
ATOM 2633 O O . ASP A 1 379 ? 21.791 -20.368 -17.678 1.00 92.12 379 ASP A O 1
ATOM 2637 N N . PRO A 1 380 ? 21.299 -20.558 -19.868 1.00 92.69 380 PRO A N 1
ATOM 2638 C CA . PRO A 1 380 ? 20.552 -19.304 -19.933 1.00 92.69 380 PRO A CA 1
ATOM 2639 C C . PRO A 1 380 ? 19.211 -19.413 -19.198 1.00 92.69 380 PRO A C 1
ATOM 2641 O O . PRO A 1 380 ? 18.482 -20.395 -19.361 1.00 92.69 380 PRO A O 1
ATOM 2644 N N . ALA A 1 381 ? 18.837 -18.373 -18.448 1.00 92.31 381 ALA A N 1
ATOM 2645 C CA . ALA A 1 381 ? 17.571 -18.359 -17.713 1.00 92.31 381 ALA A CA 1
ATOM 2646 C C . ALA A 1 381 ? 16.364 -18.278 -18.662 1.00 92.31 381 ALA A C 1
ATOM 2648 O O . ALA A 1 381 ? 16.380 -17.476 -19.598 1.00 92.31 381 ALA A O 1
ATOM 2649 N N . PRO A 1 382 ? 15.276 -19.028 -18.418 1.00 93.12 382 PRO A N 1
ATOM 2650 C CA . PRO A 1 382 ? 14.055 -18.876 -19.195 1.00 93.12 382 PRO A CA 1
ATOM 2651 C C . PRO A 1 382 ? 13.443 -17.489 -18.974 1.00 93.12 382 PRO A C 1
ATOM 2653 O O . PRO A 1 382 ? 13.315 -17.018 -17.844 1.00 93.12 382 PRO A O 1
ATOM 2656 N N . LEU A 1 383 ? 13.021 -16.858 -20.065 1.00 93.50 383 LEU A N 1
ATOM 2657 C CA . LEU A 1 383 ? 12.377 -15.551 -20.080 1.00 93.50 383 LEU A CA 1
ATOM 2658 C C . LEU A 1 383 ? 11.022 -15.647 -20.781 1.00 93.50 383 LEU A C 1
ATOM 2660 O O . LEU A 1 383 ? 10.855 -16.374 -21.760 1.00 93.50 383 LEU A O 1
ATOM 2664 N N . ALA A 1 384 ? 10.052 -14.895 -20.272 1.00 91.19 384 ALA A N 1
ATOM 2665 C CA . ALA A 1 384 ? 8.704 -14.792 -20.820 1.00 91.19 384 ALA A CA 1
ATOM 2666 C C . ALA A 1 384 ? 8.278 -13.319 -20.888 1.00 91.19 384 ALA A C 1
ATOM 2668 O O . ALA A 1 384 ? 9.018 -12.431 -20.475 1.00 91.19 384 ALA A O 1
ATOM 2669 N N . VAL A 1 385 ? 7.079 -13.047 -21.399 1.00 92.00 385 VAL A N 1
ATOM 2670 C CA . VAL A 1 385 ? 6.466 -11.713 -21.306 1.00 92.00 385 VAL A CA 1
ATOM 2671 C C . VAL A 1 385 ? 6.203 -11.385 -19.833 1.00 92.00 385 VAL A C 1
ATOM 2673 O O . VAL A 1 385 ? 5.646 -12.207 -19.105 1.00 92.00 385 VAL A O 1
ATOM 2676 N N . GLY A 1 386 ? 6.609 -10.197 -19.386 1.00 91.38 386 GLY A N 1
ATOM 2677 C CA . GLY A 1 386 ? 6.507 -9.780 -17.990 1.00 91.38 386 GLY A CA 1
ATOM 2678 C C . GLY A 1 386 ? 7.653 -8.876 -17.542 1.00 91.38 386 GLY A C 1
ATOM 2679 O O . GLY A 1 386 ? 8.433 -8.378 -18.352 1.00 91.38 386 GLY A O 1
ATOM 2680 N N . ARG A 1 387 ? 7.743 -8.657 -16.229 1.00 93.44 387 ARG A N 1
ATOM 2681 C CA . ARG A 1 387 ? 8.815 -7.888 -15.586 1.00 93.44 387 ARG A CA 1
ATOM 2682 C C . ARG A 1 387 ? 9.649 -8.815 -14.703 1.00 93.44 387 ARG A C 1
ATOM 2684 O O . ARG A 1 387 ? 9.096 -9.588 -13.925 1.00 93.44 387 ARG A O 1
ATOM 2691 N N . PHE A 1 388 ? 10.963 -8.699 -14.826 1.00 93.31 388 PHE A N 1
ATOM 2692 C CA . PHE A 1 388 ? 11.970 -9.541 -14.192 1.00 93.31 388 PHE A CA 1
ATOM 2693 C C . PHE A 1 388 ? 12.986 -8.657 -13.480 1.00 93.31 388 PHE A C 1
ATOM 2695 O O . PHE A 1 388 ? 13.273 -7.551 -13.936 1.00 93.31 388 PHE A O 1
ATOM 2702 N N . TYR A 1 389 ? 13.531 -9.155 -12.379 1.00 94.38 389 TYR A N 1
ATOM 2703 C CA . TYR A 1 389 ? 14.550 -8.472 -11.591 1.00 94.38 389 TYR A CA 1
ATOM 2704 C C . TYR A 1 389 ? 15.763 -9.388 -11.487 1.00 94.38 389 TYR A C 1
ATOM 2706 O O . TYR A 1 389 ? 15.612 -10.584 -11.235 1.00 94.38 389 TYR A O 1
ATOM 2714 N N . GLY A 1 390 ? 16.953 -8.849 -11.713 1.00 93.25 390 GLY A N 1
ATOM 2715 C CA . GLY A 1 390 ? 18.193 -9.617 -11.736 1.00 93.25 390 GLY A CA 1
ATOM 2716 C C . GLY A 1 390 ? 19.383 -8.768 -11.325 1.00 93.25 390 GLY A C 1
ATOM 2717 O O . GLY A 1 390 ? 19.241 -7.586 -11.016 1.00 93.25 390 GLY A O 1
ATOM 2718 N N . THR A 1 391 ? 20.563 -9.376 -11.309 1.00 91.44 391 THR A N 1
ATOM 2719 C CA . THR A 1 391 ? 21.821 -8.676 -11.041 1.00 91.44 391 THR A CA 1
ATOM 2720 C C . THR A 1 391 ? 22.912 -9.133 -11.994 1.00 91.44 391 THR A C 1
ATOM 2722 O O . THR A 1 391 ? 22.935 -10.290 -12.409 1.00 91.44 391 THR A O 1
ATOM 2725 N N . THR A 1 392 ? 23.816 -8.221 -12.338 1.00 91.25 392 THR A N 1
ATOM 2726 C CA . THR A 1 392 ? 25.085 -8.529 -13.008 1.00 91.25 392 THR A CA 1
ATOM 2727 C C . THR A 1 392 ? 26.283 -8.457 -12.051 1.00 91.25 392 THR A C 1
ATOM 2729 O O . THR A 1 392 ? 27.400 -8.727 -12.468 1.00 91.25 392 THR A O 1
ATOM 2732 N N . ALA A 1 393 ? 26.091 -8.135 -10.763 1.00 83.50 393 ALA A N 1
ATOM 2733 C CA . ALA A 1 393 ? 27.179 -7.811 -9.824 1.00 83.50 393 ALA A CA 1
ATOM 2734 C C . ALA A 1 393 ? 28.270 -8.896 -9.664 1.00 83.50 393 ALA A C 1
ATOM 2736 O O . ALA A 1 393 ? 29.408 -8.557 -9.359 1.00 83.50 393 ALA A O 1
ATOM 2737 N N . ASP A 1 394 ? 27.965 -10.161 -9.964 1.00 76.00 394 ASP A N 1
ATOM 2738 C CA . ASP A 1 394 ? 28.899 -11.293 -9.851 1.00 76.00 394 ASP A CA 1
ATOM 2739 C C . ASP A 1 394 ? 28.985 -12.139 -11.130 1.00 76.00 394 ASP A C 1
ATOM 2741 O O . ASP A 1 394 ? 29.424 -13.294 -11.108 1.00 76.00 394 ASP A O 1
ATOM 2745 N N . ALA A 1 395 ? 28.525 -11.595 -12.259 1.00 82.25 395 ALA A N 1
ATOM 2746 C CA . ALA A 1 395 ? 28.524 -12.335 -13.508 1.00 82.25 395 ALA A CA 1
ATOM 2747 C C . ALA A 1 395 ? 29.916 -12.420 -14.155 1.00 82.25 395 ALA A C 1
ATOM 2749 O O . ALA A 1 395 ? 30.849 -11.680 -13.829 1.00 82.25 395 ALA A O 1
ATOM 2750 N N . ALA A 1 396 ? 30.071 -13.348 -15.099 1.00 84.00 396 ALA A N 1
ATOM 2751 C CA . ALA A 1 396 ? 31.226 -13.323 -15.984 1.00 84.00 396 ALA A CA 1
ATOM 2752 C C . ALA A 1 396 ? 31.057 -12.187 -17.003 1.00 84.00 396 ALA A C 1
ATOM 2754 O O . ALA A 1 396 ? 29.946 -11.919 -17.441 1.00 84.00 396 ALA A O 1
ATOM 2755 N N . SER A 1 397 ? 32.170 -11.558 -17.388 1.00 86.50 397 SER A N 1
ATOM 2756 C CA . SER A 1 397 ? 32.238 -10.694 -18.571 1.00 86.50 397 SER A CA 1
ATOM 2757 C C . SER A 1 397 ? 32.784 -11.526 -19.733 1.00 86.50 397 SER A C 1
ATOM 2759 O O . SER A 1 397 ? 34.003 -11.616 -19.926 1.00 86.50 397 SER A O 1
ATOM 2761 N N . ALA A 1 398 ? 31.913 -12.269 -20.415 1.00 87.75 398 ALA A N 1
ATOM 2762 C CA . ALA A 1 398 ? 32.290 -13.226 -21.462 1.00 87.75 398 ALA A CA 1
ATOM 2763 C C . ALA A 1 398 ? 31.740 -12.844 -22.843 1.00 87.75 398 ALA A C 1
ATOM 2765 O O . ALA A 1 398 ? 32.253 -13.305 -23.868 1.00 87.75 398 ALA A O 1
ATOM 2766 N N . GLN A 1 399 ? 30.717 -12.001 -22.876 1.00 91.31 399 GLN A N 1
ATOM 2767 C CA . GLN A 1 399 ? 29.994 -11.558 -24.053 1.00 91.31 399 GLN A CA 1
ATOM 2768 C C . GLN A 1 399 ? 29.980 -10.027 -24.088 1.00 91.31 399 GLN A C 1
ATOM 2770 O O . GLN A 1 399 ? 30.377 -9.353 -23.149 1.00 91.31 399 GLN A O 1
ATOM 2775 N N . ALA A 1 400 ? 29.600 -9.471 -25.232 1.00 92.94 400 ALA A N 1
ATOM 2776 C CA . ALA A 1 400 ? 29.442 -8.035 -25.406 1.00 92.94 400 ALA A CA 1
ATOM 2777 C C . ALA A 1 400 ? 28.536 -7.769 -26.607 1.00 92.94 400 ALA A C 1
ATOM 2779 O O . ALA A 1 400 ? 28.563 -8.518 -27.594 1.00 92.94 400 ALA A O 1
ATOM 2780 N N . GLY A 1 401 ? 27.764 -6.692 -26.547 1.00 93.56 401 GLY A N 1
ATOM 2781 C CA . GLY A 1 401 ? 26.974 -6.217 -27.676 1.00 93.56 401 GLY A CA 1
ATOM 2782 C C . GLY A 1 401 ? 27.809 -5.385 -28.652 1.00 93.56 401 GLY A C 1
ATOM 2783 O O . GLY A 1 401 ? 28.891 -4.887 -28.328 1.00 93.56 401 GLY A O 1
ATOM 2784 N N . SER A 1 402 ? 27.289 -5.160 -29.860 1.00 95.12 402 SER A N 1
ATOM 2785 C CA . SER A 1 402 ? 27.895 -4.199 -30.799 1.00 95.12 402 SER A CA 1
ATOM 2786 C C . SER A 1 402 ? 27.856 -2.748 -30.296 1.00 95.12 402 SER A C 1
ATOM 2788 O O . SER A 1 402 ? 28.616 -1.908 -30.782 1.00 95.12 402 SER A O 1
ATOM 2790 N N . CYS A 1 403 ? 26.996 -2.466 -29.315 1.00 93.50 403 CYS A N 1
ATOM 2791 C CA . CYS A 1 403 ? 26.776 -1.155 -28.718 1.00 93.50 403 CYS A CA 1
ATOM 2792 C C . CYS A 1 403 ? 27.379 -0.976 -27.311 1.00 93.50 403 CYS A C 1
ATOM 2794 O O . CYS A 1 403 ? 27.327 0.139 -26.813 1.00 93.50 403 CYS A O 1
ATOM 2796 N N . GLY A 1 404 ? 27.992 -1.997 -26.689 1.00 91.81 404 GLY A N 1
ATOM 2797 C CA . GLY A 1 404 ? 28.557 -1.872 -25.334 1.00 91.81 404 GLY A CA 1
ATOM 2798 C C . GLY A 1 404 ? 28.927 -3.206 -24.667 1.00 91.81 404 GLY A C 1
ATOM 2799 O O . GLY A 1 404 ? 28.946 -4.243 -25.328 1.00 91.81 404 GLY A O 1
ATOM 2800 N N . GLY A 1 405 ? 29.255 -3.179 -23.368 1.00 86.25 405 GLY A N 1
ATOM 2801 C CA . GLY A 1 405 ? 29.385 -4.386 -22.522 1.00 86.25 405 GLY A CA 1
ATOM 2802 C C . GLY A 1 405 ? 30.772 -5.044 -22.406 1.00 86.25 405 GLY A C 1
ATOM 2803 O O . GLY A 1 405 ? 31.018 -5.854 -21.528 1.00 86.25 405 GLY A O 1
ATOM 2804 N N . GLN A 1 406 ? 31.755 -4.637 -23.218 1.00 83.75 406 GLN A N 1
ATOM 2805 C CA . GLN A 1 406 ? 33.066 -5.313 -23.402 1.00 83.75 406 GLN A CA 1
ATOM 2806 C C . GLN A 1 406 ? 33.943 -5.531 -22.142 1.00 83.75 406 GLN A C 1
ATOM 2808 O O . GLN A 1 406 ? 35.002 -6.153 -22.235 1.00 83.75 406 GLN A O 1
ATOM 2813 N N . ALA A 1 407 ? 33.579 -4.953 -21.000 1.00 81.12 407 ALA A N 1
ATOM 2814 C CA . ALA A 1 407 ? 34.308 -5.077 -19.738 1.00 81.12 407 ALA A CA 1
ATOM 2815 C C . ALA A 1 407 ? 33.374 -5.086 -18.520 1.00 81.12 407 ALA A C 1
ATOM 2817 O O . ALA A 1 407 ? 33.811 -4.768 -17.413 1.00 81.12 407 ALA A O 1
ATOM 2818 N N . SER A 1 408 ? 32.089 -5.369 -18.730 1.00 84.38 408 SER A N 1
ATOM 2819 C CA . SER A 1 408 ? 31.104 -5.470 -17.661 1.00 84.38 408 SER A CA 1
ATOM 2820 C C . SER A 1 408 ? 30.491 -6.865 -17.654 1.00 84.38 408 SER A C 1
ATOM 2822 O O . SER A 1 408 ? 30.533 -7.555 -18.670 1.00 84.38 408 SER A O 1
ATOM 2824 N N . PRO A 1 409 ? 30.042 -7.341 -16.488 1.00 85.56 409 PRO A N 1
ATOM 2825 C CA . PRO A 1 409 ? 29.404 -8.639 -16.407 1.00 85.56 409 PRO A CA 1
ATOM 2826 C C . PRO A 1 409 ? 28.019 -8.651 -17.071 1.00 85.56 409 PRO A C 1
ATOM 2828 O O . PRO A 1 409 ? 27.253 -7.700 -16.899 1.00 85.56 409 PRO A O 1
ATOM 2831 N N . GLU A 1 410 ? 27.657 -9.757 -17.723 1.00 91.19 410 GLU A N 1
ATOM 2832 C CA . GLU A 1 410 ? 26.352 -9.914 -18.373 1.00 91.19 410 GLU A CA 1
ATOM 2833 C C . GLU A 1 410 ? 25.486 -11.034 -17.780 1.00 91.19 410 GLU A C 1
ATOM 2835 O O . GLU A 1 410 ? 25.970 -12.068 -17.324 1.00 91.19 410 GLU A O 1
ATOM 2840 N N . ALA A 1 411 ? 24.170 -10.848 -17.840 1.00 94.06 411 ALA A N 1
ATOM 2841 C CA . ALA A 1 411 ? 23.178 -11.873 -17.556 1.00 94.06 411 ALA A CA 1
ATOM 2842 C C . ALA A 1 411 ? 22.479 -12.312 -18.845 1.00 94.06 411 ALA A C 1
ATOM 2844 O O . ALA A 1 411 ? 22.050 -11.484 -19.656 1.00 94.06 411 ALA A O 1
ATOM 2845 N N . VAL A 1 412 ? 22.350 -13.628 -19.017 1.00 95.50 412 VAL A N 1
ATOM 2846 C CA . VAL A 1 412 ? 21.858 -14.239 -20.251 1.00 95.50 412 VAL A CA 1
ATOM 2847 C C . VAL A 1 412 ? 20.530 -14.949 -20.031 1.00 95.50 412 VAL A C 1
ATOM 2849 O O . VAL A 1 412 ? 20.392 -15.835 -19.187 1.00 95.50 412 VAL A O 1
ATOM 2852 N N . TYR A 1 413 ? 19.567 -14.609 -20.875 1.00 95.94 413 TYR A N 1
ATOM 2853 C CA . TYR A 1 413 ? 18.237 -15.189 -20.894 1.00 95.94 413 TYR A CA 1
ATOM 2854 C C . TYR A 1 413 ? 17.933 -15.857 -22.231 1.00 95.94 413 TYR A C 1
ATOM 2856 O O . TYR A 1 413 ? 18.440 -15.448 -23.276 1.00 95.94 413 TYR A O 1
ATOM 2864 N N . VAL A 1 414 ? 17.034 -16.837 -22.215 1.00 96.31 414 VAL A N 1
ATOM 2865 C CA . VAL A 1 414 ? 16.406 -17.415 -23.401 1.00 96.31 414 VAL A CA 1
ATOM 2866 C C . VAL A 1 414 ? 14.914 -17.092 -23.400 1.00 96.31 414 VAL A C 1
ATOM 2868 O O . V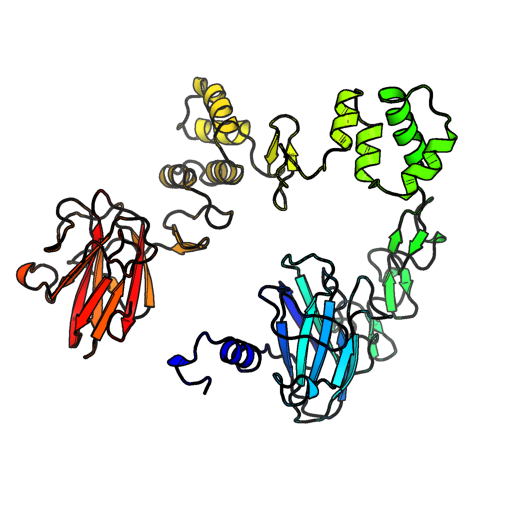AL A 1 414 ? 14.158 -17.537 -22.542 1.00 96.31 414 VAL A O 1
ATOM 2871 N N . LEU A 1 415 ? 14.490 -16.294 -24.374 1.00 95.12 415 LEU A N 1
ATOM 2872 C CA . LEU A 1 415 ? 13.096 -15.948 -24.613 1.00 95.12 415 LEU A CA 1
ATOM 2873 C C . LEU A 1 415 ? 12.521 -16.886 -25.671 1.00 95.12 415 LEU A C 1
ATOM 2875 O O . LEU A 1 415 ? 12.892 -16.806 -26.846 1.00 95.12 415 LEU A O 1
ATOM 2879 N N . ASP A 1 416 ? 11.570 -17.725 -25.275 1.00 91.94 416 ASP A N 1
ATOM 2880 C CA . ASP A 1 416 ? 10.745 -18.477 -26.218 1.00 91.94 416 ASP A CA 1
ATOM 2881 C C . ASP A 1 416 ? 9.733 -17.523 -26.872 1.00 91.94 416 ASP A C 1
ATOM 2883 O O . ASP A 1 416 ? 8.620 -17.341 -26.384 1.00 91.94 416 ASP A O 1
ATOM 2887 N N . ALA A 1 417 ? 10.142 -16.882 -27.972 1.00 87.62 417 ALA A N 1
ATOM 2888 C CA . ALA A 1 417 ? 9.352 -15.883 -28.689 1.00 87.62 417 ALA A CA 1
ATOM 2889 C C . ALA A 1 417 ? 8.640 -16.492 -29.913 1.00 87.62 417 ALA A C 1
ATOM 2891 O O . ALA A 1 417 ? 9.289 -16.750 -30.938 1.00 87.62 417 ALA A O 1
ATOM 2892 N N . PRO A 1 418 ? 7.309 -16.697 -29.874 1.00 91.94 418 PRO A N 1
ATOM 2893 C CA . PRO A 1 418 ? 6.491 -16.885 -31.069 1.00 91.94 418 PRO A CA 1
ATOM 2894 C C . PRO A 1 418 ? 6.707 -15.803 -32.140 1.00 91.94 418 PRO A C 1
ATOM 2896 O O . PRO A 1 418 ? 7.364 -14.791 -31.924 1.00 91.94 418 PRO A O 1
ATOM 2899 N N . ALA A 1 419 ? 6.155 -16.015 -33.336 1.00 93.75 419 ALA A N 1
ATOM 2900 C CA . ALA A 1 419 ? 6.212 -14.998 -34.382 1.00 93.75 419 ALA A CA 1
ATOM 2901 C C . ALA A 1 419 ? 5.420 -13.747 -33.961 1.00 93.75 419 ALA A C 1
ATOM 2903 O O . ALA A 1 419 ? 4.236 -13.841 -33.648 1.00 93.75 419 ALA A O 1
ATOM 2904 N N . GLY A 1 420 ? 6.072 -12.590 -34.005 1.00 92.62 420 GLY A N 1
ATOM 2905 C CA . GLY A 1 420 ? 5.542 -11.307 -33.548 1.00 92.62 420 GLY A CA 1
ATOM 2906 C C . GLY A 1 420 ? 6.690 -10.357 -33.223 1.00 92.62 420 GLY A C 1
ATOM 2907 O O . GLY A 1 420 ? 7.846 -10.772 -33.260 1.00 92.62 420 GLY A O 1
ATOM 2908 N N . ASP A 1 421 ? 6.387 -9.101 -32.919 1.00 95.38 421 ASP A N 1
ATOM 2909 C CA . ASP A 1 421 ? 7.385 -8.168 -32.392 1.00 95.38 421 ASP A CA 1
ATOM 2910 C C . ASP A 1 421 ? 7.364 -8.210 -30.863 1.00 95.38 421 ASP A C 1
ATOM 2912 O O . ASP A 1 421 ? 6.305 -8.403 -30.266 1.00 95.38 421 ASP A O 1
ATOM 2916 N N . TYR A 1 422 ? 8.525 -8.029 -30.241 1.00 95.81 422 TYR A N 1
ATOM 2917 C CA . TYR A 1 422 ? 8.685 -7.949 -28.792 1.00 95.81 422 TYR A CA 1
ATOM 2918 C C . TYR A 1 422 ? 9.496 -6.715 -28.433 1.00 95.81 422 TYR A C 1
ATOM 2920 O O . TYR A 1 422 ? 10.540 -6.451 -29.038 1.00 95.81 422 TYR A O 1
ATOM 2928 N N . CYS A 1 423 ? 9.039 -5.992 -27.419 1.00 95.25 423 CYS A N 1
ATOM 2929 C CA . CYS A 1 423 ? 9.754 -4.876 -26.836 1.00 95.25 423 CYS A CA 1
ATOM 2930 C C . CYS A 1 423 ? 10.452 -5.335 -25.560 1.00 95.25 423 CYS A C 1
ATOM 2932 O O . CYS A 1 423 ? 9.814 -5.881 -24.660 1.00 95.25 423 CYS A O 1
ATOM 2934 N N . LEU A 1 424 ? 11.757 -5.084 -25.486 1.00 96.00 424 LEU A N 1
ATOM 2935 C CA . LEU A 1 424 ? 12.579 -5.359 -24.318 1.00 96.00 424 LEU A CA 1
ATOM 2936 C C . LEU A 1 424 ? 13.132 -4.038 -23.791 1.00 96.00 424 LEU A C 1
ATOM 2938 O O . LEU A 1 424 ? 13.691 -3.259 -24.566 1.00 96.00 424 LEU A O 1
ATOM 2942 N N . ARG A 1 425 ? 12.946 -3.767 -22.496 1.00 94.44 425 ARG A N 1
ATOM 2943 C CA . ARG A 1 425 ? 13.344 -2.510 -21.839 1.00 94.44 425 ARG A CA 1
ATOM 2944 C C . ARG A 1 425 ? 13.956 -2.775 -20.477 1.00 94.44 425 ARG A C 1
ATOM 2946 O O . ARG A 1 425 ? 13.455 -3.624 -19.747 1.00 94.44 425 ARG A O 1
ATOM 2953 N N . THR A 1 426 ? 14.941 -1.975 -20.094 1.00 93.94 426 THR A N 1
ATOM 2954 C CA . THR A 1 426 ? 15.562 -2.028 -18.761 1.00 93.94 426 THR A CA 1
ATOM 2955 C C . THR A 1 426 ? 15.177 -0.842 -17.869 1.00 93.94 426 THR A C 1
ATOM 2957 O O . THR A 1 426 ? 15.877 -0.490 -16.921 1.00 93.94 426 THR A O 1
ATOM 2960 N N . THR A 1 427 ? 14.046 -0.191 -18.166 1.00 89.75 427 THR A N 1
ATOM 2961 C CA . THR A 1 427 ? 13.549 0.974 -17.420 1.00 89.75 427 THR A CA 1
ATOM 2962 C C . THR A 1 427 ? 13.407 0.669 -15.925 1.00 89.75 427 THR A C 1
ATOM 2964 O O . THR A 1 427 ? 12.713 -0.277 -15.547 1.00 89.75 427 THR A O 1
ATOM 2967 N N . GLY A 1 428 ? 14.017 1.511 -15.086 1.00 85.94 428 GLY A N 1
ATOM 2968 C CA . GLY A 1 428 ? 14.043 1.347 -13.628 1.00 85.94 428 GLY A CA 1
ATOM 2969 C C . GLY A 1 428 ? 15.226 0.530 -13.097 1.00 85.94 428 GLY A C 1
ATOM 2970 O O . GLY A 1 428 ? 15.239 0.203 -11.914 1.00 85.94 428 GLY A O 1
ATOM 2971 N N . SER A 1 429 ? 16.198 0.185 -13.946 1.00 90.12 429 SER A N 1
ATOM 2972 C CA . SER A 1 429 ? 17.447 -0.458 -13.521 1.00 90.12 429 SER A CA 1
ATOM 2973 C C . SER A 1 429 ? 18.355 0.493 -12.744 1.00 90.12 429 SER A C 1
ATOM 2975 O O . SER A 1 429 ? 18.300 1.705 -12.935 1.00 90.12 429 SER A O 1
ATOM 2977 N N . GLN A 1 430 ? 19.204 -0.072 -11.882 1.00 88.38 430 GLN A N 1
ATOM 2978 C CA . GLN A 1 430 ? 20.193 0.676 -11.094 1.00 88.38 430 GLN A CA 1
ATOM 2979 C C . GLN A 1 430 ? 21.585 0.679 -11.745 1.00 88.38 430 GLN A C 1
ATOM 2981 O O . GLN A 1 430 ? 22.544 1.188 -11.170 1.00 88.38 430 GLN A O 1
ATOM 2986 N N . ILE A 1 431 ? 21.689 0.094 -12.935 1.00 89.00 431 ILE A N 1
ATOM 2987 C CA . ILE A 1 431 ? 22.880 0.082 -13.776 1.00 89.00 431 ILE A CA 1
ATOM 2988 C C . ILE A 1 431 ? 22.649 0.960 -15.000 1.00 89.00 431 ILE A C 1
ATOM 2990 O O . ILE A 1 431 ? 21.514 1.091 -15.465 1.00 89.00 431 ILE A O 1
ATOM 2994 N N . ASP A 1 432 ? 23.741 1.500 -15.531 1.00 91.06 432 ASP A N 1
ATOM 2995 C CA . ASP A 1 432 ? 23.792 1.972 -16.910 1.00 91.06 432 ASP A CA 1
ATOM 2996 C C . ASP A 1 432 ? 23.800 0.732 -17.810 1.00 91.06 432 ASP A C 1
ATOM 2998 O O . ASP A 1 432 ? 24.782 -0.013 -17.826 1.00 91.06 432 ASP A O 1
ATOM 3002 N N . SER A 1 433 ? 22.651 0.386 -18.386 1.00 93.25 433 SER A N 1
ATOM 3003 C CA . SER A 1 433 ? 22.444 -0.937 -18.979 1.00 93.25 433 SER A CA 1
ATOM 3004 C C . SER A 1 433 ? 22.801 -0.962 -20.459 1.00 93.25 433 SER A C 1
ATOM 3006 O O . SER A 1 433 ? 22.437 -0.047 -21.185 1.00 93.25 433 SER A O 1
ATOM 3008 N N . VAL A 1 434 ? 23.336 -2.089 -20.924 1.00 95.19 434 VAL A N 1
ATOM 3009 C CA . VAL A 1 434 ? 23.435 -2.440 -22.345 1.00 95.19 434 VAL A CA 1
ATOM 3010 C C . VAL A 1 434 ? 22.552 -3.659 -22.598 1.00 95.19 434 VAL A C 1
ATOM 3012 O O . VAL A 1 434 ? 22.729 -4.709 -21.983 1.00 95.19 434 VAL A O 1
ATOM 3015 N N . LEU A 1 435 ? 21.611 -3.557 -23.530 1.00 96.38 435 LEU A N 1
ATOM 3016 C CA . LEU A 1 435 ? 20.695 -4.631 -23.906 1.00 96.38 435 LEU A CA 1
ATOM 3017 C C . LEU A 1 435 ? 20.944 -5.070 -25.347 1.00 96.38 435 LEU A C 1
ATOM 3019 O O . LEU A 1 435 ? 20.879 -4.263 -26.275 1.00 96.38 435 LEU A O 1
ATOM 3023 N N . TYR A 1 436 ? 21.163 -6.365 -25.564 1.00 97.44 436 TYR A N 1
ATOM 3024 C CA . TYR A 1 436 ? 21.302 -6.921 -26.911 1.00 97.44 436 TYR A CA 1
ATOM 3025 C C . TYR A 1 436 ? 20.662 -8.296 -27.049 1.00 97.44 436 TYR A C 1
ATOM 3027 O O . TYR A 1 436 ? 20.474 -9.027 -26.080 1.00 97.44 436 TYR A O 1
ATOM 3035 N N . VAL A 1 437 ? 20.282 -8.639 -28.281 1.00 97.62 437 VAL A N 1
ATOM 3036 C CA . VAL A 1 437 ? 19.572 -9.885 -28.590 1.00 97.62 437 VAL A CA 1
ATOM 3037 C C . VAL A 1 437 ? 20.257 -10.624 -29.726 1.00 97.62 437 VAL A C 1
ATOM 3039 O O . VAL A 1 437 ? 20.576 -10.030 -30.756 1.00 97.62 437 VAL A O 1
ATOM 3042 N N . ARG A 1 438 ? 20.443 -11.937 -29.573 1.00 97.12 438 ARG A N 1
ATOM 3043 C CA . ARG A 1 438 ? 21.083 -12.823 -30.557 1.00 97.12 438 ARG A CA 1
ATOM 3044 C C . ARG A 1 438 ? 20.204 -14.021 -30.902 1.00 97.12 438 ARG A C 1
ATOM 3046 O O . ARG A 1 438 ? 19.399 -14.478 -30.096 1.00 97.12 438 ARG A O 1
ATOM 3053 N N . ARG A 1 439 ? 20.407 -14.586 -32.098 1.00 95.75 439 ARG A N 1
ATOM 3054 C CA . ARG A 1 439 ? 19.788 -15.872 -32.496 1.00 95.75 439 ARG A CA 1
ATOM 3055 C C . ARG A 1 439 ? 20.542 -17.093 -31.982 1.00 95.75 439 ARG A C 1
ATOM 3057 O O . ARG A 1 439 ? 19.959 -18.161 -31.850 1.00 95.75 439 ARG A O 1
ATOM 3064 N N . VAL A 1 440 ? 21.845 -16.957 -31.765 1.00 95.38 440 VAL A N 1
ATOM 3065 C CA . VAL A 1 440 ? 22.713 -18.011 -31.239 1.00 95.38 440 VAL A CA 1
ATOM 3066 C C . VAL A 1 440 ? 23.565 -17.379 -30.149 1.00 95.38 440 VAL A C 1
ATOM 3068 O O . VAL A 1 440 ? 24.295 -16.429 -30.424 1.00 95.38 440 VAL A O 1
ATOM 3071 N N . CYS A 1 441 ? 23.457 -17.898 -28.927 1.00 94.62 441 CYS A N 1
ATOM 3072 C CA . CYS A 1 441 ? 24.021 -17.270 -27.733 1.00 94.62 441 CYS A CA 1
ATOM 3073 C C . CYS A 1 441 ? 25.507 -16.892 -27.890 1.00 94.62 441 CYS A C 1
ATOM 3075 O O . CYS A 1 441 ? 25.856 -15.710 -27.880 1.00 94.62 441 CYS A O 1
ATOM 3077 N N . ASP A 1 442 ? 26.355 -17.883 -28.188 1.00 94.25 442 ASP A N 1
ATOM 3078 C CA . ASP A 1 442 ? 27.813 -17.733 -28.324 1.00 94.25 442 ASP A CA 1
ATOM 3079 C C . ASP A 1 442 ? 28.286 -17.299 -29.726 1.00 94.25 442 ASP A C 1
ATOM 3081 O O . ASP A 1 442 ? 29.443 -17.511 -30.096 1.00 94.25 442 ASP A O 1
ATOM 3085 N N . ALA A 1 443 ? 27.408 -16.723 -30.553 1.00 95.50 443 ALA A N 1
ATOM 3086 C CA . ALA A 1 443 ? 27.779 -16.221 -31.876 1.00 95.50 443 ALA A CA 1
ATOM 3087 C C . ALA A 1 443 ? 27.490 -14.714 -31.987 1.00 95.50 443 ALA A C 1
ATOM 3089 O O . ALA A 1 443 ? 26.357 -14.341 -32.312 1.00 95.50 443 ALA A O 1
ATOM 3090 N N . PRO A 1 444 ? 28.502 -13.846 -31.784 1.00 93.88 444 PRO A N 1
ATOM 3091 C CA . PRO A 1 444 ? 28.342 -12.392 -31.871 1.00 93.88 444 PRO A CA 1
ATOM 3092 C C . PRO A 1 444 ? 27.742 -11.913 -33.201 1.00 93.88 444 PRO A C 1
ATOM 3094 O O . PRO A 1 444 ? 26.861 -11.062 -33.209 1.00 93.88 444 PRO A O 1
ATOM 3097 N N . ASP A 1 445 ? 28.109 -12.544 -34.322 1.00 95.62 445 ASP A N 1
ATOM 3098 C CA . ASP A 1 445 ? 27.577 -12.222 -35.660 1.00 95.62 445 ASP A CA 1
ATOM 3099 C C . ASP A 1 445 ? 26.073 -12.538 -35.829 1.00 95.62 445 ASP A C 1
ATOM 3101 O O . ASP A 1 445 ? 25.479 -12.261 -36.875 1.00 95.62 445 ASP A O 1
ATOM 3105 N N . SER A 1 446 ? 25.442 -13.167 -34.832 1.00 96.12 446 SER A N 1
ATOM 3106 C CA . SER A 1 446 ? 24.011 -13.482 -34.827 1.00 96.12 446 SER A CA 1
ATOM 3107 C C . SER A 1 446 ? 23.147 -12.441 -34.105 1.00 96.12 446 SER A C 1
ATOM 3109 O O . SER A 1 446 ? 21.941 -12.669 -33.958 1.00 96.12 446 SER A O 1
ATOM 3111 N N . GLU A 1 447 ? 23.747 -11.324 -33.679 1.00 97.44 447 GLU A N 1
ATOM 3112 C CA . GLU A 1 447 ? 23.055 -10.182 -33.082 1.00 97.44 447 GLU A CA 1
ATOM 3113 C C . GLU A 1 447 ? 21.978 -9.622 -34.023 1.00 97.44 447 GLU A C 1
ATOM 3115 O O . GLU A 1 447 ? 22.167 -9.478 -35.233 1.00 97.44 447 GLU A O 1
ATOM 3120 N N . LEU A 1 448 ? 20.807 -9.362 -33.449 1.00 96.38 448 LEU A N 1
ATOM 3121 C CA . LEU A 1 448 ? 19.631 -8.827 -34.127 1.00 96.38 448 LEU A CA 1
ATOM 3122 C C . LEU A 1 448 ? 19.434 -7.346 -33.826 1.00 96.38 448 LEU A C 1
ATOM 3124 O O . LEU A 1 448 ? 19.040 -6.585 -34.708 1.00 96.38 448 LEU A O 1
ATOM 3128 N N . ALA A 1 449 ? 19.671 -6.965 -32.575 1.00 95.62 449 ALA A N 1
ATOM 3129 C CA . ALA A 1 449 ? 19.474 -5.622 -32.069 1.00 95.62 449 ALA A CA 1
ATOM 3130 C C . ALA A 1 449 ? 20.363 -5.407 -30.841 1.00 95.62 449 ALA A C 1
ATOM 3132 O O . ALA A 1 449 ? 20.630 -6.349 -30.094 1.00 95.62 449 ALA A O 1
ATOM 3133 N N . CYS A 1 450 ? 20.778 -4.160 -30.642 1.00 96.38 450 CYS A N 1
ATOM 3134 C CA . CYS A 1 450 ? 21.568 -3.710 -29.506 1.00 96.38 450 CYS A CA 1
ATOM 3135 C C . CYS A 1 450 ? 21.158 -2.276 -29.175 1.00 96.38 450 CYS A C 1
ATOM 3137 O O . CYS A 1 450 ? 20.944 -1.468 -30.087 1.00 96.38 450 CYS A O 1
ATOM 3139 N N . ASN A 1 451 ? 21.044 -1.961 -27.893 1.00 94.69 451 ASN A N 1
ATOM 3140 C CA . ASN A 1 451 ? 20.867 -0.607 -27.406 1.00 94.69 451 ASN A CA 1
ATOM 3141 C C . ASN A 1 451 ? 21.551 -0.441 -26.042 1.00 94.69 451 ASN A C 1
ATOM 3143 O O . ASN A 1 451 ? 21.518 -1.356 -25.235 1.00 94.69 451 ASN A O 1
ATOM 3147 N N . ASP A 1 452 ? 22.166 0.715 -25.826 1.00 91.62 452 ASP A N 1
ATOM 3148 C CA . ASP A 1 452 ? 22.835 1.115 -24.582 1.00 91.62 452 ASP A CA 1
ATOM 3149 C C . ASP A 1 452 ? 21.915 2.134 -23.898 1.00 91.62 452 ASP A C 1
ATOM 3151 O O . ASP A 1 452 ? 21.072 1.773 -23.081 1.00 91.62 452 ASP A O 1
ATOM 3155 N N . ASP A 1 453 ? 21.842 3.335 -24.469 1.00 88.81 453 ASP A N 1
ATOM 3156 C CA . ASP A 1 453 ? 20.895 4.353 -24.030 1.00 88.81 453 ASP A CA 1
ATOM 3157 C C . ASP A 1 453 ? 19.627 4.401 -24.878 1.00 88.81 453 ASP A C 1
ATOM 3159 O O . ASP A 1 453 ? 19.658 4.545 -26.110 1.00 88.81 453 ASP A O 1
ATOM 3163 N N . SER A 1 454 ? 18.480 4.397 -24.204 1.00 80.44 454 SER A N 1
ATOM 3164 C CA . SER A 1 454 ? 17.197 4.730 -24.799 1.00 80.44 454 SER A CA 1
ATOM 3165 C C . SER A 1 454 ? 16.580 5.971 -24.155 1.00 80.44 454 SER A C 1
ATOM 3167 O O . SER A 1 454 ? 16.330 5.998 -22.943 1.00 80.44 454 SER A O 1
ATOM 3169 N N . PRO A 1 455 ? 16.200 6.982 -24.962 1.00 71.25 455 PRO A N 1
ATOM 3170 C CA . PRO A 1 455 ? 15.412 8.106 -24.467 1.00 71.25 455 PRO A CA 1
ATOM 3171 C C . PRO A 1 455 ? 14.026 7.670 -23.972 1.00 71.25 455 PRO A C 1
ATOM 3173 O O . PRO A 1 455 ? 13.408 8.390 -23.198 1.00 71.25 455 PRO A O 1
ATOM 3176 N N . LEU A 1 456 ? 13.554 6.486 -24.374 1.00 62.47 456 LEU A N 1
ATOM 3177 C CA . LEU A 1 456 ? 12.285 5.926 -23.913 1.00 62.47 456 LEU A CA 1
ATOM 3178 C C . LEU A 1 456 ? 12.399 5.323 -22.507 1.00 62.47 456 LEU A C 1
ATOM 3180 O O . LEU A 1 456 ? 11.388 5.109 -21.851 1.00 62.47 456 LEU A O 1
ATOM 3184 N N . ALA A 1 457 ? 13.605 5.012 -22.026 1.00 58.69 457 ALA A N 1
ATOM 3185 C CA . ALA A 1 457 ? 13.808 4.278 -20.776 1.00 58.69 457 ALA A CA 1
ATOM 3186 C C . ALA A 1 457 ? 14.527 5.080 -19.677 1.00 58.69 457 ALA A C 1
ATOM 3188 O O . ALA A 1 457 ? 14.705 4.546 -18.587 1.00 58.69 457 ALA A O 1
ATOM 3189 N N . GLY A 1 458 ? 14.879 6.347 -19.922 1.00 57.47 458 GLY A N 1
ATOM 3190 C CA . GLY A 1 458 ? 15.507 7.222 -18.921 1.00 57.47 458 GLY A CA 1
ATOM 3191 C C . GLY A 1 458 ? 16.974 7.571 -19.185 1.00 57.47 458 GLY A C 1
ATOM 3192 O O . GLY A 1 458 ? 17.618 8.124 -18.304 1.00 57.47 458 GLY A O 1
ATOM 3193 N N . GLY A 1 459 ? 17.504 7.292 -20.382 1.00 68.94 459 GLY A N 1
ATOM 3194 C CA . GLY A 1 459 ? 18.808 7.792 -20.838 1.00 68.94 459 GLY A CA 1
ATOM 3195 C C . GLY A 1 459 ? 20.054 7.077 -20.305 1.00 68.94 459 GLY A C 1
ATOM 3196 O O . GLY A 1 459 ? 21.114 7.388 -20.814 1.00 68.94 459 GLY A O 1
ATOM 3197 N N . LEU A 1 460 ? 19.907 6.163 -19.338 1.00 83.31 460 LEU A N 1
ATOM 3198 C CA . LEU A 1 460 ? 20.912 5.170 -18.889 1.00 83.31 460 LEU A CA 1
ATOM 3199 C C . LEU A 1 460 ? 20.358 3.733 -18.969 1.00 83.31 460 LEU A C 1
ATOM 3201 O O . LEU A 1 460 ? 20.918 2.771 -18.458 1.00 83.31 460 LEU A O 1
ATOM 3205 N N . ALA A 1 461 ? 19.147 3.600 -19.504 1.00 89.19 461 ALA A N 1
ATOM 3206 C CA . ALA A 1 461 ? 18.468 2.329 -19.649 1.00 89.19 461 ALA A CA 1
ATOM 3207 C C . ALA A 1 461 ? 18.210 2.080 -21.126 1.00 89.19 461 ALA A C 1
ATOM 3209 O O . ALA A 1 461 ? 17.891 3.007 -21.878 1.00 89.19 461 ALA A O 1
ATOM 3210 N N . SER A 1 462 ? 18.263 0.819 -21.518 1.00 94.19 462 SER A N 1
ATOM 3211 C CA . SER A 1 462 ? 18.104 0.385 -22.890 1.00 94.19 462 SER A CA 1
ATOM 3212 C C . SER A 1 462 ? 16.658 0.036 -23.230 1.00 94.19 462 SER A C 1
ATOM 3214 O O . SER A 1 462 ? 15.864 -0.405 -22.393 1.00 94.19 462 SER A O 1
ATOM 3216 N N . ALA A 1 463 ? 16.315 0.179 -24.505 1.00 94.25 463 ALA A N 1
ATOM 3217 C CA . ALA A 1 463 ? 15.088 -0.336 -25.088 1.00 94.25 463 ALA A CA 1
ATOM 3218 C C . ALA A 1 463 ? 15.319 -0.751 -26.542 1.00 94.25 463 ALA A C 1
ATOM 3220 O O . ALA A 1 463 ? 15.870 0.021 -27.328 1.00 94.25 463 ALA A O 1
ATOM 3221 N N . LEU A 1 464 ? 14.838 -1.931 -26.933 1.00 94.69 464 LEU A N 1
ATOM 3222 C CA . LEU A 1 464 ? 14.870 -2.381 -28.325 1.00 94.69 464 LEU A CA 1
ATOM 3223 C C . LEU A 1 464 ? 13.639 -3.211 -28.689 1.00 94.69 464 LEU A C 1
ATOM 3225 O O . LEU A 1 464 ? 13.019 -3.850 -27.842 1.00 94.69 464 LEU A O 1
ATOM 3229 N N . THR A 1 465 ? 13.290 -3.198 -29.975 1.00 95.12 465 THR A N 1
ATOM 3230 C CA . THR A 1 465 ? 12.274 -4.085 -30.555 1.00 95.12 465 THR A CA 1
ATOM 3231 C C . THR A 1 465 ? 12.958 -5.181 -31.359 1.00 95.12 465 THR A C 1
ATOM 3233 O O . THR A 1 465 ? 13.857 -4.893 -32.151 1.00 95.12 465 THR A O 1
ATOM 3236 N N . VAL A 1 466 ? 12.519 -6.425 -31.187 1.00 95.38 466 VAL A N 1
ATOM 3237 C CA . VAL A 1 466 ? 13.025 -7.584 -31.927 1.00 95.38 466 VAL A CA 1
ATOM 3238 C C . VAL A 1 466 ? 11.870 -8.422 -32.469 1.00 95.38 466 VAL A C 1
ATOM 3240 O O . VAL A 1 466 ? 10.850 -8.592 -31.806 1.00 95.38 466 VAL A O 1
ATOM 3243 N N . ALA A 1 467 ? 12.037 -8.959 -33.676 1.00 95.56 467 ALA A N 1
ATOM 3244 C CA . ALA A 1 467 ? 11.096 -9.917 -34.241 1.00 95.56 467 ALA A CA 1
ATOM 3245 C C . ALA A 1 467 ? 11.359 -11.319 -33.664 1.00 95.56 467 ALA A C 1
ATOM 3247 O O . ALA A 1 467 ? 12.480 -11.829 -33.740 1.00 95.56 467 ALA A O 1
ATOM 3248 N N . GLY A 1 468 ? 10.320 -11.939 -33.115 1.00 91.25 468 GLY A N 1
ATOM 3249 C CA . GLY A 1 468 ? 10.302 -13.324 -32.659 1.00 91.25 468 GLY A CA 1
ATOM 3250 C C . GLY A 1 468 ? 10.184 -14.342 -33.799 1.00 91.25 468 GLY A C 1
ATOM 3251 O O . GLY A 1 468 ? 10.370 -14.040 -34.980 1.00 91.25 468 GLY A O 1
ATOM 3252 N N . GLY A 1 469 ? 9.859 -15.583 -33.441 1.00 86.00 469 GLY A N 1
ATOM 3253 C CA . GLY A 1 469 ? 9.733 -16.730 -34.350 1.00 86.00 469 GLY A CA 1
ATOM 3254 C C . GLY A 1 469 ? 10.744 -17.854 -34.097 1.00 86.00 469 GLY A C 1
ATOM 3255 O O . GLY A 1 469 ? 10.773 -18.830 -34.848 1.00 86.00 469 GLY A O 1
ATOM 3256 N N . ALA A 1 470 ? 11.571 -17.720 -33.065 1.00 87.19 470 ALA A N 1
ATOM 3257 C CA . ALA A 1 470 ? 12.565 -18.683 -32.602 1.00 87.19 470 ALA A CA 1
ATOM 3258 C C . ALA A 1 470 ? 12.958 -18.320 -31.157 1.00 87.19 470 ALA A C 1
ATOM 3260 O O . ALA A 1 470 ? 12.690 -17.188 -30.745 1.00 87.19 470 ALA A O 1
ATOM 3261 N N . PRO A 1 471 ? 13.616 -19.220 -30.401 1.00 92.94 471 PRO A N 1
ATOM 3262 C CA . PRO A 1 471 ? 14.246 -18.816 -29.153 1.00 92.94 471 PRO A CA 1
ATOM 3263 C C . PRO A 1 471 ? 15.259 -17.699 -29.427 1.00 92.94 471 PRO A C 1
ATOM 3265 O O . PRO A 1 471 ? 16.091 -17.800 -30.336 1.00 92.94 471 PRO A O 1
ATOM 3268 N N . LEU A 1 472 ? 15.154 -16.626 -28.655 1.00 96.50 472 LEU A N 1
ATOM 3269 C CA . LEU A 1 472 ? 16.039 -15.472 -28.708 1.00 96.50 472 LEU A CA 1
ATOM 3270 C C . LEU A 1 472 ? 16.883 -15.438 -27.441 1.00 96.50 472 LEU A C 1
ATOM 3272 O O . LEU A 1 472 ? 16.358 -15.612 -26.347 1.00 96.50 472 LEU A O 1
ATOM 3276 N N . TYR A 1 473 ? 18.178 -15.183 -27.586 1.00 97.38 473 TYR A N 1
ATOM 3277 C CA . TYR A 1 473 ? 19.069 -14.994 -26.447 1.00 97.38 473 TYR A CA 1
ATOM 3278 C C . TYR A 1 473 ? 19.155 -13.510 -26.134 1.00 97.38 473 TYR A C 1
ATOM 3280 O O . TYR A 1 473 ? 19.584 -12.733 -26.988 1.00 97.38 473 TYR A O 1
ATOM 3288 N N . VAL A 1 474 ? 18.711 -13.126 -24.944 1.00 97.50 474 VAL A N 1
ATOM 3289 C CA . VAL A 1 474 ? 18.646 -11.739 -24.482 1.00 97.50 474 VAL A CA 1
ATOM 3290 C C . VAL A 1 474 ? 19.736 -11.534 -23.446 1.00 97.50 474 VAL A C 1
ATOM 3292 O O . VAL A 1 474 ? 19.838 -12.305 -22.496 1.00 97.50 474 VAL A O 1
ATOM 3295 N N . PHE A 1 475 ? 20.532 -10.494 -23.632 1.00 96.44 475 PHE A N 1
ATOM 3296 C CA . PHE A 1 475 ? 21.657 -10.168 -22.774 1.00 96.44 475 PHE A CA 1
ATOM 3297 C C . PHE A 1 475 ? 21.389 -8.834 -22.103 1.00 96.44 475 PHE A C 1
ATOM 3299 O O . PHE A 1 475 ? 21.185 -7.837 -22.799 1.00 96.44 475 PHE A O 1
ATOM 3306 N N . VAL A 1 476 ? 21.392 -8.832 -20.773 1.00 95.88 476 VAL A N 1
ATOM 3307 C CA . VAL A 1 476 ? 21.438 -7.608 -19.973 1.00 95.88 476 VAL A CA 1
ATOM 3308 C C . VAL A 1 476 ? 22.851 -7.467 -19.440 1.00 95.88 476 VAL A C 1
ATOM 3310 O O . VAL A 1 476 ? 23.325 -8.305 -18.680 1.00 95.88 476 VAL A O 1
ATOM 3313 N N . ASP A 1 477 ? 23.517 -6.417 -19.868 1.00 94.12 477 ASP A N 1
ATOM 3314 C CA . ASP A 1 477 ? 24.903 -6.093 -19.564 1.00 94.12 477 ASP A CA 1
ATOM 3315 C C . ASP A 1 477 ? 24.942 -4.649 -19.034 1.00 94.12 477 ASP A C 1
ATOM 3317 O O . ASP A 1 477 ? 23.895 -4.006 -18.891 1.00 94.12 477 ASP A O 1
ATOM 3321 N N . ALA A 1 478 ? 26.120 -4.132 -18.707 1.00 90.88 478 ALA A N 1
ATOM 3322 C CA . ALA A 1 478 ? 26.280 -2.806 -18.135 1.00 90.88 478 ALA A CA 1
ATOM 3323 C C . ALA A 1 478 ? 27.409 -2.001 -18.791 1.00 90.88 478 ALA A C 1
ATOM 3325 O O . ALA A 1 478 ? 28.311 -2.529 -19.446 1.00 90.88 478 ALA A O 1
ATOM 3326 N N . LEU A 1 479 ? 27.385 -0.691 -18.568 1.00 86.44 479 LEU A N 1
ATOM 3327 C CA . LEU A 1 479 ? 28.451 0.226 -18.926 1.00 86.44 479 LEU A CA 1
ATOM 3328 C C . LEU A 1 479 ? 29.013 0.862 -17.648 1.00 86.44 479 LEU A C 1
ATOM 3330 O O . LEU A 1 479 ? 28.423 1.742 -17.038 1.00 86.44 479 LEU A O 1
ATOM 3334 N N . GLY A 1 480 ? 30.189 0.399 -17.214 1.00 75.25 480 GLY A N 1
ATOM 3335 C CA . GLY A 1 480 ? 30.891 0.981 -16.059 1.00 75.25 480 GLY A CA 1
ATOM 3336 C C . GLY A 1 480 ? 30.757 0.225 -14.731 1.00 75.25 480 GLY A C 1
ATOM 3337 O O . GLY A 1 480 ? 31.223 0.739 -13.715 1.00 75.25 480 GLY A O 1
ATOM 3338 N N . GLY A 1 481 ? 30.214 -0.997 -14.738 1.00 81.00 481 GLY A N 1
ATOM 3339 C CA . GLY A 1 481 ? 30.161 -1.894 -13.576 1.00 81.00 481 GLY A CA 1
ATOM 3340 C C . GLY A 1 481 ? 28.825 -2.630 -13.455 1.00 81.00 481 GLY A C 1
ATOM 3341 O O . GLY A 1 481 ? 27.796 -2.114 -13.876 1.00 81.00 481 GLY A O 1
ATOM 3342 N N . GLY A 1 482 ? 28.846 -3.848 -12.905 1.00 86.38 482 GLY A N 1
ATOM 3343 C CA . GLY A 1 482 ? 27.639 -4.659 -12.725 1.00 86.38 482 GLY A CA 1
ATOM 3344 C C . GLY A 1 482 ? 26.787 -4.233 -11.525 1.00 86.38 482 GLY A C 1
ATOM 3345 O O . GLY A 1 482 ? 27.256 -3.527 -10.634 1.00 86.38 482 GLY A O 1
ATOM 3346 N N . GLY A 1 483 ? 25.535 -4.686 -11.487 1.00 89.12 483 GLY A N 1
ATOM 3347 C CA . GLY A 1 483 ? 24.589 -4.353 -10.424 1.00 89.12 483 GLY A CA 1
ATOM 3348 C C . GLY A 1 483 ? 23.157 -4.829 -10.698 1.00 89.12 483 GLY A C 1
ATOM 3349 O O . GLY A 1 483 ? 22.916 -5.531 -11.686 1.00 89.12 483 GLY A O 1
ATOM 3350 N N . PRO A 1 484 ? 22.198 -4.467 -9.828 1.00 91.88 484 PRO A N 1
ATOM 3351 C CA . PRO A 1 484 ? 20.795 -4.836 -9.979 1.00 91.88 484 PRO A CA 1
ATOM 3352 C C . PRO A 1 484 ? 20.113 -4.146 -11.167 1.00 91.88 484 PRO A C 1
ATOM 3354 O O . PRO A 1 484 ? 20.272 -2.946 -11.401 1.00 91.88 484 PRO A O 1
ATOM 3357 N N . TYR A 1 485 ? 19.266 -4.885 -11.876 1.00 93.00 485 TYR A N 1
ATOM 3358 C CA . TYR A 1 485 ? 18.487 -4.377 -13.001 1.00 93.00 485 TYR A CA 1
ATOM 3359 C C . TYR A 1 485 ? 17.055 -4.915 -13.008 1.00 93.00 485 TYR A C 1
ATOM 3361 O O . TYR A 1 485 ? 16.747 -5.964 -12.437 1.00 93.00 485 TYR A O 1
ATOM 3369 N N . ALA A 1 486 ? 16.184 -4.189 -13.705 1.00 94.00 486 ALA A N 1
ATOM 3370 C CA . ALA A 1 486 ? 14.850 -4.640 -14.070 1.00 94.00 486 ALA A CA 1
ATOM 3371 C C . ALA A 1 486 ? 14.807 -4.863 -15.585 1.00 94.00 486 ALA A C 1
ATOM 3373 O O . ALA A 1 486 ? 15.199 -3.981 -16.337 1.00 94.00 486 ALA A O 1
ATOM 3374 N N . LEU A 1 487 ? 14.306 -6.011 -16.041 1.00 94.94 487 LEU A N 1
ATOM 3375 C CA . LEU A 1 487 ? 14.062 -6.320 -17.452 1.00 94.94 487 LEU A CA 1
ATOM 3376 C C . LEU A 1 487 ? 12.558 -6.474 -17.681 1.00 94.94 487 LEU A C 1
ATOM 3378 O O . LEU A 1 487 ? 11.887 -7.247 -17.003 1.00 94.94 487 LEU A O 1
ATOM 3382 N N . ILE A 1 488 ? 12.016 -5.738 -18.641 1.00 94.44 488 ILE A N 1
ATOM 3383 C CA . ILE A 1 488 ? 10.598 -5.745 -19.000 1.00 94.44 488 ILE A CA 1
ATOM 3384 C C . ILE A 1 488 ? 10.479 -6.243 -20.433 1.00 94.44 488 ILE A C 1
ATOM 3386 O O . ILE A 1 488 ? 11.121 -5.699 -21.330 1.00 94.44 488 ILE A O 1
ATOM 3390 N N . VAL A 1 489 ? 9.634 -7.247 -20.640 1.00 95.19 489 VAL A N 1
ATOM 3391 C CA . VAL A 1 489 ? 9.328 -7.834 -21.943 1.00 95.19 489 VAL A CA 1
ATOM 3392 C C . VAL A 1 489 ? 7.835 -7.688 -22.201 1.00 95.19 489 VAL A C 1
ATOM 3394 O O . VAL A 1 489 ? 7.023 -8.178 -21.416 1.00 95.19 489 VAL A O 1
ATOM 3397 N N . THR A 1 490 ? 7.462 -7.046 -23.305 1.00 95.00 490 THR A N 1
ATOM 3398 C CA . THR A 1 490 ? 6.068 -6.937 -23.761 1.00 95.00 490 THR A CA 1
ATOM 3399 C C . THR A 1 490 ? 5.936 -7.391 -25.208 1.00 95.00 490 THR A C 1
ATOM 3401 O O . THR A 1 490 ? 6.884 -7.293 -25.987 1.00 95.00 490 THR A O 1
ATOM 3404 N N . GLU A 1 491 ? 4.752 -7.866 -25.588 1.00 94.06 491 GLU A N 1
ATOM 3405 C CA . GLU A 1 491 ? 4.427 -8.080 -27.000 1.00 94.06 491 GLU A CA 1
ATOM 3406 C C . GLU A 1 491 ? 4.228 -6.734 -27.713 1.00 94.06 491 GLU A C 1
ATOM 3408 O O . GLU A 1 491 ? 3.757 -5.761 -27.122 1.00 94.06 491 GLU A O 1
ATOM 3413 N N . GLY A 1 492 ? 4.587 -6.686 -28.992 1.00 92.69 492 GLY A N 1
ATOM 3414 C CA . GLY A 1 492 ? 4.557 -5.492 -29.827 1.00 92.69 492 GLY A CA 1
ATOM 3415 C C . GLY A 1 492 ? 5.877 -4.719 -29.859 1.00 92.69 492 GLY A C 1
ATOM 3416 O O . GLY A 1 492 ? 6.859 -5.052 -29.198 1.00 92.69 492 GLY A O 1
ATOM 3417 N N . ALA A 1 493 ? 5.901 -3.667 -30.676 1.00 90.50 493 ALA A N 1
ATOM 3418 C CA . ALA A 1 493 ? 7.038 -2.760 -30.762 1.00 90.50 493 ALA A CA 1
ATOM 3419 C C . ALA A 1 493 ? 7.125 -1.848 -29.530 1.00 90.50 493 ALA A C 1
ATOM 3421 O O . ALA A 1 493 ? 6.116 -1.539 -28.896 1.00 90.50 493 ALA A O 1
ATOM 3422 N N . CYS A 1 494 ? 8.328 -1.367 -29.215 1.00 85.06 494 CYS A N 1
ATOM 3423 C CA . CYS A 1 494 ? 8.506 -0.388 -28.150 1.00 85.06 494 CYS A CA 1
ATOM 3424 C C . CYS A 1 494 ? 7.807 0.925 -28.515 1.00 85.06 494 CYS A C 1
ATOM 3426 O O . CYS A 1 494 ? 8.207 1.604 -29.461 1.00 85.06 494 CYS A O 1
ATOM 3428 N N . ALA A 1 495 ? 6.768 1.271 -27.755 1.00 73.06 495 ALA A N 1
ATOM 3429 C CA . ALA A 1 495 ? 6.104 2.563 -27.838 1.00 73.06 495 ALA A CA 1
ATOM 3430 C C . ALA A 1 495 ? 6.883 3.629 -27.039 1.00 73.06 495 ALA A C 1
ATOM 3432 O O . ALA A 1 495 ? 7.507 3.279 -26.026 1.00 73.06 495 ALA A O 1
ATOM 3433 N N . PRO A 1 496 ? 6.883 4.892 -27.509 1.00 56.12 496 PRO A N 1
ATOM 3434 C CA . PRO A 1 496 ? 7.566 5.991 -26.845 1.00 56.12 496 PRO A CA 1
ATOM 3435 C C . PRO A 1 496 ? 6.985 6.359 -25.482 1.00 56.12 496 PRO A C 1
ATOM 3437 O O . PRO A 1 496 ? 5.756 6.210 -25.302 1.00 56.12 496 PRO A O 1
#

Foldseek 3Di:
DLPDPVCVPPLVNVQVVLAPPNAAEDDAQDKDKDKQDFAFNDAAPAGFDDGARKHKHKYAAQAFFWKKKKFAPWPAQKKKWKFKQDPNDNVRTDDIFQADPQGPDNMTMDTDGHHHPIMMMMMITHHPPVDRDITMIMIHIYTDGPLWAHFADAQVSEPDGQDPVRTHANAPFQVSDPAPTQDPSRHHANYPAQVSDDPQWTQDPRYTHRDDDPQQLVLVCLLCVLPPVPDDSVVSVVVVVPDDDPQLSVQSNPQPDSVSNVVSPPDQQAQPHDGADPQFGQDPVLSDTARPPFDAQLQLLVLCCVLVVAPPVCSVVSNVVCSVDHHSQLSNQSNVCRNPPQSNVQSPDDQQLNHGAGPQWDHFNSDTDHADEADALVGAAEDEAFKHKHKQQPADQPDAAPAGSNPEGKGKHKYQFAFAKKKKKFARFPFLKKKWKAPRRPDRVRTDDIFRADPLRPGSMGMFMDGDHGIMMMMITHDPYMTMIMMHMDTDGDDD

Sequence (496 aa):
DCDDADCAGFRACEVAAICDPLARPIGLGEVQTGVSEGAGRFEGSCGGGGESAEIVFAFTLEASTLACLSTAGSRFDTVLYVRAGDCTDAAAEIACNDESMRAPGGASEIEGRFDAGVTYYVFLDRFDDGQNAPADFRLDLLEGPCGQGPPCEVDAQCDGRCGPAGRCVGCLADADCAVGRCDPGGRCAACLADADCAEGDTCADGSCTRDGVPDCVEACQVVLDCFDPGAPPEACEAGCRAESTPEDRLCVTSAPSCEAVSACFEPADRCDGVVCDDGLVCTPATGLCEDPLAPTCEEACAALSACGFVPEASVPACIDGCRNDSIAAQRACVVAAGCDEAAIEACSAPPCGGQLCQAGQACFAEVCRDLQPVHDCADPAPLAVGRFYGTTADAASAQAGSCGGQASPEAVYVLDAPAGDYCLRTTGSQIDSVLYVRRVCDAPDSELACNDDSPLAGGLASALTVAGGAPLYVFVDALGGGGPYALIVTEGACAP

Radius of gyration: 31.14 Å; Cα contacts (8 Å, |Δi|>4): 1109; chains: 1; bounding box: 75×63×76 Å